Protein AF-A0A395S8V1-F1 (afdb_monomer)

pLDDT: mean 82.07, std 21.99, range [21.81, 98.88]

Mean predicted aligned error: 17.03 Å

Solvent-accessible surface area (backbone atoms only — not comparable to full-atom values): 27692 Å² total; per-residue (Å²): 132,84,74,64,81,70,72,40,35,38,36,43,31,57,28,72,26,53,48,69,77,65,42,39,67,42,48,51,51,42,40,76,73,65,35,53,71,43,69,46,75,54,53,27,36,36,56,70,89,75,8,55,75,29,29,41,66,56,25,20,52,43,44,42,62,63,45,41,68,47,38,74,72,33,37,39,28,34,41,40,13,26,27,57,11,20,48,25,48,37,43,41,40,70,80,38,30,33,68,57,21,45,77,69,76,39,57,31,19,37,55,34,42,35,33,37,50,34,47,42,48,50,52,64,66,42,17,60,34,58,74,63,74,66,53,81,58,91,28,53,44,76,58,92,49,33,35,42,77,45,84,44,36,52,53,23,45,36,67,77,51,59,71,74,57,38,56,55,53,58,72,60,42,43,34,24,17,39,34,38,33,62,48,54,36,79,49,28,40,52,74,57,81,56,52,35,34,35,37,38,22,62,59,13,59,68,58,40,41,68,56,43,50,51,31,50,62,51,35,47,86,70,56,47,76,46,79,45,85,23,23,47,51,29,44,76,38,72,72,26,25,54,50,54,48,52,51,54,52,54,53,48,52,56,64,44,62,70,67,71,80,77,92,70,83,82,63,73,58,77,80,57,77,73,82,88,81,94,71,92,75,82,88,79,83,81,88,76,82,89,82,89,87,71,74,80,56,73,92,85,87,55,66,87,86,76,94,73,68,101,77,74,51,33,76,70,51,52,79,44,47,31,29,36,30,46,38,29,37,74,62,86,92,49,58,34,32,42,39,24,30,31,11,76,80,42,88,47,76,45,58,26,32,47,50,44,37,73,45,76,47,53,99,92,49,53,65,64,60,44,45,37,53,45,35,38,52,46,27,58,42,58,47,72,56,41,71,74,53,56,40,82,71,55,70,39,18,42,70,42,64,44,28,79,75,71,46,83,26,28,33,34,38,40,33,39,33,31,36,30,75,41,60,98,86,58,73,65,39,58,66,48,75,66,38,64,44,64,42,82,35,45,62,68,57,51,52,51,36,50,75,71,59,43,35,41,71,79,34,45,55,54,53,48,53,47,32,43,77,69,66,73,48,39,76,90,80,31,95,50,39,69,57,55,54,49,55,43,56,44,83,79,86,77,88,78,62,76,83,79,79,129

Nearest PDB structures (foldseek):
  3dup-assembly1_B  TM=9.481E-01  e=1.647E-15  Rhodospirillum rubrum ATCC 11170
  5y5r-assembly6_F  TM=7.497E-01  e=1.484E-12  Sphingobium faniae
  5y5r-assembly5_E  TM=7.102E-01  e=5.452E-12  Sphingobium faniae
  5y5v-assembly5_E  TM=7.588E-01  e=5.477E-11  Sphingobium faniae
  1nfz-assembly1_B  TM=7.047E-01  e=6.695E-06  Escherichia coli

Secondary structure (DSSP, 8-state):
-----SPPEEEEEPPSS--GGGGHHHHHHHHHTT--EE----TTEE-HHHHTT--HHHHHHHHHHHHHHHHHTT-EEEEEEEGGGHHHHHHHHTTTBHHHHHTTT---EEEEEEEES-----STTB-HHHHTTSS--TTEEEETTEEEE-TTHHHHHHTTS-HHHHHHHHHT--EEEHHHHHSPBSS-GGG--S-EEEEEETT-SSS-HHHHHHHHHHT-TTEEEEEES--S-GGGSHHHHHHHHHHHHHHHHHHHHGGG-SS----GGGG-----------------SS--------SSS--------TTSSGGGT-EEEEEEEEEEEEETTEEEEEEEEEPTT-SSSTT-B--SEEEEPPTT--HHHHHHHHHHHHS---HHHHHHH-EEEEEEEEEEEE-TTSSEEEEEEEEEEEEEE--TT------STTEEEEEEEEHHHHHHHHHTT-B-HHHHHHHHHHHHHTTSS-TTT-TTHHHHHHHHB-------------

InterPro domains:
  IPR000073 Alpha/beta hydrolase fold-1 [PF12697] (15-238)
  IPR000086 NUDIX hydrolase domain [PS51462] (318-463)
  IPR015797 NUDIX hydrolase-like domain superfamily [SSF55811] (323-470)
  IPR029058 Alpha/Beta hydrolase fold [G3DSA:3.40.50.1820] (2-252)
  IPR029058 Alpha/Beta hydrolase fold [SSF53474] (7-236)
  IPR052897 Secondary metabolite biosynthesis hydrolase [PTHR37017] (5-254)

Organism: Fusarium sporotrichioides (NCBI:txid5514)

Structure (mmCIF, N/CA/C/O backbone):
data_AF-A0A395S8V1-F1
#
_entry.id   AF-A0A395S8V1-F1
#
loop_
_atom_site.group_PDB
_atom_site.id
_atom_site.type_symbol
_atom_site.label_atom_id
_atom_site.label_alt_id
_atom_site.label_comp_id
_atom_site.label_asym_id
_atom_site.label_entity_id
_atom_site.label_seq_id
_atom_site.pdbx_PDB_ins_code
_atom_site.Cartn_x
_atom_site.Cartn_y
_atom_site.Cartn_z
_atom_site.occupancy
_atom_site.B_iso_or_equiv
_atom_site.auth_seq_id
_atom_site.auth_comp_id
_atom_site.auth_asym_id
_atom_site.auth_atom_id
_atom_site.pdbx_PDB_model_num
ATOM 1 N N . MET A 1 1 ? 4.315 -17.565 27.194 1.00 34.28 1 MET A N 1
ATOM 2 C CA . MET A 1 1 ? 4.481 -17.384 25.737 1.00 34.28 1 MET A CA 1
ATOM 3 C C . MET A 1 1 ? 5.607 -16.386 25.555 1.00 34.28 1 MET A C 1
ATOM 5 O O . MET A 1 1 ? 5.571 -15.357 26.216 1.00 34.28 1 MET A O 1
ATOM 9 N N . SER A 1 2 ? 6.650 -16.759 24.813 1.00 33.31 2 SER A N 1
ATOM 10 C CA . SER A 1 2 ? 7.864 -15.951 24.640 1.00 33.31 2 SER A CA 1
ATOM 11 C C . SER A 1 2 ? 7.520 -14.652 23.909 1.00 33.31 2 SER A C 1
ATOM 13 O O . SER A 1 2 ? 6.989 -14.707 22.801 1.00 33.31 2 SER A O 1
ATOM 15 N N . THR A 1 3 ? 7.782 -13.497 24.519 1.00 43.41 3 THR A N 1
ATOM 16 C CA . THR A 1 3 ? 7.782 -12.212 23.812 1.00 43.41 3 THR A CA 1
ATOM 17 C C . THR A 1 3 ? 8.953 -12.247 22.838 1.00 43.41 3 THR A C 1
ATOM 19 O O . THR A 1 3 ? 10.102 -12.126 23.261 1.00 43.41 3 THR A O 1
ATOM 22 N N . ASN A 1 4 ? 8.686 -12.512 21.559 1.00 53.59 4 ASN A N 1
ATOM 23 C CA . ASN A 1 4 ? 9.744 -12.635 20.565 1.00 53.59 4 ASN A CA 1
ATOM 24 C C . ASN A 1 4 ? 10.345 -11.246 20.284 1.00 53.59 4 ASN A C 1
ATOM 26 O O . ASN A 1 4 ? 9.726 -10.425 19.610 1.00 53.59 4 ASN A O 1
ATOM 30 N N . THR A 1 5 ? 11.515 -10.974 20.862 1.00 64.25 5 THR A N 1
ATOM 31 C CA . THR A 1 5 ? 12.288 -9.730 20.703 1.00 64.25 5 THR A CA 1
ATOM 32 C C . THR A 1 5 ? 13.263 -9.785 19.523 1.00 64.25 5 THR A C 1
ATOM 34 O O . THR A 1 5 ? 13.997 -8.824 19.287 1.00 64.25 5 THR A O 1
ATOM 37 N N . GLU A 1 6 ? 13.300 -10.901 18.787 1.00 84.81 6 GLU A N 1
ATOM 38 C CA . GLU A 1 6 ? 14.181 -11.097 17.639 1.00 84.81 6 GLU A CA 1
ATOM 39 C C . GLU A 1 6 ? 13.719 -10.255 16.440 1.00 84.81 6 GLU A C 1
ATOM 41 O O . GLU A 1 6 ? 12.524 -10.161 16.139 1.00 84.81 6 GLU A O 1
ATOM 46 N N . LYS A 1 7 ? 14.677 -9.629 15.742 1.00 92.94 7 LYS A N 1
ATOM 47 C CA . LYS A 1 7 ? 14.388 -8.878 14.515 1.00 92.94 7 LYS A CA 1
ATOM 48 C C . LYS A 1 7 ? 13.843 -9.825 13.438 1.00 92.94 7 LYS A C 1
ATOM 50 O O . LYS A 1 7 ? 14.358 -10.935 13.303 1.00 92.94 7 LYS A O 1
ATOM 55 N N . PRO A 1 8 ? 12.844 -9.403 12.643 1.00 96.88 8 PRO A N 1
ATOM 56 C CA . PRO A 1 8 ? 12.363 -10.221 11.540 1.00 96.88 8 PRO A CA 1
ATOM 57 C C . PRO A 1 8 ? 13.467 -10.441 10.499 1.00 96.88 8 PRO A C 1
ATOM 59 O O . PRO A 1 8 ? 14.363 -9.615 10.327 1.00 96.88 8 PRO A O 1
ATOM 62 N N . VAL A 1 9 ? 13.371 -11.544 9.766 1.00 98.56 9 VAL A N 1
ATOM 63 C CA . VAL A 1 9 ? 14.160 -11.772 8.552 1.00 98.56 9 VAL A CA 1
ATOM 64 C C . VAL A 1 9 ? 13.647 -10.831 7.466 1.00 98.56 9 VAL A C 1
ATOM 66 O O . VAL A 1 9 ? 12.437 -10.699 7.283 1.00 98.56 9 VAL A O 1
ATOM 69 N N . VAL A 1 10 ? 14.545 -10.181 6.732 1.00 98.81 10 VAL A N 1
ATOM 70 C CA . VAL A 1 10 ? 14.185 -9.313 5.605 1.00 98.81 10 VAL A CA 1
ATOM 71 C C . VAL A 1 10 ? 14.507 -10.039 4.309 1.00 98.81 10 VAL A C 1
ATOM 73 O O . VAL A 1 10 ? 15.657 -10.401 4.082 1.00 98.81 10 VAL A O 1
ATOM 76 N N . ALA A 1 11 ? 13.515 -10.248 3.448 1.00 98.81 11 ALA A N 1
ATOM 77 C CA . ALA A 1 11 ? 13.731 -10.826 2.126 1.00 98.81 11 ALA A CA 1
ATOM 78 C C . ALA A 1 11 ? 13.522 -9.769 1.039 1.00 98.81 11 ALA A C 1
ATOM 80 O O . ALA A 1 11 ? 12.434 -9.209 0.912 1.00 98.81 11 ALA A O 1
ATOM 81 N N . ILE A 1 12 ? 14.567 -9.502 0.259 1.00 98.81 12 ILE A N 1
ATOM 82 C CA . ILE A 1 12 ? 14.549 -8.538 -0.843 1.00 98.81 12 ILE A CA 1
ATOM 83 C C . ILE A 1 12 ? 14.154 -9.283 -2.118 1.00 98.81 12 ILE A C 1
ATOM 85 O O . ILE A 1 12 ? 14.892 -10.146 -2.590 1.00 98.81 12 ILE A O 1
ATOM 89 N N . VAL A 1 13 ? 12.993 -8.945 -2.674 1.00 98.62 13 VAL A N 1
ATOM 90 C CA . VAL A 1 13 ? 12.478 -9.506 -3.925 1.00 98.62 13 VAL A CA 1
ATOM 91 C C . VAL A 1 13 ? 12.781 -8.530 -5.058 1.00 98.62 13 VAL A C 1
ATOM 93 O O . VAL A 1 13 ? 12.218 -7.433 -5.120 1.00 98.62 13 VAL A O 1
ATOM 96 N N . GLN A 1 14 ? 13.703 -8.929 -5.935 1.00 97.62 14 GLN A N 1
ATOM 97 C CA . GLN A 1 14 ? 14.253 -8.062 -6.974 1.00 97.62 14 GLN A CA 1
ATOM 98 C C . GLN A 1 14 ? 13.262 -7.751 -8.107 1.00 97.62 14 GLN A C 1
ATOM 100 O O . GLN A 1 14 ? 12.388 -8.550 -8.445 1.00 97.62 14 GLN A O 1
ATOM 105 N N . GLY A 1 15 ? 13.452 -6.584 -8.722 1.00 98.06 15 GLY A N 1
ATOM 106 C CA . GLY A 1 15 ? 12.816 -6.183 -9.975 1.00 98.06 15 GLY A CA 1
ATOM 107 C C . GLY A 1 15 ? 13.372 -6.916 -11.199 1.00 98.06 15 GLY A C 1
ATOM 108 O O . GLY A 1 15 ? 14.387 -7.604 -11.121 1.00 98.06 15 GLY A O 1
ATOM 109 N N . ALA A 1 16 ? 12.707 -6.734 -12.338 1.00 97.75 16 ALA A N 1
ATOM 110 C CA . ALA A 1 16 ? 13.075 -7.334 -13.617 1.00 97.75 16 ALA A CA 1
ATOM 111 C C . ALA A 1 16 ? 14.449 -6.836 -14.083 1.00 97.75 16 ALA A C 1
ATOM 113 O O . ALA A 1 16 ? 14.841 -5.727 -13.720 1.00 97.75 16 ALA A O 1
ATOM 114 N N . TRP A 1 17 ? 15.174 -7.648 -14.860 1.00 98.00 17 TRP A N 1
ATOM 115 C CA . TRP A 1 17 ? 16.561 -7.428 -15.336 1.00 98.00 17 TRP A CA 1
ATOM 116 C C . TRP A 1 17 ? 17.643 -7.342 -14.246 1.00 98.00 17 TRP A C 1
ATOM 118 O O . TRP A 1 17 ? 18.797 -7.705 -14.485 1.00 98.00 17 TRP A O 1
ATOM 128 N N . HIS A 1 18 ? 17.285 -6.908 -13.041 1.00 97.94 18 HIS A N 1
ATOM 129 C CA . HIS A 1 18 ? 18.194 -6.669 -11.935 1.00 97.94 18 HIS A CA 1
ATOM 130 C C . HIS A 1 18 ? 18.557 -7.961 -11.200 1.00 97.94 18 HIS A C 1
ATOM 132 O O . HIS A 1 18 ? 17.767 -8.889 -11.081 1.00 97.94 18 HIS A O 1
ATOM 138 N N . ARG A 1 19 ? 19.770 -7.976 -10.650 1.00 96.31 19 ARG A N 1
ATOM 139 C CA . ARG A 1 19 ? 20.337 -9.036 -9.800 1.00 96.31 19 ARG A CA 1
ATOM 140 C C . ARG A 1 19 ? 20.719 -8.527 -8.415 1.00 96.31 19 ARG A C 1
ATOM 142 O O . ARG A 1 19 ? 20.794 -7.315 -8.213 1.00 96.31 19 ARG A O 1
ATOM 149 N N . ALA A 1 20 ? 21.083 -9.442 -7.515 1.00 93.81 20 ALA A N 1
ATOM 150 C CA . ALA A 1 20 ? 21.536 -9.159 -6.148 1.00 93.81 20 ALA A CA 1
ATOM 151 C C . ALA A 1 20 ? 22.564 -8.014 -6.029 1.00 93.81 20 ALA A C 1
ATOM 153 O O . ALA A 1 20 ? 22.520 -7.250 -5.067 1.00 93.81 20 ALA A O 1
ATOM 154 N N . ILE A 1 21 ? 23.447 -7.840 -7.018 1.00 95.25 21 ILE A N 1
ATOM 155 C CA . ILE A 1 21 ? 24.437 -6.752 -7.043 1.00 95.25 21 ILE A CA 1
ATOM 156 C C . ILE A 1 21 ? 23.815 -5.348 -6.940 1.00 95.25 21 ILE A C 1
ATOM 158 O O . ILE A 1 21 ? 24.384 -4.496 -6.266 1.00 95.25 21 ILE A O 1
ATOM 162 N N . HIS A 1 22 ? 22.619 -5.125 -7.494 1.00 97.56 22 HIS A N 1
ATOM 163 C CA . HIS A 1 22 ? 21.929 -3.826 -7.449 1.00 97.56 22 HIS A CA 1
ATOM 164 C C . HIS A 1 22 ? 21.327 -3.506 -6.075 1.00 97.56 22 HIS A C 1
ATOM 166 O O . HIS A 1 22 ? 20.976 -2.365 -5.796 1.00 97.56 22 HIS A O 1
ATOM 172 N N . TYR A 1 23 ? 21.212 -4.513 -5.208 1.00 98.25 23 TYR A N 1
ATOM 173 C CA . TYR A 1 23 ? 20.676 -4.384 -3.851 1.00 98.25 23 TYR A CA 1
ATOM 174 C C . TYR A 1 23 ? 21.763 -4.592 -2.797 1.00 98.25 23 TYR A C 1
ATOM 176 O O . TYR A 1 23 ? 21.471 -4.556 -1.604 1.00 98.25 23 TYR A O 1
ATOM 184 N N . LYS A 1 24 ? 23.016 -4.825 -3.215 1.00 97.31 24 LYS A N 1
ATOM 185 C CA . LYS A 1 24 ? 24.109 -5.244 -2.334 1.00 97.31 24 LYS A CA 1
ATOM 186 C C . LYS A 1 24 ? 24.333 -4.254 -1.192 1.00 97.31 24 LYS A C 1
ATOM 188 O O . LYS A 1 24 ? 24.310 -4.666 -0.038 1.00 97.31 24 LYS A O 1
ATOM 193 N N . ALA A 1 25 ? 24.473 -2.965 -1.502 1.00 97.50 25 ALA A N 1
ATOM 194 C CA . ALA A 1 25 ? 24.690 -1.928 -0.491 1.00 97.50 25 ALA A CA 1
ATOM 195 C C . ALA A 1 25 ? 23.533 -1.858 0.525 1.00 97.50 25 ALA A C 1
ATOM 197 O O . ALA A 1 25 ? 23.752 -1.718 1.731 1.00 97.50 25 ALA A O 1
ATOM 198 N N . PHE A 1 26 ? 22.296 -2.033 0.055 1.00 98.50 26 PHE A N 1
ATOM 199 C CA . PHE A 1 26 ? 21.115 -2.066 0.911 1.00 98.50 26 PHE A CA 1
ATOM 200 C C . PHE A 1 26 ? 21.073 -3.317 1.804 1.00 98.50 26 PHE A C 1
ATOM 202 O O . PHE A 1 26 ? 20.834 -3.211 3.007 1.00 98.50 26 PHE A O 1
ATOM 209 N N . ALA A 1 27 ? 21.369 -4.495 1.247 1.00 98.56 27 ALA A N 1
ATOM 210 C CA . ALA A 1 27 ? 21.446 -5.751 1.992 1.00 98.56 27 ALA A CA 1
ATOM 211 C C . ALA A 1 27 ? 22.561 -5.727 3.054 1.00 98.56 27 ALA A C 1
ATOM 213 O O . ALA A 1 27 ? 22.351 -6.157 4.191 1.00 98.56 27 ALA A O 1
ATOM 214 N N . GLU A 1 28 ? 23.728 -5.175 2.716 1.00 98.44 28 GLU A N 1
ATOM 215 C CA . GLU A 1 28 ? 24.840 -4.969 3.650 1.00 98.44 28 GLU A CA 1
ATOM 216 C C . GLU A 1 28 ? 24.454 -3.982 4.758 1.00 98.44 28 GLU A C 1
ATOM 218 O O . GLU A 1 28 ? 24.722 -4.243 5.930 1.00 98.44 28 GLU A O 1
ATOM 223 N N . SER A 1 29 ? 23.736 -2.906 4.420 1.00 98.38 29 SER A N 1
ATOM 224 C CA . SER A 1 29 ? 23.236 -1.932 5.398 1.00 98.38 29 SER A CA 1
ATOM 225 C C . SER A 1 29 ? 22.221 -2.547 6.370 1.00 98.38 29 SER A C 1
ATOM 227 O O . SER A 1 29 ? 22.305 -2.321 7.576 1.00 98.38 29 SER A O 1
ATOM 229 N N . LEU A 1 30 ? 21.295 -3.379 5.883 1.00 98.38 30 LEU A N 1
ATOM 230 C CA . LEU A 1 30 ? 20.374 -4.149 6.730 1.00 98.38 30 LEU A CA 1
ATOM 231 C C . LEU A 1 30 ? 21.127 -5.142 7.631 1.00 98.38 30 LEU A C 1
ATOM 233 O O . LEU A 1 30 ? 20.849 -5.237 8.828 1.00 98.38 30 LEU A O 1
ATOM 237 N N . THR A 1 31 ? 22.122 -5.839 7.084 1.00 98.19 31 THR A N 1
ATOM 238 C CA . THR A 1 31 ? 22.957 -6.780 7.847 1.00 98.19 31 THR A CA 1
ATOM 239 C C . THR A 1 31 ? 23.737 -6.058 8.947 1.00 98.19 31 THR A C 1
ATOM 241 O O . THR A 1 31 ? 23.764 -6.516 10.088 1.00 98.19 31 THR A O 1
ATOM 244 N N . ALA A 1 32 ? 24.294 -4.878 8.657 1.00 97.69 32 ALA A N 1
ATOM 245 C CA . ALA A 1 32 ? 24.975 -4.031 9.637 1.00 97.69 32 ALA A CA 1
ATOM 246 C C . ALA A 1 32 ? 24.036 -3.545 10.758 1.00 97.69 32 ALA A C 1
ATOM 248 O O . ALA A 1 32 ? 24.473 -3.327 11.888 1.00 97.69 32 ALA A O 1
ATOM 249 N N . LYS A 1 33 ? 22.731 -3.431 10.480 1.00 95.62 33 LYS A N 1
ATOM 250 C CA . LYS A 1 33 ? 21.686 -3.177 11.485 1.00 95.62 33 LYS A CA 1
ATOM 251 C C . LYS A 1 33 ? 21.249 -4.438 12.241 1.00 95.62 33 LYS A C 1
ATOM 253 O O . LYS A 1 33 ? 20.380 -4.342 13.108 1.00 95.62 33 LYS A O 1
ATOM 258 N N . GLY A 1 34 ? 21.829 -5.603 11.964 1.00 96.25 34 GLY A N 1
ATOM 259 C CA . GLY A 1 34 ? 21.548 -6.862 12.656 1.00 96.25 34 GLY A CA 1
ATOM 260 C C . GLY A 1 34 ? 20.329 -7.622 12.132 1.00 96.25 34 GLY A C 1
ATOM 261 O O . GLY A 1 34 ? 19.801 -8.470 12.847 1.00 96.25 34 GLY A O 1
ATOM 262 N N . PHE A 1 35 ? 19.848 -7.318 10.923 1.00 97.69 35 PHE A N 1
ATOM 263 C CA . PHE A 1 35 ? 18.840 -8.146 10.259 1.00 97.69 35 PHE A CA 1
ATOM 264 C C . PHE A 1 35 ? 19.492 -9.372 9.614 1.00 97.69 35 PHE A C 1
ATOM 266 O O . PHE A 1 35 ? 20.581 -9.283 9.052 1.00 97.69 35 PHE A O 1
ATOM 273 N N . THR A 1 36 ? 18.794 -10.508 9.633 1.00 98.25 36 THR A N 1
ATOM 274 C CA . THR A 1 36 ? 19.086 -11.593 8.686 1.00 98.25 36 THR A CA 1
ATOM 275 C C . THR A 1 36 ? 18.465 -11.215 7.346 1.00 98.25 36 THR A C 1
ATOM 277 O O . THR A 1 36 ? 17.267 -10.931 7.300 1.00 98.25 36 THR A O 1
ATOM 280 N N . VAL A 1 37 ? 19.259 -11.197 6.275 1.00 98.56 37 VAL A N 1
ATOM 281 C CA . VAL A 1 37 ? 18.810 -10.753 4.948 1.00 98.56 37 VAL A CA 1
ATOM 282 C C . VAL A 1 37 ? 18.842 -11.911 3.956 1.00 98.56 37 VAL A C 1
ATOM 284 O O . VAL A 1 37 ? 19.839 -12.620 3.851 1.00 98.56 37 VAL A O 1
ATOM 287 N N . LEU A 1 38 ? 17.749 -12.083 3.216 1.00 98.62 38 LEU A N 1
ATOM 288 C CA . LEU A 1 38 ? 17.616 -13.039 2.122 1.00 98.62 38 LEU A CA 1
ATOM 289 C C . LEU A 1 38 ? 17.457 -12.283 0.800 1.00 98.62 38 LEU A C 1
ATOM 291 O O . LEU A 1 38 ? 16.703 -11.317 0.715 1.00 98.62 38 LEU A O 1
ATOM 295 N N . THR A 1 39 ? 18.132 -12.751 -0.244 1.00 97.81 39 THR A N 1
ATOM 296 C CA . THR A 1 39 ? 18.038 -12.196 -1.603 1.00 97.81 39 THR A CA 1
ATOM 297 C C . THR A 1 39 ? 17.748 -13.335 -2.587 1.00 97.81 39 THR A C 1
ATOM 299 O O . THR A 1 39 ? 18.676 -13.809 -3.249 1.00 97.81 39 THR A O 1
ATOM 302 N N . PRO A 1 40 ? 16.509 -13.873 -2.621 1.00 96.75 40 PRO A N 1
ATOM 303 C CA . PRO A 1 40 ? 16.129 -14.877 -3.613 1.00 96.75 40 PRO A CA 1
ATOM 304 C C . PRO A 1 40 ? 16.377 -14.347 -5.030 1.00 96.75 40 PRO A C 1
ATOM 306 O O . PRO A 1 40 ? 15.988 -13.227 -5.352 1.00 96.75 40 PRO A O 1
ATOM 309 N N . ASP A 1 41 ? 17.028 -15.155 -5.867 1.00 95.25 41 ASP A N 1
ATOM 310 C CA . ASP A 1 41 ? 17.363 -14.765 -7.235 1.00 95.25 41 ASP A CA 1
ATOM 311 C C . ASP A 1 41 ? 16.261 -15.212 -8.198 1.00 95.25 41 ASP A C 1
ATOM 313 O O . ASP A 1 41 ? 16.117 -16.403 -8.483 1.00 95.25 41 ASP A O 1
ATOM 317 N N . ASN A 1 42 ? 15.459 -14.256 -8.668 1.00 97.19 42 ASN A N 1
ATOM 318 C CA . ASN A 1 42 ? 14.346 -14.524 -9.574 1.00 97.19 42 ASN A CA 1
ATOM 319 C C . ASN A 1 42 ? 14.849 -15.225 -10.845 1.00 97.19 42 ASN A C 1
ATOM 321 O O . ASN A 1 42 ? 15.782 -14.778 -11.518 1.00 97.19 42 ASN A O 1
ATOM 325 N N . VAL A 1 43 ? 14.205 -16.339 -11.179 1.00 98.00 43 VAL A N 1
ATOM 326 C CA . VAL A 1 43 ? 14.565 -17.205 -12.304 1.00 98.00 43 VAL A CA 1
ATOM 327 C C . VAL A 1 43 ? 13.981 -16.720 -13.623 1.00 98.00 43 VAL A C 1
ATOM 329 O O . VAL A 1 43 ? 14.375 -17.235 -14.665 1.00 98.00 43 VAL A O 1
ATOM 332 N N . THR A 1 44 ? 13.070 -15.745 -13.597 1.00 98.31 44 THR A N 1
ATOM 333 C CA . THR A 1 44 ? 12.606 -15.026 -14.795 1.00 98.31 44 THR A CA 1
ATOM 334 C C . THR A 1 44 ? 13.624 -14.024 -15.333 1.00 98.31 44 THR A C 1
ATOM 336 O O . THR A 1 44 ? 13.453 -13.521 -16.443 1.00 98.31 44 THR A O 1
ATOM 339 N N . THR A 1 45 ? 14.686 -13.756 -14.575 1.00 97.00 45 THR A N 1
ATOM 340 C CA . THR A 1 45 ? 15.801 -12.890 -14.950 1.00 97.00 45 THR A CA 1
ATOM 341 C C . THR A 1 45 ? 17.027 -13.765 -15.242 1.00 97.00 45 THR A C 1
ATOM 343 O O . THR A 1 45 ? 17.262 -14.735 -14.514 1.00 97.00 45 THR A O 1
ATOM 346 N N . GLY A 1 46 ? 17.800 -13.494 -16.306 1.00 96.62 46 GLY A N 1
ATOM 347 C CA . GLY A 1 46 ? 18.983 -14.294 -16.675 1.00 96.62 46 GLY A CA 1
ATOM 348 C C . GLY A 1 46 ? 19.373 -14.340 -18.144 1.00 96.62 46 GLY A C 1
ATOM 349 O O . GLY A 1 46 ? 19.176 -13.371 -18.867 1.00 96.62 46 GLY A O 1
ATOM 350 N N . GLN A 1 47 ? 20.025 -15.435 -18.549 1.00 96.00 47 GLN A N 1
ATOM 351 C CA . GLN A 1 47 ? 20.356 -15.686 -19.954 1.00 96.00 47 GLN A CA 1
ATOM 352 C C . GLN A 1 47 ? 19.114 -16.172 -20.704 1.00 96.00 47 GLN A C 1
ATOM 354 O O . GLN A 1 47 ? 18.194 -16.729 -20.103 1.00 96.00 47 GLN A O 1
ATOM 359 N N . ALA A 1 48 ? 19.072 -15.949 -22.017 1.00 94.19 48 ALA A N 1
ATOM 360 C CA . ALA A 1 48 ? 17.875 -16.175 -22.823 1.00 94.19 48 ALA A CA 1
ATOM 361 C C . ALA A 1 48 ? 17.365 -17.625 -22.722 1.00 94.19 48 ALA A C 1
ATOM 363 O O . ALA A 1 48 ? 16.177 -17.855 -22.506 1.00 94.19 48 ALA A O 1
ATOM 364 N N . GLU A 1 49 ? 18.261 -18.602 -22.840 1.00 94.44 49 GLU A N 1
ATOM 365 C CA . GLU A 1 49 ? 17.965 -20.033 -22.757 1.00 94.44 49 GLU A CA 1
ATOM 366 C C . GLU A 1 49 ? 17.415 -20.469 -21.396 1.00 94.44 49 GLU A C 1
ATOM 368 O O . GLU A 1 49 ? 16.605 -21.394 -21.337 1.00 94.44 49 GLU A O 1
ATOM 373 N N . ASP A 1 50 ? 17.798 -19.780 -20.321 1.00 95.62 50 ASP A N 1
ATOM 374 C CA . ASP A 1 50 ? 17.400 -20.141 -18.964 1.00 95.62 50 ASP A CA 1
ATOM 375 C C . ASP A 1 50 ? 16.029 -19.584 -18.594 1.00 95.62 50 ASP A C 1
ATOM 377 O O . ASP A 1 50 ? 15.372 -20.134 -17.711 1.00 95.62 50 ASP A O 1
ATOM 381 N N . ILE A 1 51 ? 15.602 -18.477 -19.205 1.00 97.81 51 ILE A N 1
ATOM 382 C CA . ILE A 1 51 ? 14.426 -17.724 -18.744 1.00 97.81 51 ILE A CA 1
ATOM 383 C C . ILE A 1 51 ? 13.189 -17.895 -19.617 1.00 97.81 51 ILE A C 1
ATOM 385 O O . ILE A 1 51 ? 12.082 -17.642 -19.144 1.00 97.81 51 ILE A O 1
ATOM 389 N N . LYS A 1 52 ? 13.353 -18.317 -20.876 1.00 96.06 52 LYS A N 1
ATOM 390 C CA . LYS A 1 52 ? 12.244 -18.460 -21.829 1.00 96.06 52 LYS A CA 1
ATOM 391 C C . LYS A 1 52 ? 11.098 -19.290 -21.243 1.00 96.06 52 LYS A C 1
ATOM 393 O O . LYS A 1 52 ? 11.298 -20.390 -20.735 1.00 96.06 52 LYS A O 1
ATOM 398 N N . GLY A 1 53 ? 9.888 -18.737 -21.310 1.00 96.81 53 GLY A N 1
ATOM 399 C CA . GLY A 1 53 ? 8.666 -19.368 -20.807 1.00 96.81 53 GLY A CA 1
ATOM 400 C C . GLY A 1 53 ? 8.470 -19.314 -19.288 1.00 96.81 53 GLY A C 1
ATOM 401 O O . GLY A 1 53 ? 7.376 -19.629 -18.825 1.00 96.81 53 GLY A O 1
ATOM 402 N N . LYS A 1 54 ? 9.466 -18.876 -18.503 1.00 98.44 54 LYS A N 1
ATOM 403 C CA . LYS A 1 54 ? 9.303 -18.726 -17.051 1.00 98.44 54 LYS A CA 1
ATOM 404 C C . LYS A 1 54 ? 8.401 -17.548 -16.713 1.00 98.44 54 LYS A C 1
ATOM 406 O O . LYS A 1 54 ? 8.504 -16.469 -17.300 1.00 98.44 54 LYS A O 1
ATOM 411 N N . THR A 1 55 ? 7.548 -17.749 -15.728 1.00 98.62 55 THR A N 1
ATOM 412 C CA . THR A 1 55 ? 6.518 -16.814 -15.277 1.00 98.62 55 THR A CA 1
ATOM 413 C C . THR A 1 55 ? 6.821 -16.313 -13.868 1.00 98.62 55 THR A C 1
ATOM 415 O O . THR A 1 55 ? 7.693 -16.841 -13.179 1.00 98.62 55 THR A O 1
ATOM 418 N N . HIS A 1 56 ? 6.045 -15.342 -13.381 1.00 98.38 56 HIS A N 1
ATOM 419 C CA . HIS A 1 56 ? 6.136 -14.914 -11.982 1.00 98.38 56 HIS A CA 1
ATOM 420 C C . HIS A 1 56 ? 5.891 -16.062 -10.985 1.00 98.38 56 HIS A C 1
ATOM 422 O O . HIS A 1 56 ? 6.378 -16.006 -9.861 1.00 98.38 56 HIS A O 1
ATOM 428 N N . MET A 1 57 ? 5.195 -17.135 -11.380 1.00 98.56 57 MET A N 1
ATOM 429 C CA . MET A 1 57 ? 4.995 -18.299 -10.513 1.00 98.56 57 MET A CA 1
ATOM 430 C C . MET A 1 57 ? 6.270 -19.122 -10.312 1.00 98.56 57 MET A C 1
ATOM 432 O O . MET A 1 57 ? 6.416 -19.746 -9.261 1.00 98.56 57 MET A O 1
ATOM 436 N N . ASP A 1 58 ? 7.208 -19.104 -11.259 1.00 98.75 58 ASP A N 1
ATOM 437 C CA . ASP A 1 58 ? 8.523 -19.727 -11.079 1.00 98.75 58 ASP A CA 1
ATOM 438 C C . ASP A 1 58 ? 9.345 -18.957 -10.035 1.00 98.75 58 ASP A C 1
ATOM 440 O O . ASP A 1 58 ? 9.955 -19.558 -9.148 1.00 98.75 58 ASP A O 1
ATOM 444 N N . ASP A 1 59 ? 9.271 -17.623 -10.062 1.00 98.75 59 ASP A N 1
ATOM 445 C CA . ASP A 1 59 ? 9.882 -16.768 -9.039 1.00 98.75 59 ASP A CA 1
ATOM 446 C C . ASP A 1 59 ? 9.240 -16.981 -7.663 1.00 98.75 59 ASP A C 1
ATOM 448 O O . ASP A 1 59 ? 9.952 -17.082 -6.665 1.00 98.75 59 ASP A O 1
ATOM 452 N N . VAL A 1 60 ? 7.912 -17.147 -7.592 1.00 98.81 60 VAL A N 1
ATOM 453 C CA . VAL A 1 60 ? 7.202 -17.494 -6.346 1.00 98.81 60 VAL A CA 1
ATOM 454 C C . VAL A 1 60 ? 7.797 -18.744 -5.694 1.00 98.81 60 VAL A C 1
ATOM 456 O O . VAL A 1 60 ? 7.977 -18.766 -4.474 1.00 98.81 60 VAL A O 1
ATOM 459 N N . GLN A 1 61 ? 8.136 -19.776 -6.477 1.00 98.69 61 GLN A N 1
ATOM 460 C CA . GLN A 1 61 ? 8.753 -20.991 -5.932 1.00 98.69 61 GLN 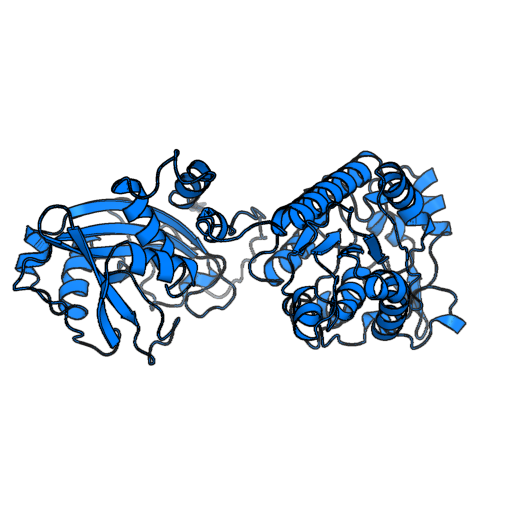A CA 1
ATOM 461 C C . GLN A 1 61 ? 10.143 -20.717 -5.360 1.00 98.69 61 GLN A C 1
ATOM 463 O O . GLN A 1 61 ? 10.480 -21.229 -4.291 1.00 98.69 61 GLN A O 1
ATOM 468 N N . VAL A 1 62 ? 10.946 -19.893 -6.037 1.00 98.44 62 VAL A N 1
ATOM 469 C CA . VAL A 1 62 ? 12.285 -19.521 -5.560 1.00 98.44 62 VAL A CA 1
ATOM 470 C C . VAL A 1 62 ? 12.203 -18.696 -4.281 1.00 98.44 62 VAL A C 1
ATOM 472 O O . VAL A 1 62 ? 12.920 -18.993 -3.323 1.00 98.44 62 VAL A O 1
ATOM 475 N N . ILE A 1 63 ? 11.296 -17.718 -4.233 1.00 98.81 63 ILE A N 1
ATOM 476 C CA . ILE A 1 63 ? 11.054 -16.894 -3.048 1.00 98.81 63 ILE A CA 1
ATOM 477 C C . ILE A 1 63 ? 10.649 -17.800 -1.886 1.00 98.81 63 ILE A C 1
ATOM 479 O O . ILE A 1 63 ? 11.349 -17.839 -0.878 1.00 98.81 63 ILE A O 1
ATOM 483 N N . ARG A 1 64 ? 9.592 -18.609 -2.033 1.00 98.69 64 ARG A N 1
ATOM 484 C CA . ARG A 1 64 ? 9.123 -19.513 -0.968 1.00 98.69 64 ARG A CA 1
ATOM 485 C C . ARG A 1 64 ? 10.210 -20.479 -0.505 1.00 98.69 64 ARG A C 1
ATOM 487 O O . ARG A 1 64 ? 10.391 -20.644 0.699 1.00 98.69 64 ARG A O 1
ATOM 494 N N . LYS A 1 65 ? 10.985 -21.054 -1.431 1.00 98.69 65 LYS A N 1
ATOM 495 C CA . LYS A 1 65 ? 12.122 -21.927 -1.103 1.00 98.69 65 LYS A CA 1
ATOM 496 C C . LYS A 1 65 ? 13.181 -21.206 -0.266 1.00 98.69 65 LYS A C 1
ATOM 498 O O . LYS A 1 65 ? 13.712 -21.806 0.663 1.00 98.69 65 LYS A O 1
ATOM 503 N N . ALA A 1 66 ? 13.478 -19.943 -0.569 1.00 98.62 66 ALA A N 1
ATOM 504 C CA . ALA A 1 66 ? 14.421 -19.143 0.208 1.00 98.62 66 ALA A CA 1
ATOM 505 C C . ALA A 1 66 ? 13.878 -18.784 1.602 1.00 98.62 66 ALA A C 1
ATOM 507 O O . ALA A 1 66 ? 14.642 -18.766 2.564 1.00 98.62 66 ALA A O 1
ATOM 508 N N . LEU A 1 67 ? 12.569 -18.534 1.730 1.00 98.56 67 LEU A N 1
ATOM 509 C CA . LEU A 1 67 ? 11.931 -18.226 3.015 1.00 98.56 67 LEU A CA 1
ATOM 510 C C . LEU A 1 67 ? 11.779 -19.459 3.920 1.00 98.56 67 LEU A C 1
ATOM 512 O O . LEU A 1 67 ? 11.757 -19.316 5.143 1.00 98.56 67 LEU A O 1
ATOM 516 N N . GLN A 1 68 ? 11.659 -20.657 3.335 1.00 98.31 68 GLN A N 1
ATOM 517 C CA . GLN A 1 68 ? 11.276 -21.887 4.035 1.00 98.31 68 GLN A CA 1
ATOM 518 C C . GLN A 1 68 ? 12.115 -22.187 5.291 1.00 98.31 68 GLN A C 1
ATOM 520 O O . GLN A 1 68 ? 11.499 -22.412 6.330 1.00 98.31 68 GLN A O 1
ATOM 525 N N . PRO A 1 69 ? 13.463 -22.101 5.287 1.00 98.50 69 PRO A N 1
ATOM 526 C CA . PRO A 1 69 ? 14.245 -22.363 6.497 1.00 98.50 69 PRO A CA 1
ATOM 527 C C . PRO A 1 69 ? 13.888 -21.425 7.659 1.00 98.50 69 PRO A C 1
ATOM 529 O O . PRO A 1 69 ? 13.739 -21.860 8.795 1.00 98.50 69 PRO A O 1
ATOM 532 N N . SER A 1 70 ? 13.671 -20.135 7.373 1.00 98.19 70 SER A N 1
ATOM 533 C CA . SER A 1 70 ? 13.263 -19.160 8.395 1.00 98.19 70 SER A CA 1
ATOM 534 C C . SER A 1 70 ? 11.837 -19.414 8.891 1.00 98.19 70 SER A C 1
ATOM 536 O O . SER A 1 70 ? 11.548 -19.254 10.074 1.00 98.19 70 SER A O 1
ATOM 538 N N . LEU A 1 71 ? 10.941 -19.837 7.998 1.00 97.56 71 LEU A N 1
ATOM 539 C CA . LEU A 1 71 ? 9.574 -20.212 8.354 1.00 97.56 71 LEU A CA 1
ATOM 540 C C . LEU A 1 71 ? 9.533 -21.475 9.226 1.00 97.56 71 LEU A C 1
ATOM 542 O O . LEU A 1 71 ? 8.739 -21.529 10.162 1.00 97.56 71 LEU A O 1
ATOM 546 N N . ASP A 1 72 ? 10.374 -22.469 8.944 1.00 97.38 72 ASP A N 1
ATOM 547 C CA . ASP A 1 72 ? 10.482 -23.708 9.728 1.00 97.38 72 ASP A CA 1
ATOM 548 C C . ASP A 1 72 ? 11.020 -23.443 11.140 1.00 97.38 72 ASP A C 1
ATOM 550 O O . ASP A 1 72 ? 10.573 -24.058 12.106 1.00 97.38 72 ASP A O 1
ATOM 554 N N . GLU A 1 73 ? 11.911 -22.459 11.278 1.00 97.00 73 GLU A N 1
ATOM 555 C CA . GLU A 1 73 ? 12.390 -21.946 12.568 1.00 97.00 73 GLU A CA 1
ATOM 556 C C . GLU A 1 73 ? 11.350 -21.080 13.306 1.00 97.00 73 GLU A C 1
ATOM 558 O O . GLU A 1 73 ? 11.583 -20.650 14.436 1.00 97.00 73 GLU A O 1
ATOM 563 N N . GLY A 1 74 ? 10.194 -20.804 12.694 1.00 96.00 74 GLY A N 1
ATOM 564 C CA . GLY A 1 74 ? 9.149 -19.974 13.288 1.00 96.00 74 GLY A CA 1
ATOM 565 C C . GLY A 1 74 ? 9.470 -18.478 13.299 1.00 96.00 74 GLY A C 1
ATOM 566 O O . GLY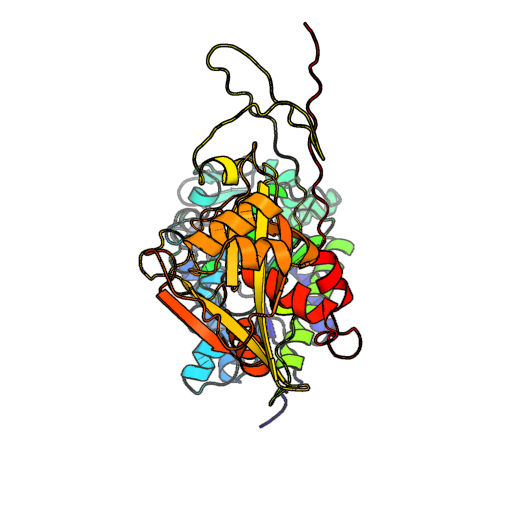 A 1 74 ? 8.907 -17.733 14.109 1.00 96.00 74 GLY A O 1
ATOM 567 N N . LYS A 1 75 ? 10.361 -18.017 12.413 1.00 96.62 75 LYS A N 1
ATOM 568 C CA . LYS A 1 75 ? 10.745 -16.605 12.315 1.00 96.62 75 LYS A CA 1
ATOM 569 C C . LYS A 1 75 ? 9.678 -15.765 11.621 1.00 96.62 75 LYS A C 1
ATOM 571 O O . LYS A 1 75 ? 8.883 -16.233 10.803 1.00 96.62 75 LYS A O 1
ATOM 576 N N . ARG A 1 76 ? 9.679 -14.479 11.964 1.00 97.44 76 ARG A N 1
ATOM 577 C CA . ARG A 1 76 ? 8.880 -13.445 11.298 1.00 97.44 76 ARG A CA 1
ATOM 578 C C . ARG A 1 76 ? 9.643 -12.909 10.097 1.00 97.44 76 ARG A C 1
ATOM 580 O O . ARG A 1 76 ? 10.860 -12.763 10.175 1.00 97.44 76 ARG A O 1
ATOM 587 N N . ILE A 1 77 ? 8.937 -12.615 9.012 1.00 98.56 77 ILE A N 1
ATOM 588 C CA . ILE A 1 77 ? 9.543 -12.212 7.740 1.00 98.56 77 ILE A CA 1
ATOM 589 C C . ILE A 1 77 ? 8.907 -10.916 7.231 1.00 98.56 77 ILE A C 1
ATOM 591 O O . ILE A 1 77 ? 7.684 -10.803 7.172 1.00 98.56 77 ILE A O 1
ATOM 595 N N . VAL A 1 78 ? 9.739 -9.957 6.832 1.00 98.75 78 VAL A N 1
ATOM 596 C CA . VAL A 1 78 ? 9.343 -8.758 6.084 1.00 98.75 78 VAL A CA 1
ATOM 597 C C . VAL A 1 78 ? 9.808 -8.924 4.641 1.00 98.75 78 VAL A C 1
ATOM 599 O O . VAL A 1 78 ? 10.995 -9.144 4.395 1.00 98.75 78 VAL A O 1
ATOM 602 N N . LEU A 1 79 ? 8.886 -8.813 3.685 1.00 98.81 79 LEU A N 1
ATOM 603 C CA . LEU A 1 79 ? 9.241 -8.771 2.265 1.00 98.81 79 LEU A CA 1
ATOM 604 C C . LEU A 1 79 ? 9.496 -7.326 1.836 1.00 98.81 79 LEU A C 1
ATOM 606 O O . LEU A 1 79 ? 8.695 -6.449 2.146 1.00 98.81 79 LEU A O 1
ATOM 610 N N . VAL A 1 80 ? 10.575 -7.089 1.095 1.00 98.88 80 VAL A N 1
ATOM 611 C CA . VAL A 1 80 ? 10.867 -5.817 0.420 1.00 98.88 80 VAL A CA 1
ATOM 612 C C . VAL A 1 80 ? 10.851 -6.082 -1.078 1.00 98.88 80 VAL A C 1
ATOM 614 O O . VAL A 1 80 ? 11.799 -6.634 -1.628 1.00 98.88 80 VAL A O 1
ATOM 617 N N . CYS A 1 81 ? 9.748 -5.737 -1.726 1.00 98.81 81 CYS A N 1
ATOM 618 C CA . CYS A 1 81 ? 9.488 -6.010 -3.128 1.00 98.81 81 CYS A CA 1
ATOM 619 C C . CYS A 1 81 ? 9.741 -4.755 -3.961 1.00 98.81 81 CYS A C 1
ATOM 621 O O . CYS A 1 81 ? 9.117 -3.722 -3.722 1.00 98.81 81 CYS A O 1
ATOM 623 N N . HIS A 1 82 ? 10.645 -4.843 -4.935 1.00 98.81 82 HIS A N 1
ATOM 624 C CA . HIS A 1 82 ? 10.994 -3.726 -5.810 1.00 98.81 82 HIS A CA 1
ATOM 625 C C . HIS A 1 82 ? 10.506 -3.957 -7.242 1.00 98.81 82 HIS A C 1
ATOM 627 O O . HIS A 1 82 ? 10.730 -5.033 -7.799 1.00 98.81 82 HIS A O 1
ATOM 633 N N . SER A 1 83 ? 9.914 -2.935 -7.869 1.00 98.31 83 SER A N 1
ATOM 634 C CA . SER A 1 83 ? 9.518 -2.967 -9.285 1.00 98.31 83 SER A CA 1
ATOM 635 C C . SER A 1 83 ? 8.660 -4.199 -9.628 1.00 98.31 83 SER A C 1
ATOM 637 O O . SER A 1 83 ? 7.654 -4.466 -8.969 1.00 98.31 83 SER A O 1
ATOM 639 N N . TYR A 1 84 ? 9.038 -4.982 -10.639 1.00 98.50 84 TYR A N 1
ATOM 640 C CA . TYR A 1 84 ? 8.421 -6.276 -10.967 1.00 98.50 84 TYR A CA 1
ATOM 641 C C . TYR A 1 84 ? 8.285 -7.213 -9.755 1.00 98.50 84 TYR A C 1
ATOM 643 O O . TYR A 1 84 ? 7.295 -7.934 -9.666 1.00 98.50 84 TYR A O 1
ATOM 651 N N . GLY A 1 85 ? 9.225 -7.172 -8.804 1.00 98.69 85 GLY A N 1
ATOM 652 C CA . GLY A 1 85 ? 9.281 -8.048 -7.635 1.00 98.69 85 GLY A CA 1
ATOM 653 C C . GLY A 1 85 ? 8.034 -8.006 -6.752 1.00 98.69 85 GLY A C 1
ATOM 654 O O . GLY A 1 85 ? 7.768 -8.975 -6.045 1.00 98.69 85 GLY A O 1
ATOM 655 N N . GLY A 1 86 ? 7.216 -6.950 -6.829 1.00 98.62 86 GLY A N 1
ATOM 656 C CA . GLY A 1 86 ? 5.917 -6.906 -6.153 1.00 98.62 86 GLY A CA 1
ATOM 657 C C . GLY A 1 86 ? 4.918 -7.949 -6.642 1.00 98.62 86 GLY A C 1
ATOM 658 O O . GLY A 1 86 ? 4.100 -8.400 -5.847 1.00 98.62 86 GLY A O 1
ATOM 659 N N . ILE A 1 87 ? 5.006 -8.411 -7.892 1.00 98.69 87 ILE A N 1
ATOM 660 C CA . ILE A 1 87 ? 4.100 -9.434 -8.438 1.00 98.69 87 ILE A CA 1
ATOM 661 C C . ILE A 1 87 ? 4.391 -10.818 -7.834 1.00 98.69 87 ILE A C 1
ATOM 663 O O . ILE A 1 87 ? 3.520 -11.347 -7.135 1.00 98.69 87 ILE A O 1
ATOM 667 N N . PRO A 1 88 ? 5.589 -11.414 -8.018 1.00 98.75 88 PRO A N 1
ATOM 668 C CA . PRO A 1 88 ? 5.898 -12.693 -7.392 1.00 98.75 88 PRO A CA 1
ATOM 669 C C . PRO A 1 88 ? 6.018 -12.568 -5.867 1.00 98.75 88 PRO A C 1
ATOM 671 O O . PRO A 1 88 ? 5.675 -13.508 -5.156 1.00 98.75 88 PRO A O 1
ATOM 674 N N . GLY A 1 89 ? 6.430 -11.408 -5.344 1.00 98.69 89 GLY A N 1
ATOM 675 C CA . GLY A 1 89 ? 6.442 -11.122 -3.912 1.00 98.69 89 GLY A CA 1
ATOM 676 C C . GLY A 1 89 ? 5.047 -11.195 -3.294 1.00 98.69 89 GLY A C 1
ATOM 677 O O . GLY A 1 89 ? 4.882 -11.869 -2.282 1.00 98.69 89 GLY A O 1
ATOM 678 N N . SER A 1 90 ? 4.033 -10.599 -3.936 1.00 98.31 90 SER A N 1
ATOM 679 C CA . SER A 1 90 ? 2.634 -10.717 -3.498 1.00 98.31 90 SER A CA 1
ATOM 680 C C . SER A 1 90 ? 2.175 -12.168 -3.500 1.00 98.31 90 SER A C 1
ATOM 682 O O . SER A 1 90 ? 1.712 -12.673 -2.485 1.00 98.31 90 SER A O 1
ATOM 684 N N . ALA A 1 91 ? 2.339 -12.866 -4.624 1.00 98.44 91 ALA A N 1
ATOM 685 C CA . ALA A 1 91 ? 1.877 -14.243 -4.762 1.00 98.44 91 ALA A CA 1
ATOM 686 C C . ALA A 1 91 ? 2.603 -15.219 -3.816 1.00 98.44 91 ALA A C 1
ATOM 688 O O . ALA A 1 91 ? 2.010 -16.191 -3.351 1.00 98.44 91 ALA A O 1
ATOM 689 N N . ALA A 1 92 ? 3.863 -14.952 -3.459 1.00 98.56 92 ALA A N 1
ATOM 690 C CA . ALA A 1 92 ? 4.608 -15.773 -2.507 1.00 98.56 92 ALA A CA 1
ATOM 691 C C . ALA A 1 92 ? 4.010 -15.757 -1.092 1.00 98.56 92 ALA A C 1
ATOM 693 O O . ALA A 1 92 ? 4.205 -16.724 -0.351 1.00 98.56 92 ALA A O 1
ATOM 694 N N . VAL A 1 93 ? 3.259 -14.706 -0.747 1.00 98.12 93 VAL A N 1
ATOM 695 C CA . VAL A 1 93 ? 2.649 -14.503 0.572 1.00 98.12 93 VAL A CA 1
ATOM 696 C C . VAL A 1 93 ? 1.495 -15.471 0.842 1.00 98.12 93 VAL A C 1
ATOM 698 O O . VAL A 1 93 ? 1.296 -15.855 1.993 1.00 98.12 93 VAL A O 1
ATOM 701 N N . GLU A 1 94 ? 0.775 -15.910 -0.195 1.00 97.62 94 GLU A N 1
ATOM 702 C CA . GLU A 1 94 ? -0.397 -16.787 -0.076 1.00 97.62 94 GLU A CA 1
ATOM 703 C C . GLU A 1 94 ? -0.090 -18.058 0.731 1.00 97.62 94 GLU A C 1
ATOM 705 O O . GLU A 1 94 ? 0.770 -18.858 0.350 1.00 97.62 94 GLU A O 1
ATOM 710 N N . GLY A 1 95 ? -0.798 -18.257 1.846 1.00 96.31 95 GLY A N 1
ATOM 711 C CA . GLY A 1 95 ? -0.635 -19.402 2.741 1.00 96.31 95 GLY A CA 1
ATOM 712 C C . GLY A 1 95 ? 0.549 -19.315 3.714 1.00 96.31 95 GLY A C 1
ATOM 713 O O . GLY A 1 95 ? 0.726 -20.252 4.507 1.00 96.31 95 GLY A O 1
ATOM 714 N N . TYR A 1 96 ? 1.330 -18.230 3.663 1.00 97.94 96 TYR A N 1
ATOM 715 C CA . TYR A 1 96 ? 2.532 -17.972 4.465 1.00 97.94 96 TYR A CA 1
ATOM 716 C C . TYR A 1 96 ? 2.433 -16.711 5.336 1.00 97.94 96 TYR A C 1
ATOM 718 O O . TYR A 1 96 ? 3.382 -16.407 6.071 1.00 97.94 96 TYR A O 1
ATOM 726 N N . GLN A 1 97 ? 1.307 -15.995 5.305 1.00 97.19 97 GLN A N 1
ATOM 727 C CA . GLN A 1 97 ? 1.049 -14.887 6.225 1.00 97.19 97 GLN A CA 1
ATOM 728 C C . GLN A 1 97 ? 1.028 -15.388 7.668 1.00 97.19 97 GLN A C 1
ATOM 730 O O . GLN A 1 97 ? 0.664 -16.536 7.928 1.00 97.19 97 GLN A O 1
ATOM 735 N N . LEU A 1 98 ? 1.395 -14.519 8.614 1.00 95.00 98 LEU A N 1
ATOM 736 C CA . LEU A 1 98 ? 1.453 -14.874 10.034 1.00 95.00 98 LEU A CA 1
ATOM 737 C C . LEU A 1 98 ? 0.153 -15.542 10.513 1.00 95.00 98 LEU A C 1
ATOM 739 O O . LEU A 1 98 ? 0.191 -16.676 10.977 1.00 95.00 98 LEU A O 1
ATOM 743 N N . HIS A 1 99 ? -0.994 -14.894 10.308 1.00 92.56 99 HIS A N 1
ATOM 744 C CA . HIS A 1 99 ? -2.292 -15.424 10.738 1.00 92.56 99 HIS A CA 1
ATOM 745 C C . HIS A 1 99 ? -2.686 -16.732 10.016 1.00 92.56 99 HIS A C 1
ATOM 747 O O . HIS A 1 99 ? -3.276 -17.619 10.629 1.00 92.56 99 HIS A O 1
ATOM 753 N N . GLU A 1 100 ? -2.334 -16.906 8.733 1.00 95.12 100 GLU A N 1
ATOM 754 C CA . GLU A 1 100 ? -2.600 -18.147 7.980 1.00 95.12 100 GLU A CA 1
ATOM 755 C C . GLU A 1 100 ? -1.783 -19.328 8.514 1.00 95.12 100 GLU A C 1
ATOM 757 O O . GLU A 1 100 ? -2.240 -20.475 8.495 1.00 95.12 100 GLU A O 1
ATOM 762 N N . ARG A 1 101 ? -0.558 -19.060 8.975 1.00 96.56 101 ARG A N 1
ATOM 763 C CA . ARG A 1 101 ? 0.315 -20.057 9.601 1.00 96.56 101 ARG A CA 1
ATOM 764 C C . ARG A 1 101 ? -0.112 -20.359 11.031 1.00 96.56 101 ARG A C 1
ATOM 766 O O . ARG A 1 101 ? -0.192 -21.534 11.389 1.00 96.56 101 ARG A O 1
ATOM 773 N N . GLU A 1 102 ? -0.479 -19.341 11.803 1.00 93.44 102 GLU A N 1
ATOM 774 C CA . GLU A 1 102 ? -1.026 -19.498 13.156 1.00 93.44 102 GLU A CA 1
ATOM 775 C C . GLU A 1 102 ? -2.313 -20.333 13.147 1.00 93.44 102 GLU A C 1
ATOM 777 O O . GLU A 1 102 ? -2.466 -21.234 13.971 1.00 93.44 102 GLU A O 1
ATOM 782 N N . ALA A 1 103 ? -3.188 -20.137 12.153 1.00 93.69 103 ALA A N 1
ATOM 783 C CA . ALA A 1 103 ? -4.382 -20.961 11.953 1.00 93.69 103 ALA A CA 1
ATOM 784 C C . ALA A 1 103 ? -4.066 -22.452 11.701 1.00 93.69 103 ALA A C 1
ATOM 786 O O . ALA A 1 103 ? -4.907 -23.314 11.952 1.00 93.69 103 ALA A O 1
ATOM 787 N N . LYS A 1 104 ? -2.849 -22.770 11.238 1.00 95.25 104 LYS A N 1
ATOM 788 C CA . LYS A 1 104 ? -2.333 -24.139 11.051 1.00 95.25 104 LYS A CA 1
ATOM 789 C C . LYS A 1 104 ? -1.510 -24.637 12.250 1.00 95.25 104 LYS A C 1
ATOM 791 O O . LYS A 1 104 ? -0.912 -25.707 12.168 1.00 95.25 104 LYS A O 1
ATOM 796 N N . GLY A 1 105 ? -1.447 -23.877 13.345 1.00 95.06 105 GLY A N 1
ATOM 797 C CA . GLY A 1 105 ? -0.631 -24.198 14.519 1.00 95.06 105 GLY A CA 1
ATOM 798 C C . GLY A 1 105 ? 0.877 -24.029 14.303 1.00 95.06 105 GLY A C 1
ATOM 799 O O . GLY A 1 105 ? 1.664 -24.556 15.088 1.00 95.06 105 GLY A O 1
ATOM 800 N N . LEU A 1 106 ? 1.290 -23.320 13.249 1.00 95.69 106 LEU A N 1
ATOM 801 C CA . LEU A 1 106 ? 2.691 -23.030 12.951 1.00 95.69 106 LEU A CA 1
ATOM 802 C C . LEU A 1 106 ? 3.081 -21.666 13.528 1.00 95.69 106 LEU A C 1
ATOM 804 O O . LEU A 1 106 ? 2.295 -20.721 13.495 1.00 95.69 106 LEU A O 1
ATOM 808 N N . SER A 1 107 ? 4.311 -21.550 14.025 1.00 93.75 107 SER A N 1
ATOM 809 C CA . SER A 1 107 ? 4.888 -20.270 14.436 1.00 93.75 107 SER A CA 1
ATOM 810 C C . SER A 1 107 ? 5.490 -19.516 13.246 1.00 93.75 107 SER A C 1
ATOM 812 O O . SER A 1 107 ? 5.811 -20.094 12.197 1.00 93.75 107 SER A O 1
ATOM 814 N N . GLY A 1 108 ? 5.657 -18.205 13.428 1.00 94.44 108 GLY A N 1
ATOM 815 C CA . GLY A 1 108 ? 6.260 -17.327 12.431 1.00 94.44 108 GLY A CA 1
ATOM 816 C C . GLY A 1 108 ? 5.425 -17.172 11.165 1.00 94.44 108 GLY A C 1
ATOM 817 O O . GLY A 1 108 ? 4.326 -17.706 11.031 1.00 94.44 108 GLY A O 1
ATOM 818 N N . GLY A 1 109 ? 5.967 -16.430 10.211 1.00 97.31 109 GLY A N 1
ATOM 819 C CA . GLY A 1 109 ? 5.277 -16.104 8.971 1.00 97.31 109 GLY A CA 1
ATOM 820 C C . GLY A 1 109 ? 5.650 -14.737 8.441 1.00 97.31 109 GLY A C 1
ATOM 821 O O . GLY A 1 109 ? 6.403 -13.983 9.063 1.00 97.31 109 GLY A O 1
ATOM 822 N N . ILE A 1 110 ? 5.108 -14.418 7.274 1.00 98.38 110 ILE A N 1
ATOM 823 C CA . ILE A 1 110 ? 5.243 -13.088 6.697 1.00 98.38 110 ILE A CA 1
ATOM 824 C C . ILE A 1 110 ? 4.372 -12.141 7.517 1.00 98.38 110 ILE A C 1
ATOM 826 O O . ILE A 1 110 ? 3.185 -12.398 7.710 1.00 98.38 110 ILE A O 1
ATOM 830 N N . VAL A 1 111 ? 4.986 -11.083 8.041 1.00 97.25 111 VAL A N 1
ATOM 831 C CA . VAL A 1 111 ? 4.351 -10.113 8.946 1.00 97.25 111 VAL A CA 1
ATOM 832 C C . VAL A 1 111 ? 4.150 -8.748 8.308 1.00 97.25 111 VAL A C 1
ATOM 834 O O . VAL A 1 111 ? 3.360 -7.967 8.823 1.00 97.25 111 VAL A O 1
ATOM 837 N N . HIS A 1 112 ? 4.858 -8.450 7.216 1.00 98.25 112 HIS A N 1
ATOM 838 C CA . HIS A 1 112 ? 4.724 -7.186 6.496 1.00 98.25 112 HIS A CA 1
ATOM 839 C C . HIS A 1 112 ? 5.224 -7.316 5.057 1.00 98.25 112 HIS A C 1
ATOM 841 O O . HIS A 1 112 ? 6.182 -8.052 4.796 1.00 98.25 112 HIS A O 1
ATOM 847 N N . VAL A 1 113 ? 4.625 -6.558 4.139 1.00 98.69 113 VAL A N 1
ATOM 848 C CA . VAL A 1 113 ? 5.098 -6.433 2.750 1.00 98.69 113 VAL A CA 1
ATOM 849 C C . VAL A 1 113 ? 5.355 -4.964 2.419 1.00 98.69 113 VAL A C 1
ATOM 851 O O . VAL A 1 113 ? 4.452 -4.132 2.483 1.00 98.69 113 VAL A O 1
ATOM 854 N N . VAL A 1 114 ? 6.602 -4.639 2.091 1.00 98.81 114 VAL A N 1
ATOM 855 C CA . VAL A 1 114 ? 7.048 -3.311 1.667 1.00 98.81 114 VAL A CA 1
ATOM 856 C C . VAL A 1 114 ? 7.221 -3.321 0.152 1.00 98.81 114 VAL A C 1
ATOM 858 O O . VAL A 1 114 ? 8.039 -4.068 -0.369 1.00 98.81 114 VAL A O 1
ATOM 861 N N . TYR A 1 115 ? 6.469 -2.488 -0.549 1.00 98.88 115 TYR A N 1
ATOM 862 C CA . TYR A 1 115 ? 6.574 -2.234 -1.981 1.00 98.88 115 TYR A CA 1
ATOM 863 C C . TYR A 1 115 ? 7.448 -1.001 -2.184 1.00 98.88 115 TYR A C 1
ATOM 865 O O . TYR A 1 115 ? 7.184 0.023 -1.569 1.00 98.88 115 TYR A O 1
ATOM 873 N N . VAL A 1 116 ? 8.477 -1.069 -3.021 1.00 98.88 116 VAL A N 1
ATOM 874 C CA . VAL A 1 116 ? 9.371 0.062 -3.318 1.00 98.88 116 VAL A CA 1
ATOM 875 C C . VAL A 1 116 ? 9.365 0.287 -4.817 1.00 98.88 116 VAL A C 1
ATOM 877 O O . VAL A 1 116 ? 9.807 -0.603 -5.541 1.00 98.88 116 VAL A O 1
ATOM 880 N N . ALA A 1 117 ? 8.824 1.421 -5.280 1.00 98.31 117 ALA A N 1
ATOM 881 C CA . ALA A 1 117 ? 8.666 1.699 -6.713 1.00 98.31 117 ALA A CA 1
ATOM 882 C C . ALA A 1 117 ? 8.144 0.469 -7.486 1.00 98.31 117 ALA A C 1
ATOM 884 O O . ALA A 1 117 ? 8.725 0.034 -8.475 1.00 98.31 117 ALA A O 1
ATOM 885 N N . SER A 1 118 ? 7.114 -0.193 -6.943 1.00 98.31 118 SER A N 1
ATOM 886 C CA . SER A 1 118 ? 6.801 -1.588 -7.264 1.00 98.31 118 SER A CA 1
ATOM 887 C C . SER A 1 118 ? 5.436 -1.758 -7.902 1.00 98.31 118 SER A C 1
ATOM 889 O O . SER A 1 118 ? 4.472 -1.103 -7.527 1.00 98.31 118 SER A O 1
ATOM 891 N N . PHE A 1 119 ? 5.311 -2.744 -8.786 1.00 97.56 119 PHE A N 1
ATOM 892 C CA . PHE A 1 119 ? 3.996 -3.197 -9.216 1.00 97.56 119 PHE A CA 1
ATOM 893 C C . PHE A 1 119 ? 3.258 -3.846 -8.043 1.00 97.56 119 PHE A C 1
ATOM 895 O O . PHE A 1 119 ? 3.740 -4.819 -7.465 1.00 97.56 119 PHE A O 1
ATOM 902 N N . ALA A 1 120 ? 2.084 -3.315 -7.714 1.00 94.31 120 ALA A N 1
ATOM 903 C CA . ALA A 1 120 ? 1.151 -3.883 -6.748 1.00 94.31 120 ALA A CA 1
ATOM 904 C C . ALA A 1 120 ? -0.193 -4.074 -7.456 1.00 94.31 120 ALA A C 1
ATOM 906 O O . ALA A 1 120 ? -1.016 -3.163 -7.518 1.00 94.31 120 ALA A O 1
ATOM 907 N N . LEU A 1 121 ? -0.380 -5.241 -8.081 1.00 90.81 121 LEU A N 1
ATOM 908 C CA . LEU A 1 121 ? -1.585 -5.507 -8.868 1.00 90.81 121 LEU A CA 1
ATOM 909 C C . LEU A 1 121 ? -2.816 -5.456 -7.946 1.00 90.81 121 LEU A C 1
ATOM 911 O O . LEU A 1 121 ? -2.804 -6.126 -6.914 1.00 90.81 121 LEU A O 1
ATOM 915 N N . PRO A 1 122 ? -3.869 -4.688 -8.276 1.00 82.12 122 PRO A N 1
ATOM 916 C CA . PRO A 1 122 ? -5.037 -4.565 -7.400 1.00 82.12 122 PRO A CA 1
ATOM 917 C C . PRO A 1 122 ? -6.144 -5.581 -7.708 1.00 82.12 122 PRO A C 1
ATOM 919 O O . PRO A 1 122 ? -7.011 -5.833 -6.872 1.00 82.12 122 PRO A O 1
ATOM 922 N N . VAL A 1 123 ? -6.130 -6.166 -8.910 1.00 83.94 123 VAL A N 1
ATOM 923 C CA . VAL A 1 123 ? -7.203 -7.022 -9.432 1.00 83.94 123 VAL A CA 1
ATOM 924 C C . VAL A 1 123 ? -6.625 -8.327 -9.972 1.00 83.94 123 VAL A C 1
ATOM 926 O O . VAL A 1 123 ? -5.642 -8.327 -10.714 1.00 83.94 123 VAL A O 1
ATOM 929 N N . LYS A 1 124 ? -7.265 -9.443 -9.606 1.00 91.69 124 LYS A N 1
ATOM 930 C CA . LYS A 1 124 ? -6.937 -10.792 -10.090 1.00 91.69 124 LYS A CA 1
ATOM 931 C C . LYS A 1 124 ? -7.090 -10.892 -11.601 1.00 91.69 124 LYS A C 1
ATOM 933 O O . LYS A 1 124 ? -7.994 -10.300 -12.184 1.00 91.69 124 LYS A O 1
ATOM 938 N N . GLY A 1 125 ? -6.234 -11.689 -12.227 1.00 89.94 125 GLY A N 1
ATOM 939 C CA . GLY A 1 125 ? -6.233 -11.871 -13.675 1.00 89.94 125 GLY A CA 1
ATOM 940 C C . GLY A 1 125 ? -5.527 -10.749 -14.441 1.00 89.94 125 GLY A C 1
ATOM 941 O O . GLY A 1 125 ? -5.454 -10.824 -15.665 1.00 89.94 125 GLY A O 1
ATOM 942 N N . LEU A 1 126 ? -4.968 -9.743 -13.757 1.00 88.00 126 LEU A N 1
ATOM 943 C CA . LEU A 1 126 ? -4.037 -8.805 -14.378 1.00 88.00 126 LEU A CA 1
ATOM 944 C C . LEU A 1 126 ? -2.631 -9.409 -14.448 1.00 88.00 126 LEU A C 1
ATOM 946 O O . LEU A 1 126 ? -2.167 -10.076 -13.523 1.00 88.00 126 LEU A O 1
ATOM 950 N N . SER A 1 127 ? -1.945 -9.138 -15.551 1.00 92.25 127 SER A N 1
ATOM 951 C CA . SER A 1 127 ? -0.496 -9.274 -15.702 1.00 92.25 127 SER A CA 1
ATOM 952 C C . SER A 1 127 ? 0.175 -7.899 -15.671 1.00 92.25 127 SER A C 1
ATOM 954 O O . SER A 1 127 ? -0.505 -6.875 -15.814 1.00 92.25 127 SER A O 1
ATOM 956 N N . LEU A 1 128 ? 1.506 -7.856 -15.530 1.00 93.56 128 LEU A N 1
ATOM 957 C CA . LEU A 1 128 ? 2.260 -6.597 -15.592 1.00 93.56 128 LEU A CA 1
ATOM 958 C C . LEU A 1 128 ? 1.956 -5.852 -16.895 1.00 93.56 128 LEU A C 1
ATOM 960 O O . LEU A 1 128 ? 1.605 -4.676 -16.858 1.00 93.56 128 LEU A O 1
ATOM 964 N N . LEU A 1 129 ? 1.999 -6.555 -18.033 1.00 89.38 129 LEU A N 1
ATOM 965 C CA . LEU A 1 129 ? 1.743 -5.969 -19.345 1.00 89.38 129 LEU A CA 1
ATOM 966 C C . LEU A 1 129 ? 0.348 -5.337 -19.418 1.00 89.38 129 LEU A C 1
ATOM 968 O O . LEU A 1 129 ? 0.205 -4.213 -19.889 1.00 89.38 129 LEU A O 1
ATOM 972 N N . THR A 1 130 ? -0.687 -6.016 -18.914 1.00 85.62 130 THR A N 1
ATOM 973 C CA . THR A 1 130 ? -2.042 -5.437 -18.892 1.00 85.62 130 THR A CA 1
ATOM 974 C C . THR A 1 130 ? -2.168 -4.262 -17.922 1.00 85.62 130 THR A C 1
ATOM 976 O O . THR A 1 130 ? -2.902 -3.321 -18.213 1.00 85.62 130 THR A O 1
ATOM 979 N N . ALA A 1 131 ? -1.423 -4.270 -16.810 1.00 79.31 131 ALA A N 1
ATOM 980 C CA . ALA A 1 131 ? -1.431 -3.188 -15.827 1.00 79.31 131 ALA A CA 1
ATOM 981 C C . ALA A 1 131 ? -0.819 -1.887 -16.376 1.00 79.31 131 ALA A C 1
ATOM 983 O O . ALA A 1 131 ? -1.238 -0.804 -15.978 1.00 79.31 131 ALA A O 1
ATOM 984 N N . ILE A 1 132 ? 0.114 -1.987 -17.329 1.00 80.44 132 ILE A N 1
ATOM 985 C CA . ILE A 1 132 ? 0.699 -0.837 -18.042 1.00 80.44 132 ILE A CA 1
ATOM 986 C C . ILE A 1 132 ? -0.030 -0.497 -19.355 1.00 80.44 132 ILE A C 1
ATOM 988 O O . ILE A 1 132 ? 0.489 0.250 -20.179 1.00 80.44 132 ILE A O 1
ATOM 992 N N . GLY A 1 133 ? -1.234 -1.037 -19.577 1.00 76.94 133 GLY A N 1
ATOM 993 C CA . GLY A 1 133 ? -2.053 -0.715 -20.753 1.00 76.94 133 GLY A CA 1
ATOM 994 C C . GLY A 1 133 ? -1.746 -1.542 -22.005 1.00 76.94 133 GLY A C 1
ATOM 995 O O . GLY A 1 133 ? -2.138 -1.161 -23.105 1.00 76.94 133 GLY A O 1
ATOM 996 N N . GLY A 1 134 ? -1.058 -2.677 -21.866 1.00 79.25 134 GLY A N 1
ATOM 997 C CA . GLY A 1 134 ? -0.849 -3.646 -22.945 1.00 79.25 134 GLY A CA 1
ATOM 998 C C . GLY A 1 134 ? 0.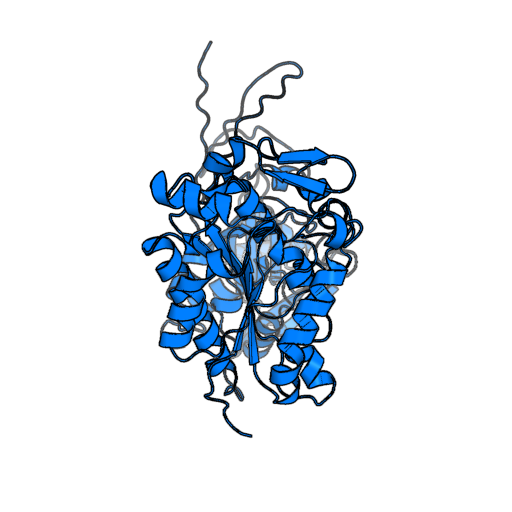330 -3.345 -23.872 1.00 79.25 134 GLY A C 1
ATOM 999 O O . GLY A 1 134 ? 0.583 -4.120 -24.789 1.00 79.25 134 GLY A O 1
ATOM 1000 N N . THR A 1 135 ? 1.056 -2.250 -23.640 1.00 81.62 135 THR A N 1
ATOM 1001 C CA . THR A 1 135 ? 2.218 -1.846 -24.446 1.00 81.62 135 THR A CA 1
ATOM 1002 C C . THR A 1 135 ? 3.468 -1.839 -23.576 1.00 81.62 135 THR A C 1
ATOM 1004 O O . THR A 1 135 ? 3.428 -1.358 -22.447 1.00 81.62 135 THR A O 1
ATOM 1007 N N . LEU A 1 136 ? 4.575 -2.385 -24.085 1.00 83.06 136 LEU A N 1
ATOM 1008 C CA . LEU A 1 136 ? 5.866 -2.340 -23.394 1.00 83.06 136 LEU A CA 1
ATOM 1009 C C . LEU A 1 136 ? 6.360 -0.891 -23.262 1.00 83.06 136 LEU A C 1
ATOM 1011 O O . LEU A 1 136 ? 6.078 -0.048 -24.113 1.00 83.06 136 LEU A O 1
ATOM 1015 N N . GLY A 1 137 ? 7.105 -0.608 -22.191 1.00 81.69 137 GLY A N 1
ATOM 1016 C CA . GLY A 1 137 ? 7.714 0.705 -21.981 1.00 81.69 137 GLY A CA 1
ATOM 1017 C C . GLY A 1 137 ? 8.707 1.072 -23.096 1.00 81.69 137 GLY A C 1
ATOM 1018 O O . GLY A 1 137 ? 9.300 0.179 -23.700 1.00 81.69 137 GLY A O 1
ATOM 1019 N N . PRO A 1 138 ? 8.945 2.372 -23.352 1.00 87.44 138 PRO A N 1
ATOM 1020 C CA . PRO A 1 138 ? 9.815 2.835 -24.442 1.00 87.44 138 PRO A CA 1
ATOM 1021 C C . PRO A 1 138 ? 11.291 2.435 -24.270 1.00 87.44 138 PRO A C 1
ATOM 1023 O O . PRO A 1 138 ? 12.071 2.522 -25.214 1.00 87.44 138 PRO A O 1
ATOM 1026 N N . PHE A 1 139 ? 11.666 1.988 -23.072 1.00 90.69 139 PHE A N 1
ATOM 1027 C CA . PHE A 1 139 ? 12.995 1.505 -22.708 1.00 90.69 139 PHE A CA 1
ATOM 1028 C C . PHE A 1 139 ? 13.201 -0.003 -22.960 1.00 90.69 139 PHE A C 1
ATOM 1030 O O . PHE A 1 139 ? 14.230 -0.557 -22.565 1.00 90.69 139 PHE A O 1
ATOM 1037 N N . LEU A 1 140 ? 12.214 -0.677 -23.566 1.00 92.25 140 LEU A N 1
ATOM 1038 C CA . LEU A 1 140 ? 12.183 -2.127 -23.742 1.00 92.25 140 LEU A CA 1
ATOM 1039 C C . LEU A 1 140 ? 12.095 -2.528 -25.209 1.00 92.25 140 LEU A C 1
ATOM 1041 O O . LEU A 1 140 ? 11.198 -2.090 -25.926 1.00 92.25 140 LEU A O 1
ATOM 1045 N N . ASP A 1 141 ? 12.935 -3.487 -25.586 1.00 92.56 141 ASP A N 1
ATOM 1046 C CA . ASP A 1 141 ? 12.795 -4.235 -26.829 1.00 92.56 141 ASP A CA 1
ATOM 1047 C C . ASP A 1 141 ? 12.385 -5.682 -26.528 1.00 92.56 141 ASP A C 1
ATOM 1049 O O . ASP A 1 141 ? 12.694 -6.242 -25.471 1.00 92.56 141 ASP A O 1
ATOM 1053 N N . ARG A 1 142 ? 11.700 -6.320 -27.477 1.00 93.25 142 ARG A N 1
ATOM 1054 C CA . ARG A 1 142 ? 11.333 -7.739 -27.407 1.00 93.25 142 ARG A CA 1
ATOM 1055 C C . ARG A 1 142 ? 11.900 -8.473 -28.610 1.00 93.25 142 ARG A C 1
ATOM 1057 O O . ARG A 1 142 ? 11.628 -8.094 -29.746 1.00 93.25 142 ARG A O 1
ATOM 1064 N N . THR A 1 143 ? 12.598 -9.575 -28.349 1.00 92.19 143 THR A N 1
ATOM 1065 C CA . THR A 1 143 ? 12.944 -10.566 -29.375 1.00 92.19 143 THR A CA 1
ATOM 1066 C C . THR A 1 143 ? 12.469 -11.930 -28.898 1.00 92.19 143 THR A C 1
ATOM 1068 O O . THR A 1 143 ? 12.898 -12.401 -27.848 1.00 92.19 143 THR A O 1
ATOM 1071 N N . GLU A 1 144 ? 11.570 -12.557 -29.660 1.00 89.06 144 GLU A N 1
ATOM 1072 C CA . GLU A 1 144 ? 10.910 -13.811 -29.267 1.00 89.06 144 GLU A CA 1
ATOM 1073 C C . GLU A 1 144 ? 10.255 -13.690 -27.871 1.00 89.06 144 GLU A C 1
ATOM 1075 O O . GLU A 1 144 ? 9.438 -12.792 -27.652 1.00 89.06 144 GLU A O 1
ATOM 1080 N N . ASP A 1 145 ? 10.625 -14.565 -26.931 1.00 91.75 145 ASP A N 1
ATOM 1081 C CA . ASP A 1 145 ? 10.109 -14.617 -25.555 1.00 91.75 145 ASP A CA 1
ATOM 1082 C C . ASP A 1 145 ? 11.074 -13.998 -24.530 1.00 91.75 145 ASP A C 1
ATOM 1084 O O . ASP A 1 145 ? 11.102 -14.383 -23.355 1.00 91.75 145 ASP A O 1
ATOM 1088 N N . VAL A 1 146 ? 11.893 -13.047 -24.983 1.00 96.56 146 VAL A N 1
ATOM 1089 C CA . VAL A 1 146 ? 12.909 -12.369 -24.177 1.00 96.56 146 VAL A CA 1
ATOM 1090 C C . VAL A 1 146 ? 12.774 -10.851 -24.323 1.00 96.56 146 VAL A C 1
ATOM 1092 O O . VAL A 1 146 ? 12.631 -10.321 -25.429 1.00 96.56 146 VAL A O 1
ATOM 1095 N N . LEU A 1 147 ? 12.831 -10.149 -23.190 1.00 96.88 147 LEU A N 1
ATOM 1096 C CA . LEU A 1 147 ? 12.814 -8.692 -23.089 1.00 96.88 147 LEU A CA 1
ATOM 1097 C C . LEU A 1 147 ? 14.221 -8.151 -22.811 1.00 96.88 147 LEU A C 1
ATOM 1099 O O . LEU A 1 147 ? 14.919 -8.626 -21.908 1.00 96.88 147 LEU A O 1
ATOM 1103 N N . TYR A 1 148 ? 14.586 -7.107 -23.549 1.00 95.81 148 TYR A N 1
ATOM 1104 C CA . TYR A 1 148 ? 15.885 -6.443 -23.536 1.00 95.81 148 TYR A CA 1
ATOM 1105 C C . TYR A 1 148 ? 15.720 -4.985 -23.113 1.00 95.81 148 TYR A C 1
ATOM 1107 O O . TYR A 1 148 ? 14.709 -4.356 -23.423 1.00 95.81 148 TYR A O 1
ATOM 1115 N N . LEU A 1 149 ? 16.733 -4.450 -22.437 1.00 96.38 149 LEU A N 1
ATOM 1116 C CA . LEU A 1 149 ? 16.838 -3.019 -22.173 1.00 96.38 149 LEU A CA 1
ATOM 1117 C C . LEU A 1 149 ? 17.517 -2.336 -23.362 1.00 96.38 149 LEU A C 1
ATOM 1119 O O . LEU A 1 149 ? 18.589 -2.773 -23.779 1.00 96.38 149 LEU A O 1
ATOM 1123 N N . ASN A 1 150 ? 16.902 -1.277 -23.884 1.00 94.94 150 ASN A N 1
ATOM 1124 C CA . ASN A 1 150 ? 17.507 -0.408 -24.894 1.00 94.94 150 ASN A CA 1
ATOM 1125 C C . ASN A 1 150 ? 18.061 0.877 -24.244 1.00 94.94 150 ASN A C 1
ATOM 1127 O O . ASN A 1 150 ? 18.064 1.016 -23.017 1.00 94.94 150 ASN A O 1
ATOM 1131 N N . ASP A 1 151 ? 18.529 1.834 -25.048 1.00 93.06 151 ASP A N 1
ATOM 1132 C CA . ASP A 1 151 ? 19.148 3.072 -24.549 1.00 93.06 151 ASP A CA 1
ATOM 1133 C C . ASP A 1 151 ? 18.233 3.901 -23.626 1.00 93.06 151 ASP A C 1
ATOM 1135 O O . ASP A 1 151 ? 18.725 4.631 -22.761 1.00 93.06 151 ASP A O 1
ATOM 1139 N N . GLY A 1 152 ? 16.908 3.753 -23.746 1.00 95.19 152 GLY A N 1
ATOM 1140 C CA . GLY A 1 152 ? 15.933 4.405 -22.871 1.00 95.19 152 GLY A CA 1
ATOM 1141 C C . GLY A 1 152 ? 16.004 3.945 -21.411 1.00 95.19 152 GLY A C 1
ATOM 1142 O O . GLY A 1 152 ? 15.538 4.658 -20.525 1.00 95.19 152 GLY A O 1
ATOM 1143 N N . ALA A 1 153 ? 16.619 2.792 -21.127 1.00 95.38 153 ALA A N 1
ATOM 1144 C CA . ALA A 1 153 ? 16.730 2.260 -19.769 1.00 95.38 153 ALA A CA 1
ATOM 1145 C C . ALA A 1 153 ? 17.605 3.126 -18.848 1.00 95.38 153 ALA A C 1
ATOM 1147 O O . ALA A 1 153 ? 17.396 3.119 -17.635 1.00 95.38 153 ALA A O 1
ATOM 1148 N N . LYS A 1 154 ? 18.546 3.903 -19.413 1.00 95.19 154 LYS A N 1
ATOM 1149 C CA . LYS A 1 154 ? 19.358 4.873 -18.655 1.00 95.19 154 LYS A CA 1
ATOM 1150 C C . LYS A 1 154 ? 18.472 5.888 -17.940 1.00 95.19 154 LYS A C 1
ATOM 1152 O O . LYS A 1 154 ? 18.605 6.068 -16.735 1.00 95.19 154 LYS A O 1
ATOM 1157 N N . ASP A 1 155 ? 17.560 6.505 -18.687 1.00 95.25 155 ASP A N 1
ATOM 1158 C CA . ASP A 1 155 ? 16.618 7.485 -18.148 1.00 95.25 155 ASP A CA 1
ATOM 1159 C C . ASP A 1 155 ? 15.542 6.813 -17.290 1.00 95.25 155 ASP A C 1
ATOM 1161 O O . ASP A 1 155 ? 15.246 7.283 -16.202 1.00 95.25 155 ASP A O 1
ATOM 1165 N N . ALA A 1 156 ? 15.003 5.669 -17.719 1.00 94.44 156 ALA A N 1
ATOM 1166 C CA . ALA A 1 156 ? 13.924 5.017 -16.980 1.00 94.44 156 ALA A CA 1
ATOM 1167 C C . ALA A 1 156 ? 14.336 4.587 -15.558 1.00 94.44 156 ALA A C 1
ATOM 1169 O O . ALA A 1 156 ? 13.564 4.760 -14.615 1.00 94.44 156 ALA A O 1
ATOM 1170 N N . PHE A 1 157 ? 15.533 4.012 -15.395 1.00 96.25 157 PHE A N 1
ATOM 1171 C CA . PHE A 1 157 ? 15.935 3.369 -14.139 1.00 96.25 157 PHE A CA 1
ATOM 1172 C C . PHE A 1 157 ? 16.969 4.129 -13.314 1.00 96.25 157 PHE A C 1
ATOM 1174 O O . PHE A 1 157 ? 17.029 3.928 -12.100 1.00 96.25 157 PHE A O 1
ATOM 1181 N N . TYR A 1 158 ? 17.788 4.965 -13.954 1.00 96.62 158 TYR A N 1
ATOM 1182 C CA . TYR A 1 158 ? 18.987 5.537 -13.340 1.00 96.62 158 TYR A CA 1
ATOM 1183 C C . TYR A 1 158 ? 19.125 7.044 -13.601 1.00 96.62 158 TYR A C 1
ATOM 1185 O O . TYR A 1 158 ? 20.238 7.573 -13.607 1.00 96.62 158 TYR A O 1
ATOM 1193 N N . ASN A 1 159 ? 18.006 7.747 -13.811 1.00 94.00 159 ASN A N 1
ATOM 1194 C CA . ASN A 1 159 ? 17.965 9.195 -14.050 1.00 94.00 159 ASN A CA 1
ATOM 1195 C C . ASN A 1 159 ? 18.559 10.038 -12.911 1.00 94.00 159 ASN A C 1
ATOM 1197 O O . ASN A 1 159 ? 18.896 11.202 -13.125 1.00 94.00 159 ASN A O 1
ATOM 1201 N N . ASP A 1 160 ? 18.690 9.471 -11.712 1.00 93.38 160 ASP A N 1
ATOM 1202 C CA . ASP A 1 160 ? 19.219 10.134 -10.524 1.00 93.38 160 ASP A CA 1
ATOM 1203 C C . ASP A 1 160 ? 20.635 9.670 -10.127 1.00 93.38 160 ASP A C 1
ATOM 1205 O O . ASP A 1 160 ? 21.114 10.030 -9.046 1.00 93.38 160 ASP A O 1
ATOM 1209 N N . LEU A 1 161 ? 21.328 8.915 -10.995 1.00 92.75 161 LEU A N 1
ATOM 1210 C CA . LEU A 1 161 ? 22.706 8.458 -10.782 1.00 92.75 161 LEU A CA 1
ATOM 1211 C C . LEU A 1 161 ? 23.735 9.193 -11.668 1.00 92.75 161 LEU A C 1
ATOM 1213 O O . LEU A 1 161 ? 23.441 9.572 -12.804 1.00 92.75 161 LEU A O 1
ATOM 1217 N N . PRO A 1 162 ? 24.992 9.351 -11.202 1.00 89.56 162 PRO A N 1
ATOM 1218 C CA . PRO A 1 162 ? 26.100 9.791 -12.050 1.00 89.56 162 PRO A CA 1
ATOM 1219 C C . PRO A 1 162 ? 26.371 8.804 -13.195 1.00 89.56 162 PRO A C 1
ATOM 1221 O O . PRO A 1 162 ? 26.314 7.593 -12.993 1.00 89.56 162 PRO A O 1
ATOM 1224 N N . SER A 1 163 ? 26.761 9.301 -14.375 1.00 87.31 163 SER A N 1
ATOM 1225 C CA . SER A 1 163 ? 26.895 8.482 -15.595 1.00 87.31 163 SER A CA 1
ATOM 1226 C C . SER A 1 163 ? 27.799 7.248 -15.455 1.00 87.31 163 SER A C 1
ATOM 1228 O O . SER A 1 163 ? 27.486 6.207 -16.023 1.00 87.31 163 SER A O 1
ATOM 1230 N N . GLU A 1 164 ? 28.889 7.326 -14.683 1.00 88.25 164 GLU A N 1
ATOM 1231 C CA . GLU A 1 164 ? 29.779 6.173 -14.456 1.00 88.25 164 GLU A CA 1
ATOM 1232 C C . GLU A 1 164 ? 29.079 5.037 -13.685 1.00 88.25 164 GLU A C 1
ATOM 1234 O O . GLU A 1 164 ? 29.293 3.860 -13.970 1.00 88.25 164 GLU A O 1
ATOM 1239 N N . GLU A 1 165 ? 28.212 5.380 -12.730 1.00 91.69 165 GLU A N 1
ATOM 1240 C CA . GLU A 1 165 ? 27.441 4.406 -11.952 1.00 91.69 165 GLU A CA 1
ATOM 1241 C C . GLU A 1 165 ? 26.264 3.842 -12.760 1.00 91.69 165 GLU A C 1
ATOM 1243 O O . GLU A 1 165 ? 25.949 2.659 -12.632 1.00 91.69 165 GLU A O 1
ATOM 1248 N N . VAL A 1 166 ? 25.679 4.642 -13.662 1.00 93.44 166 VAL A N 1
ATOM 1249 C CA . VAL A 1 166 ? 24.654 4.184 -14.618 1.00 93.44 166 VAL A CA 1
ATOM 1250 C C . VAL A 1 166 ? 25.195 3.055 -15.496 1.00 93.44 166 VAL A C 1
ATOM 1252 O O . VAL A 1 166 ? 24.562 2.007 -15.615 1.00 93.44 166 VAL A O 1
ATOM 1255 N N . ASP A 1 167 ? 26.375 3.241 -16.096 1.00 92.19 167 ASP A N 1
ATOM 1256 C CA . ASP A 1 167 ? 26.953 2.240 -16.999 1.00 92.19 167 ASP A CA 1
ATOM 1257 C C . ASP A 1 167 ? 27.321 0.946 -16.248 1.00 92.19 167 ASP A C 1
ATOM 1259 O O . ASP A 1 167 ? 27.097 -0.151 -16.765 1.00 92.19 167 ASP A O 1
ATOM 1263 N N . LYS A 1 168 ? 27.810 1.050 -15.000 1.00 93.94 168 LYS A N 1
ATOM 1264 C CA . LYS A 1 168 ? 28.056 -0.116 -14.130 1.00 93.94 168 LYS A CA 1
ATOM 1265 C C . LYS A 1 168 ? 26.763 -0.864 -13.794 1.00 93.94 168 LYS A C 1
ATOM 1267 O O . LYS A 1 168 ? 26.748 -2.092 -13.864 1.00 93.94 168 LYS A O 1
ATOM 1272 N N . ALA A 1 169 ? 25.695 -0.147 -13.439 1.00 95.31 169 ALA A N 1
ATOM 1273 C CA . ALA A 1 169 ? 24.404 -0.745 -13.103 1.00 95.31 169 ALA A CA 1
ATOM 1274 C C . ALA A 1 169 ? 23.765 -1.437 -14.320 1.00 95.31 169 ALA A C 1
ATOM 1276 O O . ALA A 1 169 ? 23.350 -2.590 -14.231 1.00 95.31 169 ALA A O 1
ATOM 1277 N N . LEU A 1 170 ? 23.781 -0.796 -15.491 1.00 95.69 170 LEU A N 1
ATOM 1278 C CA . LEU A 1 170 ? 23.271 -1.400 -16.724 1.00 95.69 170 LEU A CA 1
ATOM 1279 C C . LEU A 1 170 ? 24.072 -2.625 -17.163 1.00 95.69 170 LEU A C 1
ATOM 1281 O O . LEU A 1 170 ? 23.480 -3.624 -17.560 1.00 95.69 170 LEU A O 1
ATOM 1285 N N . ALA A 1 171 ? 25.403 -2.588 -17.057 1.00 94.94 171 ALA A N 1
ATOM 1286 C CA . ALA A 1 171 ? 26.246 -3.736 -17.394 1.00 94.94 171 ALA A CA 1
ATOM 1287 C C . ALA A 1 171 ? 25.995 -4.954 -16.485 1.00 94.94 171 ALA A C 1
ATOM 1289 O O . ALA A 1 171 ? 26.303 -6.083 -16.865 1.00 94.94 171 ALA A O 1
ATOM 1290 N N . ALA A 1 172 ? 25.447 -4.730 -15.288 1.00 95.94 172 ALA A N 1
ATOM 1291 C CA . ALA A 1 172 ? 25.076 -5.777 -14.347 1.00 95.94 172 ALA A CA 1
ATOM 1292 C C . ALA A 1 172 ? 23.644 -6.311 -14.546 1.00 95.94 172 ALA A C 1
ATOM 1294 O O . ALA A 1 172 ? 23.280 -7.322 -13.931 1.00 95.94 172 ALA A O 1
ATOM 1295 N N . CYS A 1 173 ? 22.832 -5.665 -15.388 1.00 97.19 173 CYS A N 1
ATOM 1296 C CA . CYS A 1 173 ? 21.520 -6.171 -15.772 1.00 97.19 173 CYS A CA 1
ATOM 1297 C C . CYS A 1 173 ? 21.641 -7.420 -16.657 1.00 97.19 173 CYS A C 1
ATOM 1299 O O . CYS A 1 173 ? 22.609 -7.630 -17.384 1.00 97.19 173 CYS A O 1
ATOM 1301 N N . THR A 1 174 ? 20.616 -8.264 -16.602 1.00 97.12 174 THR A N 1
ATOM 1302 C CA . THR A 1 174 ? 20.469 -9.455 -17.453 1.00 97.12 174 THR A CA 1
ATOM 1303 C C . THR A 1 174 ? 19.122 -9.412 -18.170 1.00 97.12 174 THR A C 1
ATOM 1305 O O . THR A 1 174 ? 18.396 -8.434 -18.033 1.00 97.12 174 THR A O 1
ATOM 1308 N N . LEU A 1 175 ? 18.776 -10.432 -18.955 1.00 97.81 175 LEU A N 1
ATOM 1309 C CA . LEU A 1 175 ? 17.538 -10.449 -19.739 1.00 97.81 175 LEU A CA 1
ATOM 1310 C C . LEU A 1 175 ? 16.332 -10.808 -18.860 1.00 97.81 175 LEU A C 1
ATOM 1312 O O . LEU A 1 175 ? 16.497 -11.390 -17.787 1.00 97.81 175 LEU A O 1
ATOM 1316 N N . GLN A 1 176 ? 15.121 -10.491 -19.326 1.00 98.25 176 GLN A N 1
ATOM 1317 C CA . GLN A 1 176 ? 13.871 -10.810 -18.628 1.00 98.25 176 GLN A CA 1
ATOM 1318 C C . GLN A 1 176 ? 12.952 -11.672 -19.504 1.00 98.25 176 GLN A C 1
ATOM 1320 O O . GLN A 1 176 ? 12.790 -11.407 -20.693 1.00 98.25 176 GLN A O 1
ATOM 1325 N N . SER A 1 177 ? 12.314 -12.688 -18.921 1.00 98.38 177 SER A N 1
ATOM 1326 C CA . SER A 1 177 ? 11.328 -13.523 -19.617 1.00 98.38 177 SER A CA 1
ATOM 1327 C C . SER A 1 177 ? 10.091 -12.716 -19.995 1.00 98.38 177 SER A C 1
ATOM 1329 O O . SER A 1 177 ? 9.471 -12.092 -19.128 1.00 98.38 177 SER A O 1
ATOM 1331 N N . THR A 1 178 ? 9.645 -12.788 -21.250 1.00 97.56 178 THR A N 1
ATOM 1332 C CA . THR A 1 178 ? 8.386 -12.142 -21.650 1.00 97.56 178 THR A CA 1
ATOM 1333 C C . THR A 1 178 ? 7.173 -12.732 -20.924 1.00 97.56 178 THR A C 1
ATOM 1335 O O . THR A 1 178 ? 6.281 -11.992 -20.506 1.00 97.56 178 THR A O 1
ATOM 1338 N N . ALA A 1 179 ? 7.172 -14.043 -20.661 1.00 97.88 179 ALA A N 1
ATOM 1339 C CA . ALA A 1 179 ? 6.069 -14.714 -19.973 1.00 97.88 179 ALA A CA 1
ATOM 1340 C C . ALA A 1 179 ? 5.858 -14.189 -18.539 1.00 97.88 179 ALA A C 1
ATOM 1342 O O . ALA A 1 179 ? 4.732 -14.191 -18.039 1.00 97.88 179 ALA A O 1
ATOM 1343 N N . SER A 1 180 ? 6.903 -13.665 -17.890 1.00 97.94 180 SER A N 1
ATOM 1344 C CA . SER A 1 180 ? 6.788 -13.019 -16.576 1.00 97.94 180 SER A CA 1
ATOM 1345 C C . SER A 1 180 ? 5.960 -11.726 -16.595 1.00 97.94 180 SER A C 1
ATOM 1347 O O . SER A 1 180 ? 5.327 -11.393 -15.595 1.00 97.94 180 SER A O 1
ATOM 1349 N N . PHE A 1 181 ? 5.906 -11.034 -17.739 1.00 96.69 181 PHE A N 1
ATOM 1350 C CA . PHE A 1 181 ? 5.130 -9.804 -17.927 1.00 96.69 181 PHE A CA 1
ATOM 1351 C C . PHE A 1 181 ? 3.711 -10.091 -18.418 1.00 96.69 181 PHE A C 1
ATOM 1353 O O . PHE A 1 181 ? 2.793 -9.335 -18.108 1.00 96.69 181 PHE A O 1
ATOM 1360 N N . GLU A 1 182 ? 3.530 -11.168 -19.182 1.00 95.75 182 GLU A N 1
ATOM 1361 C CA . GLU A 1 182 ? 2.264 -11.495 -19.846 1.00 95.75 182 GLU A CA 1
ATOM 1362 C C . GLU A 1 182 ? 1.353 -12.396 -19.007 1.00 95.75 182 GLU A C 1
ATOM 1364 O O . GLU A 1 182 ? 0.133 -12.300 -19.132 1.00 95.75 182 GLU A O 1
ATOM 1369 N N . THR A 1 183 ? 1.916 -13.233 -18.129 1.00 97.81 183 THR A N 1
ATOM 1370 C CA . THR A 1 183 ? 1.136 -14.204 -17.346 1.00 97.81 183 THR A CA 1
ATOM 1371 C C . THR A 1 183 ? 0.311 -13.506 -16.258 1.00 97.81 183 THR A C 1
ATOM 1373 O O . THR A 1 183 ? 0.895 -12.842 -15.396 1.00 97.81 183 THR A O 1
ATOM 1376 N N . PRO A 1 184 ? -1.025 -13.674 -16.243 1.00 96.25 184 PRO A N 1
ATOM 1377 C CA . PRO A 1 184 ? -1.894 -13.130 -15.201 1.00 96.25 184 PRO A CA 1
ATOM 1378 C C . PRO A 1 184 ? -1.610 -13.690 -13.806 1.00 96.25 184 PRO A C 1
ATOM 1380 O O . PRO A 1 184 ? -1.430 -14.899 -13.661 1.00 96.25 184 PRO A O 1
ATOM 1383 N N . SER A 1 185 ? -1.646 -12.839 -12.776 1.00 94.50 185 SER A N 1
ATOM 1384 C CA . SER A 1 185 ? -1.593 -13.281 -11.376 1.00 94.50 185 SER A CA 1
ATOM 1385 C C . SER A 1 185 ? -2.993 -13.417 -10.775 1.00 94.50 185 SER A C 1
ATOM 1387 O O . SER A 1 185 ? -3.851 -12.550 -10.952 1.00 94.50 185 SER A O 1
ATOM 1389 N N . ASN A 1 186 ? -3.218 -14.496 -10.021 1.00 93.88 186 ASN A N 1
ATOM 1390 C CA . ASN A 1 186 ? -4.475 -14.754 -9.306 1.00 93.88 186 ASN A CA 1
ATOM 1391 C C . ASN A 1 186 ? -4.407 -14.454 -7.803 1.00 93.88 186 ASN A C 1
ATOM 1393 O O . ASN A 1 186 ? -5.454 -14.426 -7.158 1.00 93.88 186 ASN A O 1
ATOM 1397 N N . PHE A 1 187 ? -3.208 -14.214 -7.270 1.00 95.50 187 PHE A N 1
ATOM 1398 C CA . PHE A 1 187 ? -3.007 -13.701 -5.920 1.00 95.50 187 PHE A CA 1
ATOM 1399 C C . PHE A 1 187 ? -2.332 -12.338 -6.024 1.00 95.50 187 PHE A C 1
ATOM 1401 O O . PHE A 1 187 ? -1.246 -12.202 -6.598 1.00 95.50 187 PHE A O 1
ATOM 1408 N N . VAL A 1 188 ? -3.015 -11.312 -5.535 1.00 94.56 188 VAL A N 1
ATOM 1409 C CA . VAL A 1 188 ? -2.683 -9.918 -5.825 1.00 94.56 188 VAL A CA 1
ATOM 1410 C C . VAL A 1 188 ? -2.568 -9.100 -4.541 1.00 94.56 188 VAL A C 1
ATOM 1412 O O . VAL A 1 188 ? -2.799 -9.599 -3.441 1.00 94.56 188 VAL A O 1
ATOM 1415 N N . ALA A 1 189 ? -2.181 -7.830 -4.654 1.00 92.19 189 ALA A N 1
ATOM 1416 C CA . ALA A 1 189 ? -1.856 -7.013 -3.489 1.00 92.19 189 ALA A CA 1
ATOM 1417 C C . ALA A 1 189 ? -3.051 -6.812 -2.534 1.00 92.19 189 ALA A C 1
ATOM 1419 O O . ALA A 1 189 ? -2.841 -6.613 -1.337 1.00 92.19 189 ALA A O 1
ATOM 1420 N N . THR A 1 190 ? -4.287 -6.901 -3.044 1.00 91.44 190 THR A N 1
ATOM 1421 C CA . THR A 1 190 ? -5.541 -6.831 -2.271 1.00 91.44 190 THR A CA 1
ATOM 1422 C C . THR A 1 190 ? -5.892 -8.126 -1.526 1.00 91.44 190 THR A C 1
ATOM 1424 O O . THR A 1 190 ? -6.718 -8.079 -0.620 1.00 91.44 190 THR A O 1
ATOM 1427 N N . ASP A 1 191 ? -5.255 -9.262 -1.841 1.00 93.75 191 ASP A N 1
ATOM 1428 C CA . ASP A 1 191 ? -5.417 -10.524 -1.095 1.00 93.75 191 ASP A CA 1
ATOM 1429 C C . ASP A 1 191 ? -4.506 -10.605 0.146 1.00 93.75 191 ASP A C 1
ATOM 1431 O O . ASP A 1 191 ? -4.681 -11.467 1.010 1.00 93.75 191 ASP A O 1
ATOM 1435 N N . ILE A 1 192 ? -3.513 -9.718 0.243 1.00 94.38 192 ILE A N 1
ATOM 1436 C CA . ILE A 1 192 ? -2.592 -9.650 1.379 1.00 94.38 192 ILE A CA 1
ATOM 1437 C C . ILE A 1 192 ? -3.275 -8.902 2.524 1.00 94.38 192 ILE A C 1
ATOM 1439 O O . ILE A 1 192 ? -3.643 -7.736 2.382 1.00 94.38 192 ILE A O 1
ATOM 1443 N N . THR A 1 193 ? -3.388 -9.555 3.675 1.00 91.25 193 THR A N 1
ATOM 1444 C CA . THR A 1 193 ? -4.076 -9.028 4.862 1.00 91.25 193 THR A CA 1
ATOM 1445 C C . THR A 1 193 ? -3.120 -8.635 5.984 1.00 91.25 193 THR A C 1
ATOM 1447 O O . THR A 1 193 ? -3.510 -7.904 6.892 1.00 91.25 193 THR A O 1
ATOM 1450 N N . VAL A 1 194 ? -1.857 -9.073 5.934 1.00 93.12 194 VAL A N 1
ATOM 1451 C CA . VAL A 1 194 ? -0.815 -8.507 6.803 1.00 93.12 194 VAL A CA 1
ATOM 1452 C C . VAL A 1 194 ? -0.543 -7.043 6.436 1.00 93.12 194 VAL A C 1
ATOM 1454 O O . VAL A 1 194 ? -0.803 -6.645 5.298 1.00 93.12 194 VAL A O 1
ATOM 1457 N N . PRO A 1 195 ? -0.010 -6.228 7.364 1.00 95.06 195 PRO A N 1
ATOM 1458 C CA . PRO A 1 195 ? 0.304 -4.835 7.083 1.00 95.06 195 PRO A CA 1
ATOM 1459 C C . PRO A 1 195 ? 1.193 -4.645 5.845 1.00 95.06 195 PRO A C 1
ATOM 1461 O O . PRO A 1 195 ? 2.083 -5.447 5.537 1.00 95.06 195 PRO A O 1
ATOM 1464 N N . ARG A 1 196 ? 0.924 -3.565 5.109 1.00 95.94 196 ARG A N 1
ATOM 1465 C CA . ARG A 1 196 ? 1.572 -3.249 3.832 1.00 95.94 196 ARG A CA 1
ATOM 1466 C C . ARG A 1 196 ? 2.071 -1.816 3.847 1.00 95.94 196 ARG A C 1
ATOM 1468 O O . ARG A 1 196 ? 1.396 -0.922 4.353 1.00 95.94 196 ARG A O 1
ATOM 1475 N N . THR A 1 197 ? 3.238 -1.595 3.259 1.00 98.06 197 THR A N 1
ATOM 1476 C CA . THR A 1 197 ? 3.778 -0.253 3.032 1.00 98.06 197 THR A CA 1
ATOM 1477 C C . THR A 1 197 ? 4.122 -0.089 1.567 1.00 98.06 197 THR A C 1
ATOM 1479 O O . THR A 1 197 ? 4.748 -0.973 0.996 1.00 98.06 197 THR A O 1
ATOM 1482 N N . TYR A 1 198 ? 3.750 1.035 0.970 1.00 98.44 198 TYR A N 1
ATOM 1483 C CA . TYR A 1 198 ? 4.166 1.420 -0.368 1.00 98.44 198 TYR A CA 1
ATOM 1484 C C . TYR A 1 198 ? 5.113 2.622 -0.281 1.00 98.44 198 TYR A C 1
ATOM 1486 O O . TYR A 1 198 ? 4.763 3.660 0.271 1.00 98.44 198 TYR A O 1
ATOM 1494 N N . VAL A 1 199 ? 6.315 2.481 -0.829 1.00 98.69 199 VAL A N 1
ATOM 1495 C CA . VAL A 1 199 ? 7.354 3.509 -0.895 1.00 98.69 199 VAL A CA 1
ATOM 1496 C C . VAL A 1 199 ? 7.393 4.069 -2.310 1.00 98.69 199 VAL A C 1
ATOM 1498 O O . VAL A 1 199 ? 7.824 3.403 -3.254 1.00 98.69 199 VAL A O 1
ATOM 1501 N N . VAL A 1 200 ? 6.909 5.299 -2.438 1.00 97.81 200 VAL A N 1
ATOM 1502 C CA . VAL A 1 200 ? 6.797 6.051 -3.684 1.00 97.81 200 VAL A CA 1
ATOM 1503 C C . VAL A 1 200 ? 8.115 6.760 -3.952 1.00 97.81 200 VAL A C 1
ATOM 1505 O O . VAL A 1 200 ? 8.540 7.590 -3.148 1.00 97.81 200 VAL A O 1
ATOM 1508 N N . CYS A 1 201 ? 8.744 6.469 -5.084 1.00 97.81 201 CYS A N 1
ATOM 1509 C CA . CYS A 1 201 ? 9.940 7.179 -5.539 1.00 97.81 201 CYS A CA 1
ATOM 1510 C C . CYS A 1 201 ? 9.507 8.318 -6.467 1.00 97.81 201 CYS A C 1
ATOM 1512 O O . CYS A 1 201 ? 8.971 8.071 -7.546 1.00 97.81 201 CYS A O 1
ATOM 1514 N N . GLU A 1 202 ? 9.625 9.569 -6.018 1.00 95.56 202 GLU A N 1
ATOM 1515 C CA . GLU A 1 202 ? 8.968 10.694 -6.697 1.00 95.56 202 GLU A CA 1
ATOM 1516 C C . GLU A 1 202 ? 9.625 11.136 -8.010 1.00 95.56 202 GLU A C 1
ATOM 1518 O O . GLU A 1 202 ? 8.964 11.802 -8.805 1.00 95.56 202 GLU A O 1
ATOM 1523 N N . GLU A 1 203 ? 10.887 10.761 -8.230 1.00 96.31 203 GLU A N 1
ATOM 1524 C CA . GLU A 1 203 ? 11.672 11.067 -9.432 1.00 96.31 203 GLU A CA 1
ATOM 1525 C C . GLU A 1 203 ? 11.747 9.842 -10.369 1.00 96.31 203 GLU A C 1
ATOM 1527 O O . GLU A 1 203 ? 12.568 9.804 -11.273 1.00 96.31 203 GLU A O 1
ATOM 1532 N N . ASP A 1 204 ? 10.917 8.815 -10.160 1.00 97.38 204 ASP A N 1
ATOM 1533 C CA . ASP A 1 204 ? 10.901 7.583 -10.960 1.00 97.38 204 ASP A CA 1
ATOM 1534 C C . ASP A 1 204 ? 10.341 7.812 -12.377 1.00 97.38 204 ASP A C 1
ATOM 1536 O O . ASP A 1 204 ? 9.209 8.277 -12.550 1.00 97.38 204 ASP A O 1
ATOM 1540 N N . HIS A 1 205 ? 11.136 7.460 -13.392 1.00 94.88 205 HIS A N 1
ATOM 1541 C CA . HIS A 1 205 ? 10.776 7.556 -14.809 1.00 94.88 205 HIS A CA 1
ATOM 1542 C C . HIS A 1 205 ? 10.295 6.220 -15.413 1.00 94.88 205 HIS A C 1
ATOM 1544 O O . HIS A 1 205 ? 9.682 6.221 -16.482 1.00 94.88 205 HIS A O 1
ATOM 1550 N N . ALA A 1 206 ? 10.524 5.081 -14.750 1.00 93.19 206 ALA A N 1
ATOM 1551 C CA . ALA A 1 206 ? 10.042 3.771 -15.188 1.00 93.19 206 ALA A CA 1
ATOM 1552 C C . ALA A 1 206 ? 8.594 3.526 -14.751 1.00 93.19 206 ALA A C 1
ATOM 1554 O O . ALA A 1 206 ? 7.770 3.065 -15.544 1.00 93.19 206 ALA A O 1
ATOM 1555 N N . ILE A 1 207 ? 8.272 3.857 -13.499 1.00 93.50 207 ILE A N 1
ATOM 1556 C CA . ILE A 1 207 ? 6.908 3.869 -12.971 1.00 93.50 207 ILE A CA 1
ATOM 1557 C C . ILE A 1 207 ? 6.640 5.279 -12.440 1.00 93.50 207 ILE A C 1
ATOM 1559 O O . ILE A 1 207 ? 6.979 5.574 -11.294 1.00 93.50 207 ILE A O 1
ATOM 1563 N N . PRO A 1 208 ? 6.004 6.162 -13.230 1.00 90.81 208 PRO A N 1
ATOM 1564 C CA . PRO A 1 208 ? 5.768 7.539 -12.815 1.00 90.81 208 PRO A CA 1
ATOM 1565 C C . PRO A 1 208 ? 5.079 7.621 -11.453 1.00 90.81 208 PRO A C 1
ATOM 1567 O O . PRO A 1 208 ? 4.195 6.808 -11.154 1.00 90.81 208 PRO A O 1
ATOM 1570 N N . LYS A 1 209 ? 5.427 8.637 -10.652 1.00 91.06 209 LYS A N 1
ATOM 1571 C CA . LYS A 1 209 ? 4.862 8.885 -9.312 1.00 91.06 209 LYS A CA 1
ATOM 1572 C C . LYS A 1 209 ? 3.351 8.656 -9.266 1.00 91.06 209 LYS A C 1
ATOM 1574 O O . LYS A 1 209 ? 2.863 7.927 -8.413 1.00 91.06 209 LYS A O 1
ATOM 1579 N N . GLN A 1 210 ? 2.596 9.221 -10.205 1.00 79.50 210 GLN A N 1
ATOM 1580 C CA . GLN A 1 210 ? 1.137 9.089 -10.258 1.00 79.50 210 GLN A CA 1
ATOM 1581 C C . GLN A 1 210 ? 0.676 7.635 -10.454 1.00 79.50 210 GLN A C 1
ATOM 1583 O O . GLN A 1 210 ? -0.320 7.234 -9.859 1.00 79.50 210 GLN A O 1
ATOM 1588 N N . GLY A 1 211 ? 1.403 6.836 -11.239 1.00 79.50 211 GLY A N 1
ATOM 1589 C CA . GLY A 1 211 ? 1.136 5.406 -11.404 1.00 79.50 211 GLY A CA 1
ATOM 1590 C C . GLY A 1 211 ? 1.412 4.617 -10.124 1.00 79.50 211 GLY A C 1
ATOM 1591 O O . GLY A 1 211 ? 0.588 3.802 -9.717 1.00 79.50 211 GLY A O 1
ATOM 1592 N N . GLN A 1 212 ? 2.517 4.916 -9.436 1.00 94.31 212 GLN A N 1
ATOM 1593 C CA . GLN A 1 212 ? 2.824 4.329 -8.127 1.00 94.31 212 GLN A CA 1
ATOM 1594 C C . GLN A 1 212 ? 1.743 4.652 -7.088 1.00 94.31 212 GLN A C 1
ATOM 1596 O O . GLN A 1 212 ? 1.276 3.775 -6.369 1.00 94.31 212 GLN A O 1
ATOM 1601 N N . LEU A 1 213 ? 1.308 5.910 -7.052 1.00 85.25 213 LEU A N 1
ATOM 1602 C CA . LEU A 1 213 ? 0.243 6.392 -6.182 1.00 85.25 213 LEU A CA 1
ATOM 1603 C C . LEU A 1 213 ? -1.106 5.725 -6.462 1.00 85.25 213 LEU A C 1
ATOM 1605 O O . LEU A 1 213 ? -1.809 5.342 -5.529 1.00 85.25 213 LEU A O 1
ATOM 1609 N N . ALA A 1 214 ? -1.449 5.550 -7.738 1.00 77.81 214 ALA A N 1
ATOM 1610 C CA . ALA A 1 214 ? -2.648 4.827 -8.137 1.00 77.81 214 ALA A CA 1
ATOM 1611 C C . ALA A 1 214 ? -2.588 3.354 -7.703 1.00 77.81 214 ALA A C 1
ATOM 1613 O O . ALA A 1 214 ? -3.577 2.836 -7.187 1.00 77.81 214 ALA A O 1
ATOM 1614 N N . MET A 1 215 ? -1.432 2.696 -7.852 1.00 86.12 215 MET A N 1
ATOM 1615 C CA . MET A 1 215 ? -1.242 1.325 -7.369 1.00 86.12 215 MET A CA 1
ATOM 1616 C C . MET A 1 215 ? -1.372 1.244 -5.848 1.00 86.12 215 MET A C 1
ATOM 1618 O O . MET A 1 215 ? -2.141 0.419 -5.366 1.00 86.12 215 MET A O 1
ATOM 1622 N N . ALA A 1 216 ? -0.709 2.132 -5.102 1.00 85.38 216 ALA A N 1
ATOM 1623 C CA . ALA A 1 216 ? -0.803 2.190 -3.645 1.00 85.38 216 ALA A CA 1
ATOM 1624 C C . ALA A 1 216 ? -2.253 2.371 -3.162 1.00 85.38 216 ALA A C 1
ATOM 1626 O O . ALA A 1 216 ? -2.705 1.632 -2.291 1.00 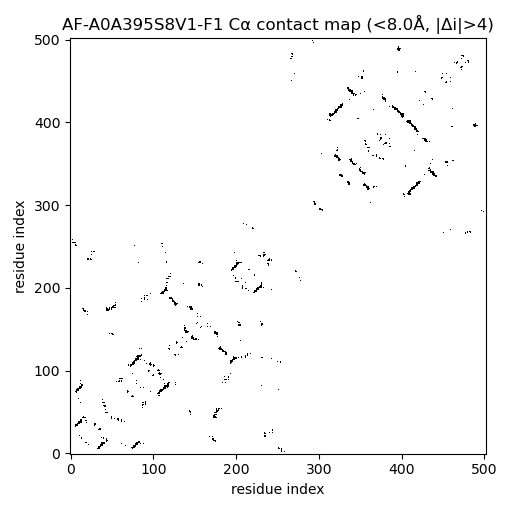85.38 216 ALA A O 1
ATOM 1627 N N . GLY A 1 217 ? -3.007 3.297 -3.766 1.00 78.56 217 GLY A N 1
ATOM 1628 C CA . GLY A 1 217 ? -4.419 3.514 -3.429 1.00 78.56 217 GLY A CA 1
ATOM 1629 C C . GLY A 1 217 ? -5.317 2.325 -3.786 1.00 78.56 217 GLY A C 1
ATOM 1630 O O . GLY A 1 217 ? -6.244 1.995 -3.050 1.00 78.56 217 GLY A O 1
ATOM 1631 N N . ALA A 1 218 ? -5.021 1.621 -4.879 1.00 77.75 218 ALA A N 1
ATOM 1632 C CA . ALA A 1 218 ? -5.805 0.468 -5.316 1.00 77.75 218 ALA A CA 1
ATOM 1633 C C . ALA A 1 218 ? -5.559 -0.809 -4.483 1.00 77.75 218 ALA A C 1
ATOM 1635 O O . ALA A 1 218 ? -6.304 -1.779 -4.623 1.00 77.75 218 ALA A O 1
ATOM 1636 N N . MET A 1 219 ? -4.554 -0.825 -3.600 1.00 81.25 219 MET A N 1
ATOM 1637 C CA . MET A 1 219 ? -4.290 -1.939 -2.676 1.00 81.25 219 MET A CA 1
ATOM 1638 C C . MET A 1 219 ? -5.321 -2.045 -1.532 1.00 81.25 219 MET A C 1
ATOM 1640 O O . MET A 1 219 ? -5.338 -3.054 -0.818 1.00 81.25 219 MET A O 1
ATOM 1644 N N . GLY A 1 220 ? -6.193 -1.045 -1.370 1.00 68.25 220 GLY A N 1
ATOM 1645 C CA . GLY A 1 220 ? -7.246 -1.015 -0.355 1.00 68.25 220 GLY A CA 1
ATOM 1646 C C . GLY A 1 220 ? -6.791 -0.463 0.998 1.00 68.25 220 GLY A C 1
ATOM 1647 O O . GLY A 1 220 ? -5.684 0.053 1.147 1.00 68.25 220 GLY A O 1
ATOM 1648 N N . GLU A 1 221 ? -7.670 -0.568 1.995 1.00 72.69 221 GLU A N 1
ATOM 1649 C CA . GLU A 1 221 ? -7.469 0.023 3.324 1.00 72.69 221 GLU A CA 1
ATOM 1650 C C . GLU A 1 221 ? -6.231 -0.546 4.053 1.00 72.69 221 GLU A C 1
ATOM 1652 O O . GLU A 1 221 ? -5.830 -1.700 3.866 1.00 72.69 221 GLU A O 1
ATOM 1657 N N . GLY A 1 222 ? -5.610 0.279 4.904 1.00 69.81 222 GLY A N 1
ATOM 1658 C CA . GLY A 1 222 ? -4.500 -0.131 5.776 1.00 69.81 222 GLY A CA 1
ATOM 1659 C C . GLY A 1 222 ? -3.108 -0.150 5.130 1.00 69.81 222 GLY A C 1
ATOM 1660 O O . GLY A 1 222 ? -2.160 -0.641 5.744 1.00 69.81 222 GLY A O 1
ATOM 1661 N N . VAL A 1 223 ? -2.953 0.367 3.907 1.00 83.31 223 VAL A N 1
ATOM 1662 C CA . VAL A 1 223 ? -1.640 0.515 3.254 1.00 83.31 223 VAL A CA 1
ATOM 1663 C C . VAL A 1 223 ? -1.002 1.832 3.684 1.00 83.31 223 VAL A C 1
ATOM 1665 O O . VAL A 1 223 ? -1.527 2.913 3.421 1.00 83.31 223 VAL A O 1
ATOM 1668 N N . VAL A 1 224 ? 0.167 1.753 4.316 1.00 90.19 224 VAL A N 1
ATOM 1669 C CA . VAL A 1 224 ? 0.960 2.942 4.653 1.00 90.19 224 VAL A CA 1
ATOM 1670 C C . VAL A 1 224 ? 1.698 3.407 3.402 1.00 90.19 224 VAL A C 1
ATOM 1672 O O . VAL A 1 224 ? 2.481 2.645 2.846 1.00 90.19 224 VAL A O 1
ATOM 1675 N N . THR A 1 225 ? 1.493 4.649 2.969 1.00 90.50 225 THR A N 1
ATOM 1676 C CA . THR A 1 225 ? 2.225 5.216 1.825 1.00 90.50 225 THR A CA 1
ATOM 1677 C C . THR A 1 225 ? 3.292 6.192 2.316 1.00 90.50 225 THR A C 1
ATOM 1679 O O . THR A 1 225 ? 2.982 7.156 3.008 1.00 90.50 225 THR A O 1
ATOM 1682 N N . GLU A 1 226 ? 4.548 5.953 1.951 1.00 92.44 226 GLU A N 1
ATOM 1683 C CA . GLU A 1 226 ? 5.702 6.815 2.237 1.00 92.44 226 GLU A CA 1
ATOM 1684 C C . GLU A 1 226 ? 6.243 7.339 0.899 1.00 92.44 226 GLU A C 1
ATOM 1686 O O . GLU A 1 226 ? 6.304 6.591 -0.071 1.00 92.44 226 GLU A O 1
ATOM 1691 N N . THR A 1 227 ? 6.635 8.611 0.807 1.00 94.38 227 THR A N 1
ATOM 1692 C CA . THR A 1 227 ? 7.234 9.179 -0.419 1.00 94.38 227 THR A CA 1
ATOM 1693 C C . THR A 1 227 ? 8.684 9.566 -0.162 1.00 94.38 227 THR A C 1
ATOM 1695 O O . THR A 1 227 ? 8.981 10.197 0.852 1.00 94.38 227 THR A O 1
ATOM 1698 N N . ILE A 1 228 ? 9.582 9.200 -1.077 1.00 95.81 228 ILE A N 1
ATOM 1699 C CA . ILE A 1 228 ? 11.013 9.503 -1.010 1.00 95.81 228 ILE A CA 1
ATOM 1700 C C . ILE A 1 228 ? 11.485 10.209 -2.284 1.00 95.81 228 ILE A C 1
ATOM 1702 O O . ILE A 1 228 ? 10.983 9.953 -3.382 1.00 95.81 228 ILE A O 1
ATOM 1706 N N . LYS A 1 229 ? 12.490 11.073 -2.123 1.00 96.00 229 LYS A N 1
ATOM 1707 C CA . LYS A 1 229 ? 13.165 11.754 -3.227 1.00 96.00 229 LYS A CA 1
ATOM 1708 C C . LYS A 1 229 ? 14.217 10.846 -3.861 1.00 96.00 229 LYS A C 1
ATOM 1710 O O . LYS A 1 229 ? 15.360 10.823 -3.410 1.00 96.00 229 LYS A O 1
ATOM 1715 N N . SER A 1 230 ? 13.797 10.046 -4.836 1.00 97.25 230 SER A N 1
ATOM 1716 C CA . SER A 1 230 ? 14.659 9.126 -5.582 1.00 97.25 230 SER A CA 1
ATOM 1717 C C . SER A 1 230 ? 14.031 8.753 -6.925 1.00 97.25 230 SER A C 1
ATOM 1719 O O . SER A 1 230 ? 12.804 8.821 -7.063 1.00 97.25 230 SER A O 1
ATOM 1721 N N . GLY A 1 231 ? 14.870 8.318 -7.867 1.00 97.31 231 GLY A N 1
ATOM 1722 C CA . GLY A 1 231 ? 14.487 7.597 -9.080 1.00 97.31 231 GLY A CA 1
ATOM 1723 C C . GLY A 1 231 ? 14.057 6.152 -8.801 1.00 97.31 231 GLY A C 1
ATOM 1724 O O . GLY A 1 231 ? 13.771 5.783 -7.660 1.00 97.31 231 GLY A O 1
ATOM 1725 N N . HIS A 1 232 ? 14.005 5.317 -9.842 1.00 98.06 232 HIS A N 1
ATOM 1726 C CA . HIS A 1 232 ? 13.429 3.967 -9.747 1.00 98.06 232 HIS A CA 1
ATOM 1727 C C . HIS A 1 232 ? 14.190 3.034 -8.790 1.00 98.06 232 HIS A C 1
ATOM 1729 O O . HIS A 1 232 ? 13.573 2.220 -8.109 1.00 98.06 232 HIS A O 1
ATOM 1735 N N . LEU A 1 233 ? 15.524 3.160 -8.708 1.00 97.19 233 LEU A N 1
ATOM 1736 C CA . LEU A 1 233 ? 16.386 2.322 -7.866 1.00 97.19 233 LEU A CA 1
ATOM 1737 C C . LEU A 1 233 ? 16.965 3.085 -6.666 1.00 97.19 233 LEU A C 1
ATOM 1739 O O . LEU A 1 233 ? 18.168 3.366 -6.630 1.00 97.19 233 LEU A O 1
ATOM 1743 N N . PRO A 1 234 ? 16.171 3.325 -5.606 1.00 97.75 234 PRO A N 1
ATOM 1744 C CA . PRO A 1 234 ? 16.651 4.060 -4.439 1.00 97.75 234 PRO A CA 1
ATOM 1745 C C . PRO A 1 234 ? 17.835 3.385 -3.740 1.00 97.75 234 PRO A C 1
ATOM 1747 O O . PRO A 1 234 ? 18.577 4.041 -3.023 1.00 97.75 234 PRO A O 1
ATOM 1750 N N . PHE A 1 235 ? 18.060 2.088 -3.953 1.00 97.62 235 PHE A N 1
ATOM 1751 C CA . PHE A 1 235 ? 19.144 1.319 -3.334 1.00 97.62 235 PHE A CA 1
ATOM 1752 C C . PHE A 1 235 ? 20.551 1.704 -3.810 1.00 97.62 235 PHE A C 1
ATOM 1754 O O . PHE A 1 235 ? 21.519 1.396 -3.116 1.00 97.62 235 PHE A O 1
ATOM 1761 N N . LEU A 1 236 ? 20.670 2.343 -4.979 1.00 95.81 236 LEU A N 1
ATOM 1762 C CA . LEU A 1 236 ? 21.955 2.715 -5.582 1.00 95.81 236 LEU A CA 1
ATOM 1763 C C . LEU A 1 236 ? 22.409 4.131 -5.207 1.00 95.81 236 LEU A C 1
ATOM 1765 O O . LEU A 1 236 ? 23.559 4.492 -5.447 1.00 95.81 236 LEU A O 1
ATOM 1769 N N . ARG A 1 237 ? 21.533 4.921 -4.578 1.00 92.94 237 ARG A N 1
ATOM 1770 C CA . ARG A 1 237 ? 21.830 6.269 -4.091 1.00 92.94 237 ARG A CA 1
ATOM 1771 C C . ARG A 1 237 ? 21.722 6.301 -2.574 1.00 92.94 237 ARG A C 1
ATOM 1773 O O . ARG A 1 237 ? 20.733 5.848 -2.009 1.00 92.94 237 ARG A O 1
ATOM 1780 N N . GLU A 1 238 ? 22.716 6.878 -1.903 1.00 92.19 238 GLU A N 1
ATOM 1781 C CA . GLU A 1 238 ? 22.804 6.856 -0.436 1.00 92.19 238 GLU A CA 1
ATOM 1782 C C . GLU A 1 238 ? 21.532 7.387 0.252 1.00 92.19 238 GLU A C 1
ATOM 1784 O O . GLU A 1 238 ? 20.973 6.727 1.126 1.00 92.19 238 GLU A O 1
ATOM 1789 N N . GLU A 1 239 ? 21.020 8.542 -0.181 1.00 94.38 239 GLU A N 1
ATOM 1790 C CA . GLU A 1 239 ? 19.821 9.166 0.398 1.00 94.38 239 GLU A CA 1
ATOM 1791 C C . GLU A 1 239 ? 18.558 8.302 0.229 1.00 94.38 239 GLU A C 1
ATOM 1793 O O . GLU A 1 239 ? 17.779 8.138 1.180 1.00 94.38 239 GLU A O 1
ATOM 1798 N N . GLY A 1 240 ? 18.371 7.721 -0.962 1.00 95.88 240 GLY A N 1
ATOM 1799 C CA . GLY A 1 240 ? 17.272 6.804 -1.263 1.00 95.88 240 GLY A CA 1
ATOM 1800 C C . GLY A 1 240 ? 17.369 5.536 -0.417 1.00 95.88 240 GLY A C 1
ATOM 1801 O O . GLY A 1 240 ? 16.421 5.175 0.285 1.00 95.88 240 GLY A O 1
ATOM 1802 N N . MET A 1 241 ? 18.553 4.925 -0.382 1.00 97.75 241 MET A N 1
ATOM 1803 C CA . MET A 1 241 ? 18.834 3.688 0.340 1.00 97.75 241 MET A CA 1
ATOM 1804 C C . MET A 1 241 ? 18.590 3.858 1.839 1.00 97.75 241 MET A C 1
ATOM 1806 O O . MET A 1 241 ? 17.918 3.030 2.455 1.00 97.75 241 MET A O 1
ATOM 1810 N N . LEU A 1 242 ? 19.088 4.948 2.431 1.00 97.06 242 LEU A N 1
ATOM 1811 C CA . LEU A 1 242 ? 18.873 5.254 3.844 1.00 97.06 242 LEU A CA 1
ATOM 1812 C C . LEU A 1 242 ? 17.394 5.498 4.156 1.00 97.06 242 LEU A C 1
ATOM 1814 O O . LEU A 1 242 ? 16.939 5.164 5.249 1.00 97.06 242 LEU A O 1
ATOM 1818 N N . SER A 1 243 ? 16.632 6.065 3.221 1.00 97.88 243 SER A N 1
ATOM 1819 C CA . SER A 1 243 ? 15.194 6.278 3.401 1.00 97.88 243 SER A CA 1
ATOM 1820 C C . SER A 1 243 ? 14.425 4.960 3.411 1.00 97.88 243 SER A C 1
ATOM 1822 O O . SER A 1 243 ? 13.650 4.723 4.339 1.00 97.88 243 SER A O 1
ATOM 1824 N N . VAL A 1 244 ? 14.713 4.053 2.472 1.00 98.19 244 VAL A N 1
ATOM 1825 C CA . VAL A 1 244 ? 14.121 2.705 2.476 1.00 98.19 244 VAL A CA 1
ATOM 1826 C C . VAL A 1 244 ? 14.557 1.913 3.714 1.00 98.19 244 VAL A C 1
ATOM 1828 O O . VAL A 1 244 ? 13.731 1.251 4.341 1.00 98.19 244 VAL A O 1
ATOM 1831 N N . LEU A 1 245 ? 15.821 2.033 4.138 1.00 98.19 245 LEU A N 1
ATOM 1832 C CA . LEU A 1 245 ? 16.334 1.385 5.350 1.00 98.19 245 LEU A CA 1
ATOM 1833 C C . LEU A 1 245 ? 15.559 1.819 6.600 1.00 98.19 245 LEU A C 1
ATOM 1835 O O . LEU A 1 245 ? 15.123 0.964 7.370 1.00 98.19 245 LEU A O 1
ATOM 1839 N N . ARG A 1 246 ? 15.324 3.128 6.773 1.00 97.69 246 ARG A N 1
ATOM 1840 C CA . ARG A 1 246 ? 14.527 3.656 7.895 1.00 97.69 246 ARG A CA 1
ATOM 1841 C C . ARG A 1 246 ? 13.095 3.123 7.887 1.00 97.69 246 ARG A C 1
ATOM 1843 O O . ARG A 1 246 ? 12.559 2.820 8.951 1.00 97.69 246 ARG A O 1
ATOM 1850 N N . ILE A 1 247 ? 12.485 2.988 6.709 1.00 96.75 247 ILE A N 1
ATOM 1851 C CA . ILE A 1 247 ? 11.129 2.437 6.566 1.00 96.75 247 ILE A CA 1
ATOM 1852 C C . ILE A 1 247 ? 11.103 0.962 6.982 1.00 96.75 247 ILE A C 1
ATOM 1854 O O . ILE A 1 247 ? 10.230 0.565 7.754 1.00 96.75 247 ILE A O 1
ATOM 1858 N N . VAL A 1 248 ? 12.082 0.160 6.552 1.00 97.38 248 VAL A N 1
ATOM 1859 C CA . VAL A 1 248 ? 12.188 -1.251 6.963 1.00 97.38 248 VAL A CA 1
ATOM 1860 C C . VAL A 1 248 ? 12.435 -1.379 8.469 1.00 97.38 248 VAL A C 1
ATOM 1862 O O . VAL A 1 248 ? 11.813 -2.223 9.110 1.00 97.38 248 VAL A O 1
ATOM 1865 N N . GLU A 1 249 ? 13.269 -0.521 9.065 1.00 95.50 249 GLU A N 1
ATOM 1866 C CA . GLU A 1 249 ? 13.465 -0.479 10.522 1.00 95.50 249 GLU A CA 1
ATOM 1867 C C . GLU A 1 249 ? 12.159 -0.145 11.261 1.00 95.50 249 GLU A C 1
ATOM 1869 O O . GLU A 1 249 ? 11.786 -0.862 12.190 1.00 95.50 249 GLU A O 1
ATOM 1874 N N . LYS A 1 250 ? 11.425 0.886 10.819 1.00 92.50 250 LYS A N 1
ATOM 1875 C CA . LYS A 1 250 ? 10.118 1.281 11.380 1.00 92.50 250 LYS A CA 1
ATOM 1876 C C . LYS A 1 250 ? 9.115 0.125 11.331 1.00 92.50 250 LYS A C 1
ATOM 1878 O O . LYS A 1 250 ? 8.508 -0.211 12.346 1.00 92.50 250 LYS A O 1
ATOM 1883 N N . VAL A 1 251 ? 8.988 -0.520 10.173 1.00 92.81 251 VAL A N 1
ATOM 1884 C CA . VAL A 1 251 ? 8.124 -1.690 9.981 1.00 92.81 251 VAL A CA 1
ATOM 1885 C C . VAL A 1 251 ? 8.534 -2.834 10.910 1.00 92.81 251 VAL A C 1
ATOM 1887 O O . VAL A 1 251 ? 7.697 -3.380 11.628 1.00 92.81 251 VAL A O 1
ATOM 1890 N N . ALA A 1 252 ? 9.826 -3.163 10.969 1.00 89.81 252 ALA A N 1
ATOM 1891 C CA . ALA A 1 252 ? 10.329 -4.224 11.833 1.00 89.81 252 ALA A CA 1
ATOM 1892 C C . ALA A 1 252 ? 10.034 -3.954 13.318 1.00 89.81 252 ALA A C 1
ATOM 1894 O O . ALA A 1 252 ? 9.595 -4.862 14.025 1.00 89.81 252 ALA A O 1
ATOM 1895 N N . HIS A 1 253 ? 10.198 -2.716 13.788 1.00 83.81 253 HIS A N 1
ATOM 1896 C CA . HIS A 1 253 ? 9.865 -2.339 15.164 1.00 83.81 253 HIS A CA 1
ATOM 1897 C C . HIS A 1 253 ? 8.375 -2.527 15.483 1.00 83.81 253 HIS A C 1
ATOM 1899 O O . HIS A 1 253 ? 8.044 -3.126 16.511 1.00 83.81 253 HIS A O 1
ATOM 1905 N N . ASN A 1 254 ? 7.483 -2.112 14.582 1.00 77.75 254 ASN A N 1
ATOM 1906 C CA . ASN A 1 254 ? 6.036 -2.268 14.764 1.00 77.75 254 ASN A CA 1
ATOM 1907 C C . ASN A 1 254 ? 5.614 -3.746 14.825 1.00 77.75 254 ASN A C 1
ATOM 1909 O O . ASN A 1 254 ? 4.720 -4.119 15.588 1.00 77.75 254 ASN A O 1
ATOM 1913 N N . THR A 1 255 ? 6.303 -4.623 14.085 1.00 68.31 255 THR A N 1
ATOM 1914 C CA . THR A 1 255 ? 6.032 -6.069 14.142 1.00 68.31 255 THR A CA 1
ATOM 1915 C C . THR A 1 255 ? 6.443 -6.703 15.474 1.00 68.31 255 THR A C 1
ATOM 1917 O O . THR A 1 255 ? 5.845 -7.695 15.877 1.00 68.31 255 THR A O 1
ATOM 1920 N N . ILE A 1 256 ? 7.422 -6.147 16.197 1.00 59.94 256 ILE A N 1
ATOM 1921 C CA . ILE A 1 256 ? 7.856 -6.655 17.512 1.00 59.94 256 ILE A CA 1
ATOM 1922 C C . ILE A 1 256 ? 6.871 -6.216 18.609 1.00 59.94 256 ILE A C 1
ATOM 1924 O O . ILE A 1 256 ? 6.497 -7.026 19.459 1.00 59.94 256 ILE A O 1
ATOM 1928 N N . ALA A 1 257 ? 6.393 -4.968 18.557 1.00 48.44 257 ALA A N 1
ATOM 1929 C CA . ALA A 1 257 ? 5.497 -4.387 19.563 1.00 48.44 257 ALA A CA 1
ATOM 1930 C C . ALA A 1 257 ? 4.096 -5.034 19.610 1.00 48.44 257 ALA A C 1
ATOM 1932 O O . ALA A 1 257 ? 3.490 -5.126 20.675 1.00 48.44 257 ALA A O 1
ATOM 1933 N N . SER A 1 258 ? 3.595 -5.557 18.488 1.00 46.00 258 SER A N 1
ATOM 1934 C CA . SER A 1 258 ? 2.278 -6.217 18.414 1.00 46.00 258 SER A CA 1
ATOM 1935 C C . SER A 1 258 ? 2.199 -7.575 19.137 1.00 46.00 258 SER A C 1
ATOM 1937 O O . SER A 1 258 ? 1.116 -8.133 19.288 1.00 46.00 258 SER A O 1
ATOM 1939 N N . GLY A 1 259 ? 3.318 -8.112 19.644 1.00 38.09 259 GLY A N 1
ATOM 1940 C CA . GLY A 1 259 ? 3.363 -9.387 20.372 1.00 38.09 259 GLY A CA 1
ATOM 1941 C C . GLY A 1 259 ? 2.919 -9.349 21.843 1.00 38.09 259 GLY A C 1
ATOM 1942 O O . GLY A 1 259 ? 2.967 -10.393 22.495 1.00 38.09 259 GLY A O 1
ATOM 1943 N N . SER A 1 260 ? 2.527 -8.191 22.396 1.00 30.75 260 SER A N 1
ATOM 1944 C CA . SER A 1 260 ? 2.307 -8.021 23.846 1.00 30.75 260 SER A CA 1
ATOM 1945 C C . SER A 1 260 ? 0.948 -7.456 24.286 1.00 30.75 260 SER A C 1
ATOM 1947 O O . SER A 1 260 ? 0.822 -7.073 25.447 1.00 30.75 260 SER A O 1
ATOM 1949 N N . ALA A 1 261 ? -0.085 -7.412 23.443 1.00 28.75 261 ALA A N 1
ATOM 1950 C CA . ALA A 1 261 ? -1.366 -6.816 23.840 1.00 28.75 261 ALA A CA 1
ATOM 1951 C C . ALA A 1 261 ? -2.419 -7.867 24.248 1.00 28.75 261 ALA A C 1
ATOM 1953 O O . ALA A 1 261 ? -3.128 -8.432 23.419 1.00 28.75 261 ALA A O 1
ATOM 1954 N N . LYS A 1 262 ? -2.547 -8.099 25.563 1.00 27.64 262 LYS A N 1
ATOM 1955 C CA . LYS A 1 262 ? -3.813 -8.509 26.191 1.00 27.64 262 LYS A CA 1
ATOM 1956 C C . LYS A 1 262 ? -4.559 -7.244 26.622 1.00 27.64 262 LYS A C 1
ATOM 1958 O O . LYS A 1 262 ? -4.000 -6.454 27.372 1.00 27.64 262 LYS A O 1
ATOM 1963 N N . THR A 1 263 ? -5.816 -7.126 26.187 1.00 31.72 263 THR A N 1
ATOM 1964 C CA . THR A 1 263 ? -6.876 -6.260 26.746 1.00 31.72 263 THR A CA 1
ATOM 1965 C C . THR A 1 263 ? -6.462 -4.823 27.083 1.00 31.72 263 THR A C 1
ATOM 1967 O O . THR A 1 263 ? -6.306 -4.464 28.247 1.00 31.72 263 THR A O 1
ATOM 1970 N N . SER A 1 264 ? -6.370 -3.994 26.049 1.00 29.42 264 SER A N 1
ATOM 1971 C CA . SER A 1 264 ? -6.492 -2.537 26.118 1.00 29.42 264 SER A CA 1
ATOM 1972 C C . SER A 1 264 ? -7.176 -2.058 24.835 1.00 29.42 264 SER A C 1
ATOM 1974 O O . SER A 1 264 ? -7.042 -2.708 23.801 1.00 29.42 264 SER A O 1
ATOM 1976 N N . TRP A 1 265 ? -7.943 -0.975 24.950 1.00 32.06 265 TRP A N 1
ATOM 1977 C CA . TRP A 1 265 ? -8.591 -0.192 23.890 1.00 32.06 265 TRP A CA 1
ATOM 1978 C C . TRP A 1 265 ? -8.016 -0.363 22.466 1.00 32.06 265 TRP A C 1
ATOM 1980 O O . TRP A 1 265 ? -6.808 -0.189 22.295 1.00 32.06 265 TRP A O 1
ATOM 1990 N N . PRO A 1 266 ? -8.835 -0.639 21.434 1.00 36.09 266 PRO A N 1
ATOM 1991 C CA . PRO A 1 266 ? -8.420 -0.472 20.043 1.00 36.09 266 PRO A CA 1
ATOM 1992 C C . PRO A 1 266 ? -8.239 1.023 19.756 1.00 36.09 266 PRO A C 1
ATOM 1994 O O . PRO A 1 266 ? -9.137 1.822 20.015 1.00 36.09 266 PRO A O 1
ATOM 1997 N N . HIS A 1 267 ? -7.063 1.395 19.265 1.00 40.78 267 HIS A N 1
ATOM 1998 C CA . HIS A 1 267 ? -6.641 2.766 18.980 1.00 40.78 267 HIS A CA 1
ATOM 1999 C C . HIS A 1 267 ? -7.652 3.482 18.063 1.00 40.78 267 HIS A C 1
ATOM 2001 O O . HIS A 1 267 ? -7.979 2.959 16.998 1.00 40.78 267 HIS A O 1
ATOM 2007 N N . CYS A 1 268 ? -8.147 4.687 18.401 1.00 38.25 268 CYS A N 1
ATOM 2008 C CA . CYS A 1 268 ? -9.029 5.409 17.464 1.00 38.25 268 CYS A CA 1
ATOM 2009 C C . CYS A 1 268 ? -8.291 5.898 16.204 1.00 38.25 268 CYS A C 1
ATOM 2011 O O . CYS A 1 268 ? -8.955 6.226 15.220 1.00 38.25 268 CYS A O 1
ATOM 2013 N N . GLY A 1 269 ? -6.952 5.903 16.190 1.00 33.66 269 GLY A N 1
ATOM 2014 C CA . GLY A 1 269 ? -6.139 6.138 14.991 1.00 33.66 269 GLY A CA 1
ATOM 2015 C C . GLY A 1 269 ? -6.430 5.146 13.853 1.00 33.66 269 GLY A C 1
ATOM 2016 O O . GLY A 1 269 ? -6.428 5.537 12.683 1.00 33.66 269 GLY A O 1
ATOM 2017 N N . ASP A 1 270 ? -6.828 3.910 14.184 1.00 36.53 270 ASP A N 1
ATOM 2018 C CA . ASP A 1 270 ? -7.163 2.862 13.207 1.00 36.53 270 ASP A CA 1
ATOM 2019 C C . ASP A 1 270 ? -8.445 3.179 12.404 1.00 36.53 270 ASP A C 1
ATOM 2021 O O . ASP A 1 270 ? -8.627 2.682 11.293 1.00 36.53 270 ASP A O 1
ATOM 2025 N N . LEU A 1 271 ? -9.314 4.068 12.909 1.00 34.41 271 LEU A N 1
ATOM 2026 C CA . LEU A 1 271 ? -10.487 4.584 12.182 1.00 34.41 271 LEU A CA 1
ATOM 2027 C C . LEU A 1 271 ? -10.136 5.709 11.183 1.00 34.41 271 LEU A C 1
ATOM 2029 O O . LEU A 1 271 ? -10.992 6.093 10.383 1.00 34.41 271 LEU A O 1
ATOM 2033 N N . PHE A 1 272 ? -8.910 6.254 11.216 1.00 37.66 272 PHE A N 1
ATOM 2034 C CA . PHE A 1 272 ? -8.522 7.477 10.494 1.00 37.66 272 PHE A CA 1
ATOM 2035 C C . PHE A 1 272 ? -7.395 7.352 9.479 1.00 37.66 272 PHE A C 1
ATOM 2037 O O . PHE A 1 272 ? -7.020 8.370 8.889 1.00 37.66 272 PHE A O 1
ATOM 2044 N N . HIS A 1 273 ? -6.891 6.154 9.195 1.00 32.09 273 HIS A N 1
ATOM 2045 C CA . HIS A 1 273 ? -5.912 5.954 8.123 1.00 32.09 273 HIS A CA 1
ATOM 2046 C C . HIS A 1 273 ? -6.542 6.077 6.716 1.00 32.09 273 HIS A C 1
ATOM 2048 O O . HIS A 1 273 ? -6.587 5.143 5.926 1.00 32.09 273 HIS A O 1
ATOM 2054 N N . MET A 1 274 ? -7.005 7.291 6.400 1.00 30.16 274 MET A N 1
ATOM 2055 C CA . MET A 1 274 ? -7.282 7.827 5.070 1.00 30.16 274 MET A CA 1
ATOM 2056 C C . MET A 1 274 ? -6.701 9.249 4.992 1.00 30.16 274 MET A C 1
ATOM 2058 O O . MET A 1 274 ? -7.399 10.255 5.199 1.00 30.16 274 MET A O 1
ATOM 2062 N N . LYS A 1 275 ? -5.402 9.374 4.687 1.00 26.17 275 LYS A N 1
ATOM 2063 C CA . LYS A 1 275 ? -4.781 10.674 4.392 1.00 26.17 275 LYS A CA 1
ATOM 2064 C C . LYS A 1 275 ? -3.808 10.655 3.204 1.00 26.17 275 LYS A C 1
ATOM 2066 O O . LYS A 1 275 ? -2.776 10.005 3.227 1.00 26.17 275 LYS A O 1
ATOM 2071 N N . HIS A 1 276 ? -4.181 11.529 2.264 1.00 25.39 276 HIS A N 1
ATOM 2072 C CA . HIS A 1 276 ? -3.406 12.376 1.352 1.00 25.39 276 HIS A CA 1
ATOM 2073 C C . HIS A 1 276 ? -2.646 11.761 0.175 1.00 25.39 276 HIS A C 1
ATOM 2075 O O . HIS A 1 276 ? -1.520 11.302 0.306 1.00 25.39 276 HIS A O 1
ATOM 2081 N N . LEU A 1 277 ? -3.203 12.016 -1.016 1.00 24.52 277 LEU A N 1
ATOM 2082 C CA . LEU A 1 277 ? -2.455 12.275 -2.242 1.00 24.52 277 LEU A CA 1
ATOM 2083 C C . LEU A 1 277 ? -2.990 13.554 -2.893 1.00 24.52 277 LEU A C 1
ATOM 2085 O O . LEU A 1 277 ? -4.041 13.554 -3.526 1.00 24.52 277 LEU A O 1
ATOM 2089 N N . GLN A 1 278 ? -2.276 14.665 -2.707 1.00 26.34 278 GLN A N 1
ATOM 2090 C CA . GLN A 1 278 ? -2.395 15.823 -3.591 1.00 26.34 278 GLN A CA 1
ATOM 2091 C C . GLN A 1 278 ? -1.601 15.503 -4.862 1.00 26.34 278 GLN A C 1
ATOM 2093 O O . GLN A 1 278 ? -0.372 15.482 -4.853 1.00 26.34 278 GLN A O 1
ATOM 2098 N N . GLY A 1 279 ? -2.310 15.220 -5.950 1.00 23.92 279 GLY A N 1
ATOM 2099 C CA . GLY A 1 279 ? -1.734 15.028 -7.276 1.00 23.92 279 GLY A CA 1
ATOM 2100 C C . GLY A 1 279 ? -2.647 15.665 -8.311 1.00 23.92 279 GLY A C 1
ATOM 2101 O O . GLY A 1 279 ? -3.787 15.242 -8.477 1.00 23.92 279 GLY A O 1
ATOM 2102 N N . ALA A 1 280 ? -2.158 16.712 -8.970 1.00 22.89 280 ALA A N 1
ATOM 2103 C CA . ALA A 1 280 ? -2.841 17.366 -10.075 1.00 22.89 280 ALA A CA 1
ATOM 2104 C C . ALA A 1 280 ? -3.113 16.362 -11.211 1.00 22.89 280 ALA A C 1
ATOM 2106 O O . ALA A 1 280 ? -2.198 15.657 -11.638 1.00 22.89 280 ALA A O 1
ATOM 2107 N N . PHE A 1 281 ? -4.349 16.326 -11.715 1.00 24.03 281 PHE A N 1
ATOM 2108 C CA . PHE A 1 281 ? -4.691 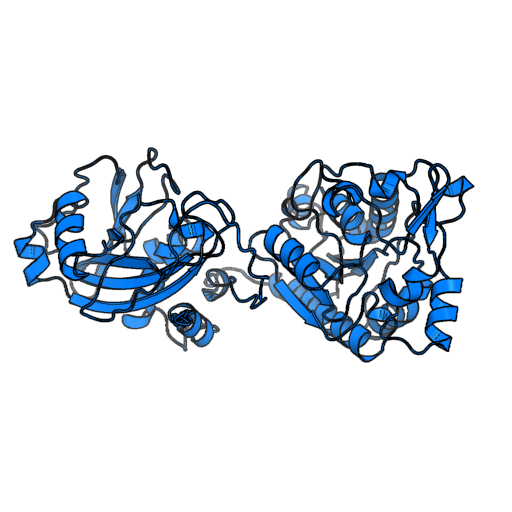15.651 -12.969 1.00 24.03 281 PHE A CA 1
ATOM 2109 C C . PHE A 1 281 ? -4.914 16.682 -14.086 1.00 24.03 281 PHE A C 1
ATOM 2111 O O . PHE A 1 281 ? -5.403 17.784 -13.819 1.00 24.03 281 PHE A O 1
ATOM 2118 N N . PRO A 1 282 ? -4.551 16.344 -15.337 1.00 22.69 282 PRO A N 1
ATOM 2119 C CA . PRO A 1 282 ? -4.676 17.231 -16.477 1.00 22.69 282 PRO A CA 1
ATOM 2120 C C . PRO A 1 282 ? -6.146 17.405 -16.866 1.00 22.69 282 PRO A C 1
ATOM 2122 O O . PRO A 1 282 ? -6.933 16.459 -16.905 1.00 22.69 282 PRO A O 1
ATOM 2125 N N . LEU A 1 283 ? -6.494 18.649 -17.176 1.00 21.81 283 LEU A N 1
ATOM 2126 C CA . LEU A 1 283 ? -7.784 19.074 -17.694 1.00 21.81 283 LEU A CA 1
ATOM 2127 C C . LEU A 1 283 ? -8.038 18.405 -19.061 1.00 21.81 283 LEU A C 1
ATOM 2129 O O . LEU A 1 283 ? -7.540 18.870 -20.085 1.00 21.81 283 LEU A O 1
ATOM 2133 N N . VAL A 1 284 ? -8.804 17.313 -19.103 1.00 22.25 284 VAL A N 1
ATOM 2134 C CA . VAL A 1 284 ? -9.316 16.762 -20.368 1.00 22.25 284 VAL A CA 1
ATOM 2135 C C . VAL A 1 284 ? -10.619 17.482 -20.699 1.00 22.25 284 VAL A C 1
ATOM 2137 O O . VAL A 1 284 ? -11.685 17.168 -20.173 1.00 22.25 284 VAL A O 1
ATOM 2140 N N . VAL A 1 285 ? -10.521 18.485 -21.570 1.00 22.14 285 VAL A N 1
ATOM 2141 C CA . VAL A 1 285 ? -11.673 19.169 -22.166 1.00 22.14 285 VAL A CA 1
ATOM 2142 C C . VAL A 1 285 ? -12.297 18.236 -23.205 1.00 22.14 285 VAL A C 1
ATOM 2144 O O . VAL A 1 285 ? -11.808 18.124 -24.326 1.00 22.14 285 VAL A O 1
ATOM 2147 N N . LEU A 1 286 ? -13.388 17.561 -22.843 1.00 22.20 286 LEU A N 1
ATOM 2148 C CA . LEU A 1 286 ? -14.260 16.891 -23.808 1.00 22.20 286 LEU A CA 1
ATOM 2149 C C . LEU A 1 286 ? -15.298 17.894 -24.316 1.00 22.20 286 LEU A C 1
ATOM 2151 O O . LEU A 1 286 ? -16.289 18.193 -23.654 1.00 22.20 286 LEU A O 1
ATOM 2155 N N . SER A 1 287 ? -15.060 18.423 -25.516 1.00 23.38 287 SER A N 1
ATOM 2156 C CA . SER A 1 287 ? -16.043 19.211 -26.249 1.00 23.38 287 SER A CA 1
ATOM 2157 C C . SER A 1 287 ? -17.147 18.300 -26.786 1.00 23.38 287 SER A C 1
ATOM 2159 O O . SER A 1 287 ? -16.920 17.550 -27.732 1.00 23.38 287 SER A O 1
ATOM 2161 N N . THR A 1 288 ? -18.364 18.417 -26.265 1.00 23.12 288 THR A N 1
ATOM 2162 C CA . THR A 1 288 ? -19.565 18.187 -27.079 1.00 23.12 288 THR A CA 1
ATOM 2163 C C . THR A 1 288 ? -20.626 19.223 -26.716 1.00 23.12 288 THR A C 1
ATOM 2165 O O . THR A 1 288 ? -21.141 19.248 -25.611 1.00 23.12 288 THR A O 1
ATOM 2168 N N . MET A 1 289 ? -20.882 20.103 -27.688 1.00 25.53 289 MET A N 1
ATOM 2169 C CA . MET A 1 289 ? -22.024 21.013 -27.834 1.00 25.53 289 MET A CA 1
ATOM 2170 C C . MET A 1 289 ? -22.420 21.895 -26.634 1.00 25.53 289 MET A C 1
ATOM 2172 O O . MET A 1 289 ? -23.263 21.533 -25.829 1.00 25.53 289 MET A O 1
ATOM 2176 N N . GLY A 1 290 ? -21.933 23.141 -26.673 1.00 26.00 290 GLY A N 1
ATOM 2177 C CA . GLY A 1 290 ? -22.718 24.329 -26.320 1.00 26.00 290 GLY A CA 1
ATOM 2178 C C . GLY A 1 290 ? -22.893 24.648 -24.832 1.00 26.00 290 GLY A C 1
ATOM 2179 O O . GLY A 1 290 ? -23.795 24.130 -24.192 1.00 26.00 290 GLY A O 1
ATOM 2180 N N . GLN A 1 291 ? -22.137 25.661 -24.390 1.00 23.27 291 GLN A N 1
ATOM 2181 C CA . GLN A 1 291 ? -22.221 26.418 -23.128 1.00 23.27 291 GLN A CA 1
ATOM 2182 C C . GLN A 1 291 ? -21.402 25.881 -21.938 1.00 23.27 291 GLN A C 1
ATOM 2184 O O . GLN A 1 291 ? -21.790 24.978 -21.205 1.00 23.27 291 GLN A O 1
ATOM 2189 N N . THR A 1 292 ? -20.250 26.531 -21.745 1.00 24.16 292 THR A N 1
ATOM 2190 C CA . THR A 1 292 ? -19.501 26.693 -20.489 1.00 24.16 292 THR A CA 1
ATOM 2191 C C . THR A 1 292 ? -20.412 27.259 -19.400 1.00 24.16 292 THR A C 1
ATOM 2193 O O . THR A 1 292 ? -21.225 28.086 -19.765 1.00 24.16 292 THR A O 1
ATOM 2196 N N . TYR A 1 293 ? -20.275 26.843 -18.128 1.00 26.05 293 TYR A N 1
ATOM 2197 C CA . TYR A 1 293 ? -20.270 27.650 -16.877 1.00 26.05 293 TYR A CA 1
ATOM 2198 C C . TYR A 1 293 ? -20.301 26.693 -15.662 1.00 26.05 293 TYR A C 1
ATOM 2200 O O . TYR A 1 293 ? -21.209 25.874 -15.545 1.00 26.05 293 TYR A O 1
ATOM 2208 N N . MET A 1 294 ? -19.373 26.820 -1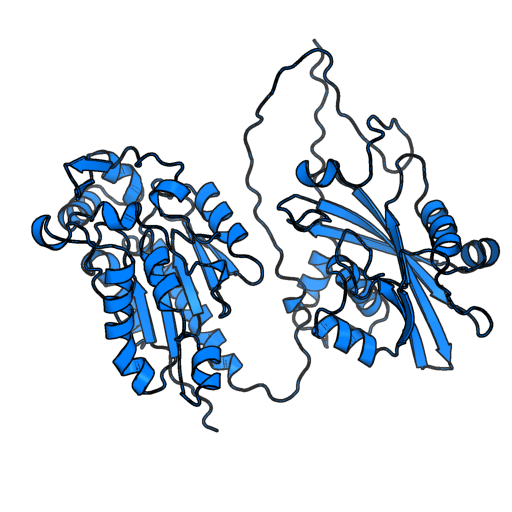4.702 1.00 24.44 294 MET A N 1
ATOM 2209 C CA . MET A 1 294 ? -19.566 26.260 -13.354 1.00 24.44 294 MET A CA 1
ATOM 2210 C C . MET A 1 294 ? -19.026 27.214 -12.286 1.00 24.44 294 MET A C 1
ATOM 2212 O O . MET A 1 294 ? -17.829 27.289 -12.029 1.00 24.44 294 MET A O 1
ATOM 2216 N N . LYS A 1 295 ? -19.948 27.933 -11.641 1.00 24.78 295 LYS A N 1
ATOM 2217 C CA . LYS A 1 295 ? -19.706 28.701 -10.419 1.00 24.78 295 LYS A CA 1
ATOM 2218 C C . LYS A 1 295 ? -20.784 28.306 -9.416 1.00 24.78 295 LYS A C 1
ATOM 2220 O O . LYS A 1 295 ? -21.956 28.588 -9.641 1.00 24.78 295 LYS A O 1
ATOM 2225 N N . MET A 1 296 ? -20.401 27.654 -8.321 1.00 27.86 296 MET A N 1
ATOM 2226 C CA . MET A 1 296 ? -21.243 27.568 -7.127 1.00 27.86 296 MET A CA 1
ATOM 2227 C C . MET A 1 296 ? -20.487 28.178 -5.956 1.00 27.86 296 MET A C 1
ATOM 2229 O O . MET A 1 296 ? -19.498 27.640 -5.470 1.00 27.86 296 MET A O 1
ATOM 2233 N N . ILE A 1 297 ? -20.986 29.327 -5.515 1.00 32.47 297 ILE A N 1
ATOM 2234 C CA . ILE A 1 297 ? -20.664 29.945 -4.236 1.00 32.47 297 ILE A CA 1
ATOM 2235 C C . ILE A 1 297 ? -21.973 29.901 -3.457 1.00 32.47 297 ILE A C 1
ATOM 2237 O O . ILE A 1 297 ? -22.933 30.493 -3.929 1.00 32.47 297 ILE A O 1
ATOM 2241 N N . HIS A 1 298 ? -22.019 29.279 -2.273 1.00 32.25 298 HIS A N 1
ATOM 2242 C CA . HIS A 1 298 ? -22.371 30.080 -1.096 1.00 32.25 298 HIS A CA 1
ATOM 2243 C C . HIS A 1 298 ? -22.231 29.404 0.272 1.00 32.25 298 HIS A C 1
ATOM 2245 O O . HIS A 1 298 ? -22.765 28.321 0.497 1.00 32.25 298 HIS A O 1
ATOM 2251 N N . PRO A 1 299 ? -21.718 30.163 1.255 1.00 38.03 299 PRO A N 1
ATOM 2252 C CA . PRO A 1 299 ? -22.276 30.247 2.597 1.00 38.03 299 PRO A CA 1
ATOM 2253 C C . PRO A 1 299 ? -23.396 31.317 2.609 1.00 38.03 299 PRO A C 1
ATOM 2255 O O . PRO A 1 299 ? -23.104 32.498 2.724 1.00 38.03 299 PRO A O 1
ATOM 2258 N N . PHE A 1 300 ? -24.672 30.954 2.397 1.00 32.84 300 PHE A N 1
ATOM 2259 C CA . PHE A 1 300 ? -25.880 31.833 2.405 1.00 32.84 300 PHE A CA 1
ATOM 2260 C C . PHE A 1 300 ? -26.092 32.865 1.255 1.00 32.84 300 PHE A C 1
ATOM 2262 O O . PHE A 1 300 ? -25.779 34.038 1.430 1.00 32.84 300 PHE A O 1
ATOM 2269 N N . ARG A 1 301 ? -26.730 32.440 0.138 1.00 31.92 301 ARG A N 1
ATOM 2270 C CA . ARG A 1 301 ? -27.254 33.208 -1.042 1.00 31.92 301 ARG A CA 1
ATOM 2271 C C . ARG A 1 301 ? -26.405 33.335 -2.332 1.00 31.92 301 ARG A C 1
ATOM 2273 O O . ARG A 1 301 ? -25.957 34.431 -2.634 1.00 31.92 301 ARG A O 1
ATOM 2280 N N . SER A 1 302 ? -26.358 32.326 -3.215 1.00 24.28 302 SER A N 1
ATOM 2281 C CA . SER A 1 302 ? -26.597 32.509 -4.678 1.00 24.28 302 SER A CA 1
ATOM 2282 C C . SER A 1 302 ? -26.475 31.222 -5.525 1.00 24.28 302 SER A C 1
ATOM 2284 O O . SER A 1 302 ? -25.729 30.312 -5.200 1.00 24.28 302 SER A O 1
ATOM 2286 N N . LEU A 1 303 ? -27.307 31.198 -6.582 1.00 26.50 303 LEU A N 1
ATOM 2287 C CA . LEU A 1 303 ? -27.477 30.302 -7.746 1.00 26.50 303 LEU A CA 1
ATOM 2288 C C . LEU A 1 303 ? -26.963 28.842 -7.704 1.00 26.50 303 LEU A C 1
ATOM 2290 O O . LEU A 1 303 ? -25.784 28.558 -7.892 1.00 26.50 303 LEU A O 1
ATOM 2294 N N . ALA A 1 304 ? -27.920 27.910 -7.628 1.00 32.91 304 ALA A N 1
ATOM 2295 C CA . ALA A 1 304 ? -27.749 26.489 -7.925 1.00 32.91 304 ALA A CA 1
ATOM 2296 C C . ALA A 1 304 ? -27.751 26.241 -9.447 1.00 32.91 304 ALA A C 1
ATOM 2298 O O . ALA A 1 304 ? -28.715 26.600 -10.124 1.00 32.91 304 ALA A O 1
ATOM 2299 N N . LEU A 1 305 ? -26.697 25.607 -9.974 1.00 34.00 305 LEU A N 1
ATOM 2300 C CA . LEU A 1 305 ? -26.525 25.324 -11.412 1.00 34.00 305 LEU A CA 1
ATOM 2301 C C . LEU A 1 305 ? -26.596 23.830 -11.786 1.00 34.00 305 LEU A C 1
ATOM 2303 O O . LEU A 1 305 ? -26.507 23.503 -12.962 1.00 34.00 305 LEU A O 1
ATOM 2307 N N . LEU A 1 306 ? -26.852 22.922 -10.834 1.00 33.94 306 LEU A N 1
ATOM 2308 C CA . LEU A 1 306 ? -27.261 21.542 -11.130 1.00 33.94 306 LEU A CA 1
ATOM 2309 C C . LEU A 1 306 ? -28.319 21.042 -10.143 1.00 33.94 306 LEU A C 1
ATOM 2311 O O . LEU A 1 306 ? -28.081 20.971 -8.941 1.00 33.94 306 LEU A O 1
ATOM 2315 N N . LYS A 1 307 ? -29.474 20.622 -10.670 1.00 32.06 307 LYS A N 1
ATOM 2316 C CA . LYS A 1 307 ? -30.371 19.669 -10.003 1.00 32.06 307 LYS A CA 1
ATOM 2317 C C . LYS A 1 307 ? -30.060 18.289 -10.574 1.00 32.06 307 LYS A C 1
ATOM 2319 O O . LYS A 1 307 ? -30.530 17.966 -11.660 1.00 32.06 307 LYS A O 1
ATOM 2324 N N . SER A 1 308 ? -29.265 17.486 -9.874 1.00 33.75 308 SER A N 1
ATOM 2325 C CA . SER A 1 308 ? -28.976 16.105 -10.277 1.00 33.75 308 SER A CA 1
ATOM 2326 C C . SER A 1 308 ? -29.253 15.116 -9.150 1.00 33.75 308 SER A C 1
ATOM 2328 O O . SER A 1 308 ? -29.176 15.448 -7.971 1.00 33.75 308 SER A O 1
ATOM 2330 N N . VAL A 1 309 ? -29.603 13.897 -9.553 1.00 34.34 309 VAL A N 1
ATOM 2331 C CA . VAL A 1 309 ? -30.004 12.761 -8.714 1.00 34.34 309 VAL A CA 1
ATOM 2332 C C . VAL A 1 309 ? -28.852 12.330 -7.789 1.00 34.34 309 VAL A C 1
ATOM 2334 O O . VAL A 1 309 ? -27.704 12.319 -8.229 1.00 34.34 309 VAL A O 1
ATOM 2337 N N . ASP A 1 310 ? -29.189 11.952 -6.546 1.00 43.53 310 ASP A N 1
ATOM 2338 C CA . ASP A 1 310 ? -28.382 11.606 -5.344 1.00 43.53 310 ASP A CA 1
ATOM 2339 C C . ASP A 1 310 ? -27.078 10.765 -5.499 1.00 43.53 310 ASP A C 1
ATOM 2341 O O . ASP A 1 310 ? -26.463 10.428 -4.493 1.00 43.53 310 ASP A O 1
ATOM 2345 N N . SER A 1 311 ? -26.630 10.386 -6.701 1.00 44.25 311 SER A N 1
ATOM 2346 C CA . SER A 1 311 ? -25.507 9.448 -6.921 1.00 44.25 311 SER A CA 1
ATOM 2347 C C . SER A 1 311 ? -24.512 9.833 -8.028 1.00 44.25 311 SER A C 1
ATOM 2349 O O . SER A 1 311 ? -23.535 9.121 -8.236 1.00 44.25 311 SER A O 1
ATOM 2351 N N . GLY A 1 312 ? -24.726 10.940 -8.748 1.00 47.66 312 GLY A N 1
ATOM 2352 C CA . GLY A 1 312 ? -23.921 11.272 -9.935 1.00 47.66 312 GLY A CA 1
ATOM 2353 C C . GLY A 1 312 ? -22.690 12.156 -9.704 1.00 47.66 312 GLY A C 1
ATOM 2354 O O . GLY A 1 312 ? -21.923 12.350 -10.639 1.00 47.66 312 GLY A O 1
ATOM 2355 N N . LEU A 1 313 ? -22.513 12.730 -8.507 1.00 53.41 313 LEU A N 1
ATOM 2356 C CA . LEU A 1 313 ? -21.503 13.775 -8.254 1.00 53.41 313 LEU A CA 1
ATOM 2357 C C . LEU A 1 313 ? -20.224 13.265 -7.578 1.00 53.41 313 LEU A C 1
ATOM 2359 O O . LEU A 1 313 ? -19.184 13.911 -7.693 1.00 53.41 313 LEU A O 1
ATOM 2363 N N . ASP A 1 314 ? -20.288 12.101 -6.927 1.00 54.34 314 ASP A N 1
ATOM 2364 C CA . ASP A 1 314 ? -19.161 11.473 -6.227 1.00 54.34 314 ASP A CA 1
ATOM 2365 C C . ASP A 1 314 ? -17.897 11.285 -7.101 1.00 54.34 314 ASP A C 1
ATOM 2367 O O . ASP A 1 314 ? -16.796 11.406 -6.567 1.00 54.34 314 ASP A O 1
ATOM 2371 N N . PRO A 1 315 ? -17.983 11.034 -8.427 1.00 52.78 315 PRO A N 1
ATOM 2372 C CA . PRO A 1 315 ? -16.791 10.940 -9.277 1.00 52.78 315 PRO A CA 1
ATOM 2373 C C . PRO A 1 315 ? -16.092 12.282 -9.549 1.00 52.78 315 PRO A C 1
ATOM 2375 O O . PRO A 1 315 ? -14.956 12.288 -10.010 1.00 52.78 315 PRO A O 1
ATOM 2378 N N . PHE A 1 316 ? -16.759 13.416 -9.305 1.00 57.53 316 PHE A N 1
ATOM 2379 C CA . PHE A 1 316 ? -16.309 14.742 -9.751 1.00 57.53 316 PHE A CA 1
ATOM 2380 C C . PHE A 1 316 ? -15.679 15.597 -8.642 1.00 57.53 316 PHE A C 1
ATOM 2382 O O . PHE A 1 316 ? -15.381 16.767 -8.873 1.00 57.53 316 PHE A O 1
ATOM 2389 N N . GLY A 1 317 ? -15.500 15.064 -7.429 1.00 62.56 317 GLY A N 1
ATOM 2390 C CA . GLY A 1 317 ? -14.849 15.804 -6.341 1.00 62.56 317 GLY A CA 1
ATOM 2391 C C . GLY A 1 317 ? -15.657 16.985 -5.796 1.00 62.56 317 GLY A C 1
ATOM 2392 O O . GLY A 1 317 ? -15.123 17.813 -5.055 1.00 62.56 317 GLY A O 1
ATOM 2393 N N . VAL A 1 318 ? -16.940 17.093 -6.155 1.00 68.88 318 VAL A N 1
ATOM 2394 C CA . VAL A 1 318 ? -17.790 18.218 -5.753 1.00 68.88 318 VAL A CA 1
ATOM 2395 C C . VAL A 1 318 ? -18.031 18.171 -4.247 1.00 68.88 318 VAL A C 1
ATOM 2397 O O . VAL A 1 318 ? -18.353 17.127 -3.677 1.00 68.88 318 VAL A O 1
ATOM 2400 N N . LYS A 1 319 ? -17.906 19.330 -3.595 1.00 74.75 319 LYS A N 1
ATOM 2401 C CA . LYS A 1 319 ? -18.240 19.461 -2.179 1.00 74.75 319 LYS A CA 1
ATOM 2402 C C . LYS A 1 319 ? -19.739 19.253 -1.971 1.00 74.75 319 LYS A C 1
ATOM 2404 O O . LYS A 1 319 ? -20.556 19.984 -2.526 1.00 74.75 319 LYS A O 1
ATOM 2409 N N . SER A 1 320 ? -20.086 18.284 -1.136 1.00 75.75 320 SER A N 1
ATOM 2410 C CA . SER A 1 320 ? -21.457 17.975 -0.749 1.00 75.75 320 SER A CA 1
ATOM 2411 C C . SER A 1 320 ? -21.686 18.251 0.734 1.00 75.75 320 SER A C 1
ATOM 2413 O O . SER A 1 320 ? -20.760 18.293 1.551 1.00 75.75 320 SER A O 1
ATOM 2415 N N . PHE A 1 321 ? -22.950 18.479 1.075 1.00 83.19 321 PHE A N 1
ATOM 2416 C CA . PHE A 1 321 ? -23.365 18.820 2.424 1.00 83.19 321 PHE A CA 1
ATOM 2417 C C . PHE A 1 321 ? -24.356 17.788 2.941 1.00 83.19 321 PHE A C 1
ATOM 2419 O O . PHE A 1 321 ? -25.262 17.348 2.232 1.00 83.19 321 PHE A O 1
ATOM 2426 N N . SER A 1 322 ? -24.193 17.410 4.200 1.00 88.88 322 SER A N 1
ATOM 2427 C CA . SER A 1 322 ? -25.121 16.520 4.888 1.00 88.88 322 SER A CA 1
ATOM 2428 C C . SER A 1 322 ? -25.404 17.024 6.297 1.00 88.88 322 SER A C 1
ATOM 2430 O O . SER A 1 322 ? -24.723 17.916 6.798 1.00 88.88 322 SER A O 1
ATOM 2432 N N . ALA A 1 323 ? -26.426 16.478 6.936 1.00 92.06 323 ALA A N 1
ATOM 2433 C CA . ALA A 1 323 ? -26.721 16.718 8.332 1.00 92.06 323 ALA A CA 1
ATOM 2434 C C . ALA A 1 323 ? -27.004 15.400 9.049 1.00 92.06 323 ALA A C 1
ATOM 2436 O O . ALA A 1 323 ? -27.532 14.447 8.465 1.00 92.06 323 ALA A O 1
ATOM 2437 N N . HIS A 1 324 ? -26.610 15.358 10.315 1.00 96.44 324 HIS A N 1
ATOM 2438 C CA . HIS A 1 324 ? -26.697 14.183 11.162 1.00 96.44 324 HIS A CA 1
ATOM 2439 C C . HIS A 1 324 ? -27.187 14.556 12.544 1.00 96.44 324 HIS A C 1
ATOM 2441 O O . HIS A 1 324 ? -26.812 15.600 13.073 1.00 96.44 324 HIS A O 1
ATOM 2447 N N . MET A 1 325 ? -27.954 13.659 13.148 1.00 96.75 325 MET A N 1
ATOM 2448 C CA . MET A 1 325 ? -28.434 13.790 14.512 1.00 96.75 325 MET A CA 1
ATOM 2449 C C . MET A 1 325 ? -28.034 12.568 15.343 1.00 96.75 325 MET A C 1
ATOM 2451 O O . MET A 1 325 ? -28.242 11.435 14.901 1.00 96.75 325 MET A O 1
ATOM 2455 N N . ILE A 1 326 ? -27.534 12.802 16.559 1.00 97.69 326 ILE A N 1
ATOM 2456 C CA . ILE A 1 326 ? -27.466 11.796 17.630 1.00 97.69 326 ILE A CA 1
ATOM 2457 C C . ILE A 1 326 ? -28.601 12.062 18.624 1.00 97.69 326 ILE A C 1
ATOM 2459 O O . ILE A 1 326 ? -28.670 13.118 19.252 1.00 97.69 326 ILE A O 1
ATOM 2463 N N . GLY A 1 327 ? -29.514 11.099 18.730 1.00 96.56 327 GLY A N 1
ATOM 2464 C CA . GLY A 1 327 ? -30.600 11.090 19.702 1.00 96.56 327 GLY A CA 1
ATOM 2465 C C . GLY A 1 327 ? -30.210 10.256 20.915 1.00 96.56 327 GLY A C 1
ATOM 2466 O O . GLY A 1 327 ? -29.800 9.104 20.763 1.00 96.56 327 GLY A O 1
ATOM 2467 N N . PHE A 1 328 ? -30.350 10.815 22.109 1.00 96.25 328 PHE A N 1
ATOM 2468 C CA . PHE A 1 328 ? -29.981 10.144 23.355 1.00 96.25 328 PHE A CA 1
ATOM 2469 C C . PHE A 1 328 ? -31.063 10.306 24.421 1.00 96.25 328 PHE A C 1
ATOM 2471 O O . PHE A 1 328 ? -31.925 11.172 24.316 1.00 96.25 328 PHE A O 1
ATOM 2478 N N . VAL A 1 329 ? -31.012 9.479 25.456 1.00 95.06 329 VAL A N 1
ATOM 2479 C CA . VAL A 1 329 ? -31.828 9.599 26.669 1.00 95.06 329 VAL A CA 1
ATOM 2480 C C . VAL A 1 329 ? -30.888 9.692 27.866 1.00 95.06 329 VAL A C 1
ATOM 2482 O O . VAL A 1 329 ? -29.814 9.083 27.851 1.00 95.06 329 VAL A O 1
ATOM 2485 N N . LYS A 1 330 ? -31.274 10.461 28.885 1.00 91.81 330 LYS A N 1
ATOM 2486 C CA . LYS A 1 330 ? -30.496 10.630 30.116 1.00 91.81 330 LYS A CA 1
ATOM 2487 C C . LYS A 1 330 ? -31.274 10.100 31.309 1.00 91.81 330 LYS A C 1
ATOM 2489 O O . LYS A 1 330 ? -32.451 10.410 31.465 1.00 91.81 330 LYS A O 1
ATOM 2494 N N . SER A 1 331 ? -30.601 9.342 32.166 1.00 87.50 331 SER A N 1
ATOM 2495 C CA . SER A 1 331 ? -31.128 8.877 33.448 1.00 87.50 331 SER A CA 1
ATOM 2496 C C . SER A 1 331 ? -30.082 9.131 34.531 1.00 87.50 331 SER A C 1
ATOM 2498 O O . SER A 1 331 ? -29.242 8.280 34.806 1.00 87.50 331 SER A O 1
ATOM 2500 N N . GLY A 1 332 ? -30.118 10.320 35.139 1.00 85.81 332 GLY A N 1
ATOM 2501 C CA . GLY A 1 332 ? -29.030 10.778 36.006 1.00 85.81 332 GLY A CA 1
ATOM 2502 C C . GLY A 1 332 ? -27.767 11.043 35.186 1.00 85.81 332 GLY A C 1
ATOM 2503 O O . GLY A 1 332 ? -27.835 11.769 34.192 1.00 85.81 332 GLY A O 1
ATOM 2504 N N . ASP A 1 333 ? -26.652 10.431 35.585 1.00 82.69 333 ASP A N 1
ATOM 2505 C CA . ASP A 1 333 ? -25.372 10.519 34.866 1.00 82.69 333 ASP A CA 1
ATOM 2506 C C . ASP A 1 333 ? -25.269 9.511 33.703 1.00 82.69 333 ASP A C 1
ATOM 2508 O O . ASP A 1 333 ? -24.393 9.638 32.848 1.00 82.69 333 ASP A O 1
ATOM 2512 N N . ASP A 1 334 ? -26.190 8.544 33.620 1.00 88.44 334 ASP A N 1
ATOM 2513 C CA . ASP A 1 334 ? -26.187 7.532 32.565 1.00 88.44 334 ASP A CA 1
ATOM 2514 C C . ASP A 1 334 ? -26.815 8.069 31.274 1.00 88.44 334 ASP A C 1
ATOM 2516 O O . ASP A 1 334 ? -27.975 8.501 31.244 1.00 88.44 334 ASP A O 1
ATOM 2520 N N . ILE A 1 335 ? -26.064 7.971 30.174 1.00 94.50 335 ILE A N 1
ATOM 2521 C CA . ILE A 1 335 ? -26.522 8.318 28.826 1.00 94.50 335 ILE A CA 1
ATOM 2522 C C . ILE A 1 335 ? -26.653 7.044 27.994 1.00 94.50 335 ILE A C 1
ATOM 2524 O O . ILE A 1 335 ? -25.742 6.215 27.938 1.00 94.50 335 ILE A O 1
ATOM 2528 N N . LYS A 1 336 ? -27.786 6.902 27.301 1.00 95.81 336 LYS A N 1
ATOM 2529 C CA . LYS A 1 336 ? -27.960 5.885 26.259 1.00 95.81 336 LYS A CA 1
ATOM 2530 C C . LYS A 1 336 ? -28.377 6.516 24.943 1.00 95.81 336 LYS A C 1
ATOM 2532 O O . LYS A 1 336 ? -29.051 7.541 24.910 1.00 95.81 336 LYS A O 1
ATOM 2537 N N . TYR A 1 337 ? -28.006 5.867 23.855 1.00 97.44 337 TYR A N 1
ATOM 2538 C CA . TYR A 1 337 ? -28.094 6.382 22.504 1.00 97.44 337 TYR A CA 1
ATOM 2539 C C . TYR A 1 337 ? -29.045 5.562 21.649 1.00 97.44 337 TYR A C 1
ATOM 2541 O O . TYR A 1 337 ? -28.999 4.335 21.662 1.00 97.44 337 TYR A O 1
ATOM 2549 N N . TRP A 1 338 ? -29.864 6.230 20.844 1.00 97.06 338 TRP A N 1
ATOM 2550 C CA . TRP A 1 338 ? -30.679 5.562 19.838 1.00 97.06 338 TRP A CA 1
ATOM 2551 C C . TRP A 1 338 ? -29.863 5.316 18.572 1.00 97.06 338 TRP A C 1
ATOM 2553 O O . TRP A 1 338 ? -29.685 6.213 17.744 1.00 97.06 338 TRP A O 1
ATOM 2563 N N . VAL A 1 339 ? -29.389 4.084 18.407 1.00 96.75 339 VAL A N 1
ATOM 2564 C CA . VAL A 1 339 ? -28.558 3.659 17.279 1.00 96.75 339 VAL A CA 1
ATOM 2565 C C . VAL A 1 339 ? -29.396 2.863 16.274 1.00 96.75 339 VAL A C 1
ATOM 2567 O O . VAL A 1 339 ? -29.920 1.795 16.605 1.00 96.75 339 VAL A O 1
ATOM 2570 N N . PRO A 1 340 ? -29.564 3.359 15.041 1.00 95.25 340 PRO A N 1
ATOM 2571 C CA . PRO A 1 340 ? -30.307 2.662 14.011 1.00 95.25 340 PRO A CA 1
ATOM 2572 C C . PRO A 1 340 ? -29.439 1.624 13.308 1.00 95.25 340 PRO A C 1
ATOM 2574 O O . PRO A 1 340 ? -28.262 1.849 13.020 1.00 95.25 340 PRO A O 1
ATOM 2577 N N . LYS A 1 341 ? -30.070 0.516 12.925 1.00 93.00 341 LYS A N 1
ATOM 2578 C CA . LYS A 1 341 ? -29.522 -0.434 11.958 1.00 93.00 341 LYS A CA 1
ATOM 2579 C C . LYS A 1 341 ? -30.132 -0.163 10.592 1.00 93.00 341 LYS A C 1
ATOM 2581 O O . LYS A 1 341 ? -31.357 -0.127 10.448 1.00 93.00 341 LYS A O 1
ATOM 2586 N N . ARG A 1 342 ? -29.295 0.010 9.570 1.00 88.75 342 ARG A N 1
ATOM 2587 C CA . ARG A 1 342 ? -29.750 0.223 8.191 1.00 88.75 342 ARG A CA 1
ATOM 2588 C C . ARG A 1 342 ? -30.513 -0.995 7.685 1.00 88.75 342 ARG A C 1
ATOM 2590 O O . ARG A 1 342 ? -30.192 -2.137 8.013 1.00 88.75 342 ARG A O 1
ATOM 2597 N N . SER A 1 343 ? -31.518 -0.749 6.855 1.00 87.06 343 SER A N 1
ATOM 2598 C CA . SER A 1 343 ? -32.240 -1.815 6.162 1.00 87.06 343 SER A CA 1
ATOM 2599 C C . SER A 1 343 ? -31.301 -2.666 5.306 1.00 87.06 343 SER A C 1
ATOM 2601 O O . SER A 1 343 ? -30.368 -2.150 4.690 1.00 87.06 343 SER A O 1
ATOM 2603 N N . SER A 1 344 ? -31.568 -3.969 5.230 1.00 83.06 344 SER A N 1
ATOM 2604 C CA . SER A 1 344 ? -30.854 -4.881 4.326 1.00 83.06 344 SER A CA 1
ATOM 2605 C C . SER A 1 344 ? -31.122 -4.584 2.847 1.00 83.06 344 SER A C 1
ATOM 2607 O O . SER A 1 344 ? -30.364 -5.019 1.991 1.00 83.06 344 SER A O 1
ATOM 2609 N N . LYS A 1 345 ? -32.179 -3.818 2.541 1.00 79.06 345 LYS A N 1
ATOM 2610 C CA . LYS A 1 345 ? -32.579 -3.442 1.175 1.00 79.06 345 LYS A CA 1
ATOM 2611 C C . LYS A 1 345 ? -31.910 -2.160 0.666 1.00 79.06 345 LYS A C 1
ATOM 2613 O O . LYS A 1 345 ? -32.184 -1.730 -0.450 1.00 79.06 345 LYS A O 1
ATOM 2618 N N . LYS A 1 346 ? -31.071 -1.510 1.479 1.00 73.44 346 LYS A N 1
ATOM 2619 C CA . LYS A 1 346 ? -30.321 -0.316 1.065 1.00 73.44 346 LYS A CA 1
ATOM 2620 C C . LYS A 1 346 ? -29.341 -0.671 -0.055 1.00 73.44 346 LYS A C 1
ATOM 2622 O O . LYS A 1 346 ? -28.560 -1.602 0.085 1.00 73.44 346 LYS A O 1
ATOM 2627 N N . SER A 1 347 ? -29.330 0.138 -1.114 1.00 62.56 347 SER A N 1
ATOM 2628 C CA . SER A 1 347 ? -28.368 0.024 -2.219 1.00 62.56 347 SER A CA 1
ATOM 2629 C C . SER A 1 347 ? -26.928 0.328 -1.803 1.00 62.56 347 SER A C 1
ATOM 2631 O O . SER A 1 347 ? -25.993 -0.145 -2.435 1.00 62.56 347 SER A O 1
ATOM 2633 N N . THR A 1 348 ? -26.749 1.112 -0.738 1.00 62.72 348 THR A N 1
ATOM 2634 C CA . THR A 1 348 ? -25.442 1.518 -0.220 1.00 62.72 348 THR A CA 1
ATOM 2635 C C . THR A 1 348 ? -25.269 1.017 1.207 1.00 62.72 348 THR A C 1
ATOM 2637 O O . THR A 1 348 ? -26.051 1.368 2.094 1.00 62.72 348 THR A O 1
ATOM 2640 N N . VAL A 1 349 ? -24.246 0.190 1.429 1.00 70.12 349 VAL A N 1
ATOM 2641 C CA . VAL A 1 349 ? -23.818 -0.311 2.747 1.00 70.12 349 VAL A CA 1
ATOM 2642 C C . VAL A 1 349 ? -24.992 -0.847 3.607 1.00 70.12 349 VAL A C 1
ATOM 2644 O O . VAL A 1 349 ? -25.401 -0.206 4.586 1.00 70.12 349 VAL A O 1
ATOM 2647 N N . PRO A 1 350 ? -25.614 -1.978 3.217 1.00 82.25 350 PRO A N 1
ATOM 2648 C CA . PRO A 1 350 ? -26.759 -2.546 3.929 1.00 82.25 350 PRO A CA 1
ATOM 2649 C C . PRO A 1 350 ? -26.371 -3.066 5.321 1.00 82.25 350 PRO A C 1
ATOM 2651 O O . PRO A 1 350 ? -25.233 -3.456 5.566 1.00 82.25 350 PRO A O 1
ATOM 2654 N N . SER A 1 351 ? -27.339 -3.091 6.241 1.00 85.62 351 SER A N 1
ATOM 2655 C CA . SER A 1 351 ? -27.229 -3.738 7.564 1.00 85.62 351 SER A CA 1
ATOM 265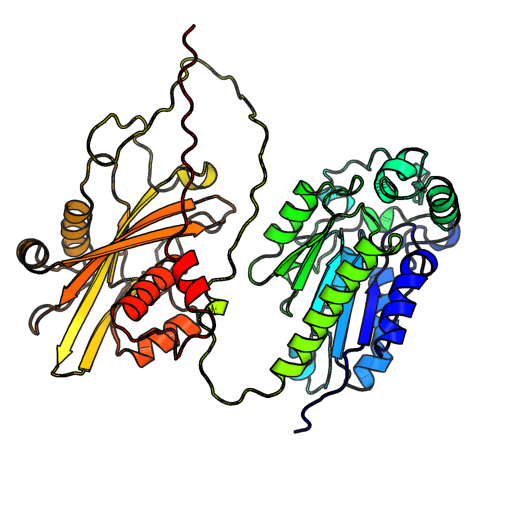6 C C . SER A 1 351 ? -26.169 -3.212 8.550 1.00 85.62 351 SER A C 1
ATOM 2658 O O . SER A 1 351 ? -26.125 -3.720 9.670 1.00 85.62 351 SER A O 1
ATOM 2660 N N . LYS A 1 352 ? -25.386 -2.185 8.201 1.00 86.62 352 LYS A N 1
ATOM 2661 C CA . LYS A 1 352 ? -24.500 -1.459 9.131 1.00 86.62 352 LYS A CA 1
ATOM 2662 C C . LYS A 1 352 ? -25.278 -0.519 10.062 1.00 86.62 352 LYS A C 1
ATOM 2664 O O . LYS A 1 352 ? -26.424 -0.150 9.776 1.00 86.62 352 LYS A O 1
ATOM 2669 N N . LEU A 1 353 ? -24.645 -0.121 11.161 1.00 91.44 353 LEU A N 1
ATOM 2670 C CA . LEU A 1 353 ? -25.140 0.905 12.080 1.00 91.44 353 LEU A CA 1
ATOM 2671 C C . LEU A 1 353 ? -24.909 2.318 11.511 1.00 91.44 353 LEU A C 1
ATOM 2673 O O . LEU A 1 353 ? -24.008 2.543 10.700 1.00 91.44 353 LEU A O 1
ATOM 2677 N N . ASP A 1 354 ? -25.743 3.275 11.912 1.00 92.75 354 ASP A N 1
ATOM 2678 C CA . ASP A 1 354 ? -25.727 4.663 11.419 1.00 92.75 354 ASP A CA 1
ATOM 2679 C C . ASP A 1 354 ? -25.778 5.663 12.598 1.00 92.75 354 ASP A C 1
ATOM 2681 O O . ASP A 1 354 ? -25.896 5.276 13.762 1.00 92.75 354 ASP A O 1
ATOM 2685 N N . SER A 1 355 ? -25.695 6.965 12.320 1.00 93.06 355 SER A N 1
ATOM 2686 C CA . SER A 1 355 ? -26.150 7.987 13.283 1.00 93.06 355 SER A CA 1
ATOM 2687 C C . SER A 1 355 ? -27.679 7.949 13.389 1.00 93.06 355 SER A C 1
ATOM 2689 O O . SER A 1 355 ? -28.323 7.539 12.425 1.00 93.06 355 SER A O 1
ATOM 2691 N N . THR A 1 356 ? -28.272 8.402 14.502 1.00 94.50 356 THR A N 1
ATOM 2692 C CA . THR A 1 356 ? -29.724 8.283 14.753 1.00 94.50 356 THR A CA 1
ATOM 2693 C C . THR A 1 356 ? -30.582 8.702 13.566 1.00 94.50 356 THR A C 1
ATOM 2695 O O . THR A 1 356 ? -31.478 7.962 13.170 1.00 94.50 356 THR A O 1
ATOM 2698 N N . VAL A 1 357 ? -30.288 9.848 12.955 1.00 94.19 357 VAL A N 1
ATOM 2699 C CA . VAL A 1 357 ? -30.849 10.229 11.652 1.00 94.19 357 VAL A CA 1
ATOM 2700 C C . VAL A 1 357 ? -29.758 10.893 10.822 1.00 94.19 357 VAL A C 1
ATOM 2702 O O . VAL A 1 357 ? -28.957 11.656 11.359 1.00 94.19 357 VAL A O 1
ATOM 2705 N N . ALA A 1 358 ? -29.730 10.618 9.516 1.00 90.38 358 ALA A N 1
ATOM 2706 C CA . ALA A 1 358 ? -28.790 11.236 8.588 1.00 90.38 358 ALA A CA 1
ATOM 2707 C C . ALA A 1 358 ? -29.467 11.624 7.268 1.00 90.38 358 ALA A C 1
ATOM 2709 O O . ALA A 1 358 ? -30.301 10.891 6.735 1.00 90.38 358 ALA A O 1
ATOM 2710 N N . GLY A 1 359 ? -29.060 12.751 6.686 1.00 84.56 359 GLY A N 1
ATOM 2711 C CA . GLY A 1 359 ? -29.612 13.230 5.422 1.00 84.56 359 GLY A CA 1
ATOM 2712 C C . GLY A 1 359 ? -28.627 14.063 4.618 1.00 84.56 359 GLY A C 1
ATOM 2713 O O . GLY A 1 359 ? -27.905 14.885 5.168 1.00 84.56 359 GLY A O 1
ATOM 2714 N N . VAL A 1 360 ? -28.621 13.867 3.301 1.00 83.25 360 VAL A N 1
ATOM 2715 C CA . VAL A 1 360 ? -27.980 14.796 2.360 1.00 83.25 360 VAL A CA 1
ATOM 2716 C C . VAL A 1 360 ? -28.822 16.073 2.296 1.00 83.25 360 VAL A C 1
ATOM 2718 O O . VAL A 1 360 ? -30.053 15.992 2.276 1.00 83.25 360 VAL A O 1
ATOM 2721 N N . ILE A 1 361 ? -28.169 17.235 2.298 1.00 79.00 361 ILE A N 1
ATOM 2722 C CA . ILE A 1 361 ? -28.821 18.547 2.218 1.00 79.00 361 ILE A CA 1
ATOM 2723 C C . ILE A 1 361 ? -28.987 18.922 0.746 1.00 79.00 361 ILE A C 1
ATOM 2725 O O . ILE A 1 361 ? -28.026 18.876 -0.024 1.00 79.00 361 ILE A O 1
ATOM 2729 N N . ARG A 1 362 ? -30.208 19.291 0.353 1.00 73.00 362 ARG A N 1
ATOM 2730 C CA . ARG A 1 362 ? -30.503 19.749 -1.011 1.00 73.00 362 ARG A CA 1
ATOM 2731 C C . ARG A 1 362 ? -30.103 21.209 -1.202 1.00 73.00 362 ARG A C 1
ATOM 2733 O O . ARG A 1 362 ? -30.032 21.977 -0.251 1.00 73.00 362 ARG A O 1
ATOM 2740 N N . SER A 1 363 ? -29.871 21.604 -2.453 1.0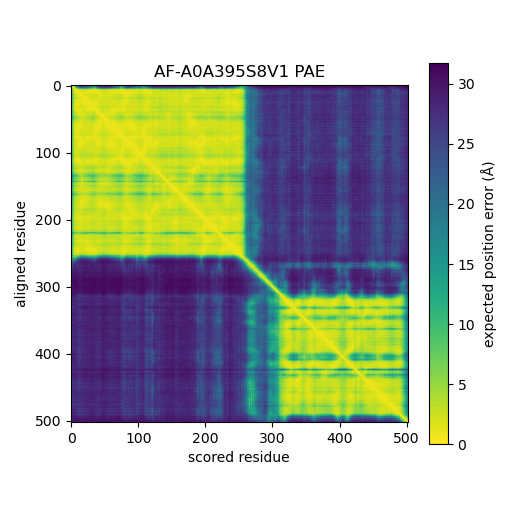0 64.44 363 SER A N 1
ATOM 2741 C CA . SER A 1 363 ? -29.393 22.947 -2.819 1.00 64.44 363 SER A CA 1
ATOM 2742 C C . SER A 1 363 ? -30.287 24.101 -2.343 1.00 64.44 363 SER A C 1
ATOM 2744 O O . SER A 1 363 ? -29.821 25.229 -2.221 1.00 64.44 363 SER A O 1
ATOM 2746 N N . ASP A 1 364 ? -31.574 23.838 -2.131 1.00 73.94 364 ASP A N 1
ATOM 2747 C CA . ASP A 1 364 ? -32.610 24.796 -1.741 1.00 73.94 364 ASP A CA 1
ATOM 2748 C C . ASP A 1 364 ? -33.093 24.615 -0.291 1.00 73.94 364 ASP A C 1
ATOM 2750 O O . ASP A 1 364 ? -34.117 25.175 0.087 1.00 73.94 364 ASP A O 1
ATOM 2754 N N . GLU A 1 365 ? -32.360 23.857 0.528 1.00 74.56 365 GLU A N 1
ATOM 2755 C CA . GLU A 1 365 ? -32.774 23.452 1.873 1.00 74.56 365 GLU A CA 1
ATOM 2756 C C . GLU A 1 365 ? -31.748 23.891 2.927 1.00 74.56 365 GLU A C 1
ATOM 2758 O O . GLU A 1 365 ? -30.539 23.722 2.746 1.00 74.56 365 GLU A O 1
ATOM 2763 N N . GLN A 1 366 ? -32.207 24.446 4.054 1.00 84.19 366 GLN A N 1
ATOM 2764 C CA . GLN A 1 366 ? -31.315 24.729 5.182 1.00 84.19 366 GLN A CA 1
ATOM 2765 C C . GLN A 1 366 ? -30.980 23.440 5.958 1.00 84.19 366 GLN A C 1
ATOM 2767 O O . GLN A 1 366 ? -31.825 22.546 6.058 1.00 84.19 366 GLN A O 1
ATOM 2772 N N . PRO A 1 367 ? -29.794 23.332 6.594 1.00 87.62 367 PRO A N 1
ATOM 2773 C CA . PRO A 1 367 ? -29.402 22.119 7.320 1.00 87.62 367 PRO A CA 1
ATOM 2774 C C . PRO A 1 367 ? -30.418 21.668 8.385 1.00 87.62 367 PRO A C 1
ATOM 2776 O O . PRO A 1 367 ? -30.726 20.480 8.495 1.00 87.62 367 PRO A O 1
ATOM 2779 N N . LEU A 1 368 ? -30.992 22.620 9.130 1.00 88.94 368 LEU A N 1
ATOM 2780 C CA . LEU A 1 368 ? -32.002 22.338 10.151 1.00 88.94 368 LEU A CA 1
ATOM 2781 C C . LEU A 1 368 ? -33.328 21.858 9.539 1.00 88.94 368 LEU A C 1
ATOM 2783 O O . LEU A 1 368 ? -33.933 20.925 10.059 1.00 88.94 368 LEU A O 1
ATOM 2787 N N . GLU A 1 369 ? -33.760 22.452 8.424 1.00 86.94 369 GLU A N 1
ATOM 2788 C CA . GLU A 1 369 ? -34.975 22.043 7.703 1.00 86.94 369 GLU A CA 1
ATOM 2789 C C . GLU A 1 369 ? -34.843 20.606 7.185 1.00 86.94 369 GLU A C 1
ATOM 2791 O O . GLU A 1 369 ? -35.751 19.790 7.380 1.00 86.94 369 GLU A O 1
ATOM 2796 N N . CYS A 1 370 ? -33.669 20.267 6.631 1.00 86.81 370 CYS A N 1
ATOM 2797 C CA . CYS A 1 370 ? -33.331 18.900 6.243 1.00 86.81 370 CYS A CA 1
ATOM 2798 C C . CYS A 1 370 ? -33.476 17.943 7.434 1.00 86.81 370 CYS A C 1
ATOM 2800 O O . CYS A 1 370 ? -34.140 16.911 7.316 1.00 86.81 370 CYS A O 1
ATOM 2802 N N . MET A 1 371 ? -32.927 18.288 8.606 1.00 92.94 371 MET A N 1
ATOM 2803 C CA . MET A 1 371 ? -33.028 17.422 9.786 1.00 92.94 371 MET A CA 1
ATOM 2804 C C . MET A 1 371 ? -34.439 17.260 10.307 1.00 92.94 371 MET A C 1
ATOM 2806 O O . MET A 1 371 ? -34.856 16.124 10.519 1.00 92.94 371 MET A O 1
ATOM 2810 N N . VAL A 1 372 ? -35.209 18.336 10.440 1.00 90.69 372 VAL A N 1
ATOM 2811 C CA . VAL A 1 372 ? -36.608 18.249 10.883 1.00 90.69 372 VAL A CA 1
ATOM 2812 C C . VAL A 1 372 ? -37.413 17.325 9.961 1.00 90.69 372 VAL A C 1
ATOM 2814 O O . VAL A 1 372 ? -38.127 16.439 10.436 1.00 90.69 372 VAL A O 1
ATOM 2817 N N . SER A 1 373 ? -37.238 17.468 8.645 1.00 86.62 373 SER A N 1
ATOM 2818 C CA . SER A 1 373 ? -37.902 16.630 7.643 1.00 86.62 373 SER A CA 1
ATOM 2819 C C . SER A 1 373 ? -37.475 15.157 7.727 1.00 86.62 373 SER A C 1
ATOM 2821 O O . SER A 1 373 ? -38.319 14.258 7.790 1.00 86.62 373 SER A O 1
ATOM 2823 N N . LYS A 1 374 ? -36.165 14.882 7.787 1.00 90.00 374 LYS A N 1
ATOM 2824 C CA . LYS A 1 374 ? -35.624 13.513 7.850 1.00 90.00 374 LYS A CA 1
ATOM 2825 C C . LYS A 1 374 ? -35.978 12.810 9.150 1.00 90.00 374 LYS A C 1
ATOM 2827 O O . LYS A 1 374 ? -36.342 11.640 9.117 1.00 90.00 374 LYS A O 1
ATOM 2832 N N . ILE A 1 375 ? -35.930 13.513 10.276 1.00 91.56 375 ILE A N 1
ATOM 2833 C CA . ILE A 1 375 ? -36.259 12.961 11.591 1.00 91.56 375 ILE A CA 1
ATOM 2834 C C . ILE A 1 375 ? -37.728 12.517 11.634 1.00 91.56 375 ILE A C 1
ATOM 2836 O O . ILE A 1 375 ? -38.022 11.387 12.033 1.00 91.56 375 ILE A O 1
ATOM 2840 N N . ALA A 1 376 ? -38.642 13.336 11.109 1.00 89.25 376 ALA A N 1
ATOM 2841 C CA . ALA A 1 376 ? -40.050 12.966 10.982 1.00 89.25 376 ALA A CA 1
ATOM 2842 C C . ALA A 1 376 ? -40.290 11.800 10.000 1.00 89.25 376 ALA A C 1
ATOM 2844 O O . ALA A 1 376 ? -41.229 11.010 10.173 1.00 89.25 376 ALA A O 1
ATOM 2845 N N . ALA A 1 377 ? -39.459 11.688 8.960 1.00 86.25 377 ALA A N 1
ATOM 2846 C CA . ALA A 1 377 ? -39.590 10.680 7.912 1.00 86.25 377 ALA A CA 1
ATOM 2847 C C . ALA A 1 377 ? -38.913 9.336 8.227 1.00 86.25 377 ALA A C 1
ATOM 2849 O O . ALA A 1 377 ? -39.346 8.324 7.684 1.00 86.25 377 ALA A O 1
ATOM 2850 N N . GLU A 1 378 ? -37.859 9.302 9.043 1.00 88.75 378 GLU A N 1
ATOM 2851 C CA . GLU A 1 378 ? -37.040 8.100 9.280 1.00 88.75 378 GLU A CA 1
ATOM 2852 C C . GLU A 1 378 ? -37.171 7.570 10.713 1.00 88.75 378 GLU A C 1
ATOM 2854 O O . GLU A 1 378 ? -37.181 6.355 10.906 1.00 88.75 378 GLU A O 1
ATOM 2859 N N . ALA A 1 379 ? -37.355 8.458 11.696 1.00 91.06 379 ALA A N 1
ATOM 2860 C CA . ALA A 1 379 ? -37.456 8.112 13.115 1.00 91.06 379 ALA A CA 1
ATOM 2861 C C . ALA A 1 379 ? -38.873 8.271 13.693 1.00 91.06 379 ALA A C 1
ATOM 2863 O O . ALA A 1 379 ? -39.089 7.982 14.866 1.00 91.06 379 ALA A O 1
ATOM 2864 N N . SER A 1 380 ? -39.850 8.712 12.892 1.00 91.62 380 SER A N 1
ATOM 2865 C CA . SER A 1 380 ? -41.234 8.962 13.335 1.00 91.62 380 SER A CA 1
ATOM 2866 C C . SER A 1 380 ? -41.358 9.960 14.497 1.00 91.62 380 SER A C 1
ATOM 2868 O O . SER A 1 380 ? -42.338 9.920 15.239 1.00 91.62 380 SER A O 1
ATOM 2870 N N . LEU A 1 381 ? -40.382 10.856 14.667 1.00 92.25 381 LEU A N 1
ATOM 2871 C CA . LEU A 1 381 ? -40.413 11.862 15.729 1.00 92.25 381 LEU A CA 1
ATOM 2872 C C . LEU A 1 381 ? -41.167 13.126 15.263 1.00 92.25 381 LEU A C 1
ATOM 2874 O O . LEU A 1 381 ? -41.022 13.524 14.103 1.00 92.25 381 LEU A O 1
ATOM 2878 N N . PRO A 1 382 ? -41.972 13.778 16.125 1.00 91.88 382 PRO A N 1
ATOM 2879 C CA . PRO A 1 382 ? -42.735 14.963 15.737 1.00 91.88 382 PRO A CA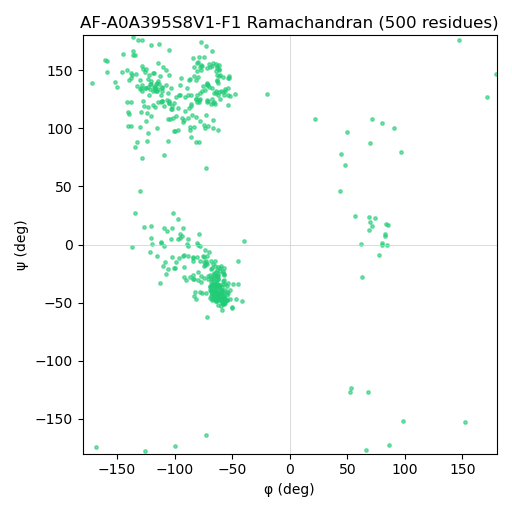 1
ATOM 2880 C C . PRO A 1 382 ? -41.836 16.148 15.364 1.00 91.88 382 PRO A C 1
ATOM 2882 O O . PRO A 1 382 ? -40.977 16.552 16.147 1.00 91.88 382 PRO A O 1
ATOM 2885 N N . ALA A 1 383 ? -42.097 16.768 14.210 1.00 89.69 383 ALA A N 1
ATOM 2886 C CA . ALA A 1 383 ? -41.335 17.922 13.727 1.00 89.69 383 ALA A CA 1
ATOM 2887 C C . ALA A 1 383 ? -41.319 19.095 14.727 1.00 89.69 383 ALA A C 1
ATOM 2889 O O . ALA A 1 383 ? -40.283 19.725 14.920 1.00 89.69 383 ALA A O 1
ATOM 2890 N N . GLU A 1 384 ? -42.444 19.357 15.402 1.00 89.50 384 GLU A N 1
ATOM 2891 C CA . GLU A 1 384 ? -42.551 20.397 16.436 1.00 89.50 384 GLU A CA 1
ATOM 2892 C C . GLU A 1 384 ? -41.617 20.136 17.621 1.00 89.50 384 GLU A C 1
ATOM 2894 O O . GLU A 1 384 ? -40.954 21.051 18.113 1.00 89.50 384 GLU A O 1
ATOM 2899 N N . TYR A 1 385 ? -41.521 18.875 18.053 1.00 91.94 385 TYR A N 1
ATOM 2900 C CA . TYR A 1 385 ? -40.595 18.487 19.108 1.00 91.94 385 TYR A CA 1
ATOM 2901 C C . TYR A 1 385 ? -39.150 18.677 18.655 1.00 91.94 385 TYR A C 1
ATOM 2903 O O . TYR A 1 385 ? -38.354 19.276 19.378 1.00 91.94 385 TYR A O 1
ATOM 2911 N N . THR A 1 386 ? -38.818 18.205 17.452 1.00 90.88 386 THR A N 1
ATOM 2912 C CA . THR A 1 386 ? -37.476 18.347 16.887 1.00 90.88 386 THR A CA 1
ATOM 2913 C C . THR A 1 386 ? -37.071 19.814 16.802 1.00 90.88 386 THR A C 1
ATOM 2915 O O . THR A 1 386 ? -36.029 20.168 17.334 1.00 90.88 386 THR A O 1
ATOM 2918 N N . MET A 1 387 ? -37.904 20.689 16.229 1.00 89.75 387 MET A N 1
ATOM 2919 C CA . MET A 1 387 ? -37.597 22.122 16.117 1.00 89.75 387 MET A CA 1
ATOM 2920 C C . MET A 1 387 ? -37.338 22.791 17.470 1.00 89.75 387 MET A C 1
ATOM 2922 O O . MET A 1 387 ? -36.520 23.702 17.553 1.00 89.75 387 MET A O 1
ATOM 2926 N N . LYS A 1 388 ? -38.025 22.348 18.527 1.00 92.69 388 LYS A N 1
ATOM 2927 C CA . LYS A 1 388 ? -37.888 22.922 19.868 1.00 92.69 388 LYS A CA 1
ATOM 2928 C C . LYS A 1 388 ? -36.654 22.424 20.629 1.00 92.69 388 LYS A C 1
ATOM 2930 O O . LYS A 1 388 ? -36.149 23.161 21.470 1.00 92.69 388 LYS A O 1
ATOM 2935 N N . ASN A 1 389 ? -36.209 21.188 20.387 1.00 94.31 389 ASN A N 1
ATOM 2936 C CA . ASN A 1 389 ? -35.233 20.504 21.251 1.00 94.31 389 ASN A CA 1
ATOM 2937 C C . ASN A 1 389 ? -33.942 20.069 20.541 1.00 94.31 389 ASN A C 1
ATOM 2939 O O . ASN A 1 389 ? -33.042 19.550 21.200 1.00 94.31 389 ASN A O 1
ATOM 2943 N N . ILE A 1 390 ? -33.842 20.211 19.219 1.00 94.81 390 ILE A N 1
ATOM 2944 C CA . ILE A 1 390 ? -32.615 19.882 18.493 1.00 94.81 390 ILE A CA 1
ATOM 2945 C C . ILE A 1 390 ? -31.572 20.986 18.696 1.00 94.81 390 ILE A C 1
ATOM 2947 O O . ILE A 1 390 ? -31.859 22.175 18.557 1.00 94.81 390 ILE A O 1
ATOM 2951 N N . VAL A 1 391 ? -30.348 20.590 19.022 1.00 96.31 391 VAL A N 1
ATOM 2952 C CA . VAL A 1 391 ? -29.224 21.494 19.276 1.00 96.31 391 VAL A CA 1
ATOM 2953 C C . VAL A 1 391 ? -28.215 21.351 18.146 1.00 96.31 391 VAL A C 1
ATOM 2955 O O . VAL A 1 391 ? -27.900 20.237 17.741 1.00 96.31 391 VAL A O 1
ATOM 2958 N N . SER A 1 392 ? -27.722 22.475 17.623 1.00 95.81 392 SER A N 1
ATOM 2959 C CA . SER A 1 392 ? -26.605 22.494 16.671 1.00 95.81 392 SER A CA 1
ATOM 2960 C C . SER A 1 392 ? -25.283 22.366 17.424 1.00 95.81 392 SER A C 1
ATOM 2962 O O . SER A 1 392 ? -25.020 23.136 18.347 1.00 95.81 392 SER A O 1
ATOM 2964 N N . CYS A 1 393 ? -24.444 21.421 17.011 1.00 96.44 393 CYS A N 1
ATOM 2965 C CA . CYS A 1 393 ? -23.226 21.025 17.722 1.00 96.44 393 CYS A CA 1
ATOM 2966 C C . CYS A 1 393 ? -21.955 21.215 16.872 1.00 96.44 393 CYS A C 1
ATOM 2968 O O . CYS A 1 393 ? -20.895 20.669 17.183 1.00 96.44 393 CYS A O 1
ATOM 2970 N N . GLY A 1 394 ? -22.050 21.986 15.787 1.00 93.31 394 GLY A N 1
ATOM 2971 C CA . GLY A 1 394 ? -20.940 22.287 14.885 1.00 93.31 394 GLY A CA 1
ATOM 2972 C C . GLY A 1 394 ? -20.935 21.414 13.634 1.00 93.31 394 GLY A C 1
ATOM 2973 O O . GLY A 1 394 ? -21.980 20.977 13.151 1.00 93.31 394 GLY A O 1
ATOM 2974 N N . THR A 1 395 ? -19.750 21.188 13.075 1.00 93.50 395 THR A N 1
ATOM 2975 C CA . THR A 1 395 ? -19.583 20.490 11.795 1.00 93.50 395 THR A CA 1
ATOM 2976 C C . THR A 1 395 ? -18.376 19.577 11.819 1.00 93.50 395 THR A C 1
ATOM 2978 O O . THR A 1 395 ? -17.367 19.928 12.423 1.00 93.50 395 THR A O 1
ATOM 2981 N N . VAL A 1 396 ? -18.432 18.492 11.056 1.00 91.06 396 VAL A N 1
ATOM 2982 C CA . VAL A 1 396 ? -17.240 17.742 10.639 1.00 91.06 396 VAL A CA 1
ATOM 2983 C C . VAL A 1 396 ? -17.053 17.882 9.140 1.00 91.06 396 VAL A C 1
ATOM 2985 O O . VAL A 1 396 ? -18.026 17.968 8.390 1.00 91.06 396 VAL A O 1
ATOM 2988 N N . SER A 1 397 ? -15.805 17.932 8.698 1.00 88.25 397 SER A N 1
ATOM 2989 C CA . SER A 1 397 ? -15.447 17.950 7.285 1.00 88.25 397 SER A CA 1
ATOM 2990 C C . SER A 1 397 ? -14.433 16.854 7.030 1.00 88.25 397 SER A C 1
ATOM 2992 O O . SER A 1 397 ? -13.395 16.796 7.682 1.00 88.25 397 SER A O 1
ATOM 2994 N N . TYR A 1 398 ? -14.763 15.970 6.101 1.00 82.06 398 TYR A N 1
ATOM 2995 C CA . TYR A 1 398 ? -13.974 14.789 5.797 1.00 82.06 398 TYR A CA 1
ATOM 2996 C C . TYR A 1 398 ? -14.027 14.489 4.307 1.00 82.06 398 TYR A C 1
ATOM 2998 O O . TYR A 1 398 ? -14.873 15.001 3.569 1.00 82.06 398 TYR A O 1
ATOM 3006 N N . GLN A 1 399 ? -13.092 13.656 3.880 1.00 80.94 399 GLN A N 1
ATOM 3007 C CA . GLN A 1 399 ? -12.929 13.260 2.498 1.00 80.94 399 GLN A CA 1
ATOM 3008 C C . GLN A 1 399 ? -12.882 11.739 2.421 1.00 80.94 399 GLN A C 1
ATOM 3010 O O . GLN A 1 399 ? -12.205 11.123 3.244 1.00 80.94 399 GLN A O 1
ATOM 3015 N N . MET A 1 400 ? -13.576 11.167 1.441 1.00 72.12 400 MET A N 1
ATOM 3016 C CA . MET A 1 400 ? -13.531 9.737 1.133 1.00 72.12 400 MET A CA 1
ATOM 3017 C C . MET A 1 400 ? -13.110 9.538 -0.323 1.00 72.12 400 MET A C 1
ATOM 3019 O O . MET A 1 400 ? -13.504 10.311 -1.196 1.00 72.12 400 MET A O 1
ATOM 3023 N N . ASP A 1 401 ? -12.319 8.506 -0.573 1.00 67.69 401 ASP A N 1
ATOM 3024 C CA . ASP A 1 401 ? -11.830 8.065 -1.888 1.00 67.69 401 ASP A CA 1
ATOM 3025 C C . ASP A 1 401 ? -12.726 6.987 -2.535 1.00 67.69 401 ASP A C 1
ATOM 3027 O O . ASP A 1 401 ? -12.435 6.438 -3.602 1.00 67.69 401 ASP A O 1
ATOM 3031 N N . ILE A 1 402 ? -13.866 6.719 -1.902 1.00 63.09 402 ILE A N 1
ATOM 3032 C CA . ILE A 1 402 ? -14.906 5.821 -2.384 1.00 63.09 402 ILE A CA 1
ATOM 3033 C C . ILE A 1 402 ? -16.227 6.574 -2.543 1.00 63.09 402 ILE A C 1
ATOM 3035 O O . ILE A 1 402 ? -16.614 7.415 -1.731 1.00 63.09 402 ILE A O 1
ATOM 3039 N N . THR A 1 403 ? -16.939 6.251 -3.614 1.00 62.81 403 THR A N 1
ATOM 3040 C CA . THR A 1 403 ? -18.330 6.643 -3.835 1.00 62.81 403 THR A CA 1
ATOM 3041 C C . THR A 1 403 ? -19.253 5.947 -2.836 1.00 62.81 403 THR A C 1
ATOM 3043 O O . THR A 1 403 ? -18.911 4.942 -2.207 1.00 62.81 403 THR A O 1
ATOM 3046 N N . SER A 1 404 ? -20.494 6.421 -2.745 1.00 59.62 404 SER A N 1
ATOM 3047 C CA . SER A 1 404 ? -21.508 5.851 -1.856 1.00 59.62 404 SER A CA 1
ATOM 3048 C C . SER A 1 404 ? -21.858 4.393 -2.195 1.00 59.62 404 SER A C 1
ATOM 3050 O O . SER A 1 404 ? -22.364 3.672 -1.334 1.00 59.62 404 SER A O 1
ATOM 3052 N N . THR A 1 405 ? -21.551 3.939 -3.414 1.00 59.25 405 THR A N 1
ATOM 3053 C CA . THR A 1 405 ? -21.721 2.558 -3.889 1.00 59.25 405 THR A CA 1
ATOM 3054 C C . THR A 1 405 ? -20.447 1.711 -3.798 1.00 59.25 405 THR A C 1
ATOM 3056 O O . THR A 1 405 ? -20.462 0.571 -4.251 1.00 59.25 405 THR A O 1
ATOM 3059 N N . GLY A 1 406 ? -19.356 2.238 -3.233 1.00 60.38 406 GLY A N 1
ATOM 3060 C CA . GLY A 1 406 ? -18.093 1.511 -3.052 1.00 60.38 406 GLY A CA 1
ATOM 3061 C C . GLY A 1 406 ? -17.176 1.477 -4.280 1.00 60.38 406 GLY A C 1
ATOM 3062 O O . GLY A 1 406 ? -16.164 0.787 -4.253 1.00 60.38 406 GLY A O 1
ATOM 3063 N N . ASN A 1 407 ? -17.497 2.216 -5.346 1.00 62.34 407 ASN A N 1
ATOM 3064 C CA . ASN A 1 407 ? -16.578 2.419 -6.475 1.00 62.34 407 ASN A CA 1
ATOM 3065 C C . ASN A 1 407 ? -15.548 3.507 -6.136 1.00 62.34 407 ASN A C 1
ATOM 3067 O O . ASN A 1 407 ? -15.895 4.390 -5.349 1.00 62.34 407 ASN A O 1
ATOM 3071 N N . PRO A 1 408 ? -14.362 3.533 -6.769 1.00 60.44 408 PRO A N 1
ATOM 3072 C CA . PRO A 1 408 ? -13.429 4.653 -6.648 1.00 60.44 408 PRO A CA 1
ATOM 3073 C C . PRO A 1 408 ? -14.101 5.990 -6.984 1.00 60.44 408 PRO A C 1
ATOM 3075 O O . PRO A 1 408 ? -14.837 6.095 -7.969 1.00 60.44 408 PRO A O 1
ATOM 3078 N N . GLY A 1 409 ? -13.873 7.009 -6.161 1.00 61.66 409 GLY A N 1
ATOM 3079 C CA . GLY A 1 409 ? -14.451 8.340 -6.332 1.00 61.66 409 GLY A CA 1
ATOM 3080 C C . GLY A 1 409 ? -13.796 9.356 -5.407 1.00 61.66 409 GLY A C 1
ATOM 3081 O O . GLY A 1 409 ? -12.823 9.052 -4.731 1.00 61.66 409 GLY A O 1
ATOM 3082 N N . TYR A 1 410 ? -14.311 10.580 -5.368 1.00 67.25 410 TYR A N 1
ATOM 3083 C CA . TYR A 1 410 ? -13.785 11.604 -4.473 1.00 67.25 410 TYR A CA 1
ATOM 3084 C C . TYR A 1 410 ? -14.939 12.373 -3.844 1.00 67.25 410 TYR A C 1
ATOM 3086 O O . TYR A 1 410 ? -15.560 13.235 -4.464 1.00 67.25 410 TYR A O 1
ATOM 3094 N N . GLN A 1 411 ? -15.244 12.052 -2.591 1.00 71.38 411 GLN A N 1
ATOM 3095 C CA . GLN A 1 411 ? -16.306 12.704 -1.840 1.00 71.38 411 GLN A CA 1
ATOM 3096 C C . GLN A 1 411 ? -15.715 13.721 -0.874 1.00 71.38 411 GLN A C 1
ATOM 3098 O O . GLN A 1 411 ? -15.145 13.351 0.150 1.00 71.38 411 GLN A O 1
ATOM 3103 N N . ASN A 1 412 ? -15.914 15.004 -1.163 1.00 80.25 412 ASN A N 1
ATOM 3104 C CA . ASN A 1 412 ? -15.655 16.089 -0.220 1.00 80.25 412 ASN A CA 1
ATOM 3105 C C . ASN A 1 412 ? -16.943 16.386 0.546 1.00 80.25 412 ASN A C 1
ATOM 3107 O O . ASN A 1 412 ? -17.878 16.942 -0.029 1.00 80.25 412 ASN A O 1
ATOM 3111 N N . ILE A 1 413 ? -17.026 16.016 1.825 1.00 82.12 413 ILE A N 1
ATOM 3112 C CA . ILE A 1 413 ? -18.266 16.151 2.599 1.00 82.12 413 ILE A CA 1
ATOM 3113 C C . ILE A 1 413 ? -18.044 17.086 3.785 1.00 82.12 413 ILE A C 1
ATOM 3115 O O . ILE A 1 413 ? -17.097 16.933 4.559 1.00 82.12 413 ILE A O 1
ATOM 3119 N N . THR A 1 414 ? -18.962 18.036 3.962 1.00 87.94 414 THR A N 1
ATOM 3120 C CA . THR A 1 414 ? -19.152 18.748 5.231 1.00 87.94 414 THR A CA 1
ATOM 3121 C C . THR A 1 414 ? -20.495 18.334 5.828 1.00 87.94 414 THR A C 1
ATOM 3123 O O . THR A 1 414 ? -21.541 18.459 5.192 1.00 87.94 414 THR A O 1
ATOM 3126 N N . SER A 1 415 ? -20.467 17.828 7.057 1.00 91.88 415 SER A N 1
ATOM 3127 C CA . SER A 1 415 ? -21.643 17.333 7.771 1.00 91.88 415 SER A CA 1
ATOM 3128 C C . SER A 1 415 ? -21.971 18.240 8.953 1.00 91.88 415 SER A C 1
ATOM 3130 O O . SER A 1 415 ? -21.133 18.432 9.835 1.00 91.88 415 SER A O 1
ATOM 3132 N N . TYR A 1 416 ? -23.187 18.781 8.987 1.00 94.06 416 TYR A N 1
ATOM 3133 C CA . TYR A 1 416 ? -23.725 19.530 10.121 1.00 94.06 416 TYR A CA 1
ATOM 3134 C C . TYR A 1 416 ? -24.181 18.564 11.210 1.00 94.06 416 TYR A C 1
ATOM 3136 O O . TYR A 1 416 ? -24.892 17.595 10.935 1.00 94.06 416 TYR A O 1
ATOM 3144 N N . LEU A 1 417 ? -23.748 18.816 12.440 1.00 97.25 417 LEU A N 1
ATOM 3145 C CA . LEU A 1 417 ? -23.972 17.921 13.564 1.00 97.25 417 LEU A CA 1
ATOM 3146 C C . LEU A 1 417 ? -25.043 18.481 14.483 1.00 97.25 417 LEU A C 1
ATOM 3148 O O . LEU A 1 417 ? -24.974 19.636 14.901 1.00 97.25 417 LEU A O 1
ATOM 3152 N N . TYR A 1 418 ? -25.997 17.625 14.814 1.00 97.75 418 TYR A N 1
ATOM 3153 C CA . TYR A 1 418 ? -27.096 17.923 15.703 1.00 97.75 418 TYR A CA 1
ATOM 3154 C C . TYR A 1 418 ? -27.218 16.870 16.793 1.00 97.75 418 TYR A C 1
ATOM 3156 O O . TYR A 1 418 ? -26.860 15.704 16.618 1.00 97.75 418 TYR A O 1
ATOM 3164 N N . GLU A 1 419 ? -27.782 17.280 17.914 1.00 97.44 419 GLU A N 1
ATOM 3165 C CA . GLU A 1 419 ? -28.047 16.405 19.044 1.00 97.44 419 GLU A CA 1
ATOM 3166 C C . GLU A 1 419 ? -29.428 16.709 19.614 1.00 97.44 419 GLU A C 1
ATOM 3168 O O . GLU A 1 419 ? -29.906 17.844 19.555 1.00 97.44 419 GLU A O 1
ATOM 3173 N N . THR A 1 420 ? -30.099 15.693 20.147 1.00 95.38 420 THR A N 1
ATOM 3174 C CA . THR A 1 420 ? -31.375 15.898 20.830 1.00 95.38 420 THR A CA 1
ATOM 3175 C C . THR A 1 420 ? -31.572 14.859 21.924 1.00 95.38 420 THR A C 1
ATOM 3177 O O . THR A 1 420 ? -31.328 13.666 21.730 1.00 95.38 420 THR A O 1
ATOM 3180 N N . GLU A 1 421 ? -32.018 15.320 23.086 1.00 95.56 421 GLU A N 1
ATOM 3181 C CA . GLU A 1 421 ? -32.471 14.435 24.149 1.00 95.56 421 GLU A CA 1
ATOM 3182 C C . GLU A 1 421 ? -33.909 14.006 23.850 1.00 95.56 421 GLU A C 1
ATOM 3184 O O . GLU A 1 421 ? -34.775 14.856 23.657 1.00 95.56 421 GLU A O 1
ATOM 3189 N N . LEU A 1 422 ? -34.172 12.703 23.805 1.00 92.88 422 LEU A N 1
ATOM 3190 C CA . LEU A 1 422 ? -35.488 12.120 23.570 1.00 92.88 422 LEU A CA 1
ATOM 3191 C C . LEU A 1 422 ? -36.088 11.684 24.906 1.00 92.88 422 LEU A C 1
ATOM 3193 O O . LEU A 1 422 ? -35.773 10.621 25.428 1.00 92.88 422 LEU A O 1
ATOM 3197 N N . LYS A 1 423 ? -36.944 12.530 25.478 1.00 86.88 423 LYS A N 1
ATOM 3198 C CA . LYS A 1 423 ? -37.584 12.255 26.776 1.00 86.88 423 LYS A CA 1
ATOM 3199 C C . LYS A 1 423 ? -38.505 11.033 26.703 1.00 86.88 423 LYS A C 1
ATOM 3201 O O . LYS A 1 423 ? -39.027 10.749 25.630 1.00 86.88 423 LYS A O 1
ATOM 3206 N N . ASP A 1 424 ? -38.736 10.387 27.849 1.00 65.56 424 ASP A N 1
ATOM 3207 C CA . ASP A 1 424 ? -39.267 9.019 28.060 1.00 65.56 424 ASP A CA 1
ATOM 3208 C C . ASP A 1 424 ? -40.492 8.558 27.235 1.00 65.56 424 ASP A C 1
ATOM 3210 O O . ASP A 1 424 ? -40.759 7.362 27.141 1.00 65.56 424 ASP A O 1
ATOM 3214 N N . GLU A 1 425 ? -41.219 9.459 26.577 1.00 75.12 425 GLU A N 1
ATOM 3215 C CA . GLU A 1 425 ? -42.356 9.136 25.703 1.00 75.12 425 GLU A CA 1
ATOM 3216 C C . GLU A 1 425 ? -41.988 9.052 24.204 1.00 75.12 425 GLU A C 1
ATOM 3218 O O . GLU A 1 425 ? -42.778 8.579 23.383 1.00 75.12 425 GLU A O 1
ATOM 3223 N N . LEU A 1 426 ? -40.786 9.492 23.818 1.00 86.56 426 LEU A N 1
ATOM 3224 C CA . LEU A 1 426 ? -40.352 9.626 22.427 1.00 86.56 426 LEU A CA 1
ATOM 3225 C C . LEU A 1 426 ? -39.374 8.524 22.033 1.00 86.56 426 LEU A C 1
ATOM 3227 O O . LEU A 1 426 ? -38.156 8.670 22.100 1.00 86.56 426 LEU A O 1
ATOM 3231 N N . VAL A 1 427 ? -39.938 7.417 21.557 1.00 91.69 427 VAL A N 1
ATOM 3232 C CA . VAL A 1 427 ? -39.178 6.279 21.030 1.00 91.69 427 VAL A CA 1
ATOM 3233 C C . VAL A 1 427 ? -39.105 6.366 19.501 1.00 91.69 427 VAL A C 1
ATOM 3235 O O . VAL A 1 427 ? -40.154 6.273 18.854 1.00 91.69 427 VAL A O 1
ATOM 3238 N N . PRO A 1 428 ? -37.904 6.496 18.900 1.00 92.56 428 PRO A N 1
ATOM 3239 C CA . PRO A 1 428 ? -37.722 6.431 17.454 1.00 92.56 428 PRO A CA 1
ATOM 3240 C C . PRO A 1 428 ? -38.260 5.128 16.865 1.00 92.56 428 PRO A C 1
ATOM 3242 O O . PRO A 1 428 ? -37.980 4.037 17.366 1.00 92.56 428 PRO A O 1
ATOM 3245 N N . ARG A 1 429 ? -39.018 5.222 15.771 1.00 91.75 429 ARG A N 1
ATOM 3246 C CA . ARG A 1 429 ? -39.557 4.056 15.056 1.00 91.75 429 ARG A CA 1
ATOM 3247 C C . ARG A 1 429 ? -39.319 4.183 13.557 1.00 91.75 429 ARG A C 1
ATOM 3249 O O . ARG A 1 429 ? -39.584 5.259 13.009 1.00 91.75 429 ARG A O 1
ATOM 3256 N N . PRO A 1 430 ? -38.893 3.103 12.875 1.00 88.94 430 PRO A N 1
ATOM 3257 C CA . PRO A 1 430 ? -38.761 3.124 11.427 1.00 88.94 430 PRO A CA 1
ATOM 3258 C C . PRO A 1 430 ? -40.117 3.414 10.782 1.00 88.94 430 PRO A C 1
ATOM 3260 O O . PRO A 1 430 ? -41.098 2.719 11.043 1.00 88.94 430 PRO A O 1
ATOM 3263 N N . ARG A 1 431 ? -40.175 4.449 9.943 1.00 82.75 431 ARG A N 1
ATOM 3264 C CA . ARG A 1 431 ? -41.388 4.804 9.184 1.00 82.75 431 ARG A CA 1
ATOM 3265 C C . ARG A 1 431 ? -41.352 4.314 7.738 1.00 82.75 431 ARG A C 1
ATOM 3267 O O . ARG A 1 431 ? -42.382 4.245 7.077 1.00 82.75 431 ARG A O 1
ATOM 3274 N N . ASN A 1 432 ? -40.156 4.028 7.236 1.00 76.50 432 ASN A N 1
ATOM 3275 C CA . ASN A 1 432 ? -39.898 3.600 5.869 1.00 76.50 432 ASN A CA 1
ATOM 3276 C C . ASN A 1 432 ? -38.893 2.440 5.860 1.00 76.50 432 ASN A C 1
ATOM 3278 O O . ASN A 1 432 ? -38.383 2.017 6.895 1.00 76.50 432 ASN A O 1
ATOM 3282 N N . ASP A 1 433 ? -38.594 1.937 4.671 1.00 78.56 433 ASP A N 1
ATOM 3283 C CA . ASP A 1 433 ? -37.701 0.810 4.429 1.00 78.56 433 ASP A CA 1
ATOM 3284 C C . ASP A 1 433 ? -36.206 1.162 4.488 1.00 78.56 433 ASP A C 1
ATOM 3286 O O . ASP A 1 433 ? -35.379 0.320 4.138 1.00 78.56 433 ASP A O 1
ATOM 3290 N N . LYS A 1 434 ? -35.828 2.375 4.921 1.00 72.19 434 LYS A N 1
ATOM 3291 C CA . LYS A 1 434 ? -34.418 2.790 5.032 1.00 72.19 434 LYS A CA 1
ATOM 3292 C C . LYS A 1 434 ? -33.769 2.330 6.333 1.00 72.19 434 LYS A C 1
ATOM 3294 O O . LYS A 1 434 ? -32.563 2.071 6.339 1.00 72.19 434 LYS A O 1
ATOM 3299 N N . VAL A 1 435 ? -34.554 2.199 7.402 1.00 80.31 435 VAL A N 1
ATOM 3300 C CA . VAL A 1 435 ? -34.099 1.784 8.736 1.00 80.31 435 VAL A CA 1
ATOM 3301 C C . VAL A 1 435 ? -34.771 0.463 9.100 1.00 80.31 435 VAL A C 1
ATOM 3303 O O . VAL A 1 435 ? -35.973 0.301 8.926 1.00 80.31 435 VAL A O 1
ATOM 3306 N N . CYS A 1 436 ? -33.989 -0.496 9.588 1.00 86.75 436 CYS A N 1
ATOM 3307 C CA . CYS A 1 436 ? -34.491 -1.789 10.044 1.00 86.75 436 CYS A CA 1
ATOM 3308 C C . CYS A 1 436 ? -35.040 -1.700 11.472 1.00 86.75 436 CYS A C 1
ATOM 3310 O O . CYS A 1 436 ? -36.115 -2.211 11.765 1.00 86.75 436 CYS A O 1
ATOM 3312 N N . SER A 1 437 ? -34.283 -1.070 12.368 1.00 90.44 437 SER A N 1
ATOM 3313 C CA . SER A 1 437 ? -34.604 -0.969 13.791 1.00 90.44 437 SER A CA 1
ATOM 3314 C C . SER A 1 437 ? -33.831 0.178 14.431 1.00 90.44 437 SER A C 1
ATOM 3316 O O . SER A 1 437 ? -32.787 0.575 13.914 1.00 90.44 437 SER A O 1
ATOM 3318 N N . PHE A 1 438 ? -34.323 0.659 15.571 1.00 94.12 438 PHE A N 1
ATOM 3319 C CA . PHE A 1 438 ? -33.586 1.519 16.494 1.00 94.12 438 PHE A CA 1
ATOM 3320 C C . PHE A 1 438 ? -33.313 0.732 17.774 1.00 94.12 438 PHE A C 1
ATOM 3322 O O . PHE A 1 438 ? -34.240 0.155 18.345 1.00 94.12 438 PHE A O 1
ATOM 3329 N N . THR A 1 439 ? -32.059 0.712 18.213 1.00 95.69 439 THR A N 1
ATOM 3330 C CA . THR A 1 439 ? -31.628 0.044 19.442 1.00 95.69 439 THR A CA 1
ATOM 3331 C C . THR A 1 439 ? -31.088 1.084 20.406 1.00 95.69 439 THR A C 1
ATOM 3333 O O . THR A 1 439 ? -30.345 1.975 20.003 1.00 95.69 439 THR A O 1
ATOM 3336 N N . LEU A 1 440 ? -31.473 0.977 21.675 1.00 95.19 440 LEU A N 1
ATOM 3337 C CA . LEU A 1 440 ? -30.926 1.818 22.725 1.00 95.19 440 LEU A CA 1
ATOM 3338 C C . LEU A 1 440 ? -29.618 1.193 23.226 1.00 95.19 440 LEU A C 1
ATOM 3340 O O . LEU A 1 440 ? -29.661 0.123 23.827 1.00 95.19 440 LEU A O 1
ATOM 3344 N N . MET A 1 441 ? -28.487 1.843 22.955 1.00 96.88 441 MET A N 1
ATOM 3345 C CA . MET A 1 441 ? -27.143 1.364 23.299 1.00 96.88 441 MET A CA 1
ATOM 3346 C C . MET A 1 441 ? -26.497 2.281 24.338 1.00 96.88 441 MET A C 1
ATOM 3348 O O . MET A 1 441 ? -26.654 3.500 24.271 1.00 96.88 441 MET A O 1
ATOM 3352 N N . ASN A 1 442 ? -25.779 1.724 25.307 1.00 95.88 442 ASN A N 1
ATOM 3353 C CA . ASN A 1 442 ? -24.940 2.507 26.214 1.00 95.88 442 ASN A CA 1
ATOM 3354 C C . ASN A 1 442 ? -23.630 2.941 25.520 1.00 95.88 442 ASN A C 1
ATOM 3356 O O . ASN A 1 442 ? -23.352 2.548 24.386 1.00 95.88 442 ASN A O 1
ATOM 3360 N N . GLN A 1 443 ? -22.828 3.767 26.195 1.00 93.81 443 GLN A N 1
ATOM 3361 C CA . GLN A 1 443 ? -21.550 4.237 25.656 1.00 93.81 443 GLN A CA 1
ATOM 3362 C C . GLN A 1 443 ? -20.621 3.078 25.261 1.00 93.81 443 GLN A C 1
ATOM 3364 O O . GLN A 1 443 ? -20.147 3.051 24.130 1.00 93.81 443 GLN A O 1
ATOM 3369 N N . GLU A 1 444 ? -20.398 2.105 26.146 1.00 90.44 444 GLU A N 1
ATOM 3370 C CA . GLU A 1 444 ? -19.493 0.971 25.901 1.00 90.44 444 GLU A CA 1
ATOM 3371 C C . GLU A 1 444 ? -19.905 0.147 24.673 1.00 90.44 444 GLU A C 1
ATOM 3373 O O . GLU A 1 444 ? -19.063 -0.214 23.855 1.00 90.44 444 GLU A O 1
ATOM 3378 N N . GLU A 1 445 ? -21.204 -0.096 24.495 1.00 95.06 445 GLU A N 1
ATOM 3379 C CA . GLU A 1 445 ? -21.761 -0.822 23.354 1.00 95.06 445 GLU A CA 1
ATOM 3380 C C . GLU A 1 445 ? -21.535 -0.068 22.038 1.00 95.06 445 GLU A C 1
ATOM 3382 O O . GLU A 1 445 ? -21.177 -0.681 21.030 1.00 95.06 445 GLU A O 1
ATOM 3387 N N . VAL A 1 446 ? -21.723 1.259 22.028 1.00 92.44 446 VAL A N 1
ATOM 3388 C CA . VAL A 1 446 ? -21.459 2.079 20.833 1.00 92.44 446 VAL A CA 1
ATOM 3389 C C . VAL A 1 446 ? -19.974 2.050 20.489 1.00 92.44 446 VAL A C 1
ATOM 3391 O O . VAL A 1 446 ? -19.619 1.876 19.324 1.00 92.44 446 VAL A O 1
ATOM 3394 N N . MET A 1 447 ? -19.105 2.173 21.492 1.00 84.69 447 MET A N 1
ATOM 3395 C CA . MET A 1 447 ? -17.655 2.147 21.293 1.00 84.69 447 MET A CA 1
ATOM 3396 C C . MET A 1 447 ? -17.164 0.783 20.806 1.00 84.69 447 MET A C 1
ATOM 3398 O O . MET A 1 447 ? -16.377 0.724 19.864 1.00 84.69 447 MET A O 1
ATOM 3402 N N . ALA A 1 448 ? -17.688 -0.311 21.362 1.00 79.75 448 ALA A N 1
ATOM 3403 C CA . ALA A 1 448 ? -17.386 -1.660 20.896 1.00 79.75 448 ALA A CA 1
ATOM 3404 C C . ALA A 1 448 ? -17.822 -1.872 19.437 1.00 79.75 448 ALA A C 1
ATOM 3406 O O . ALA A 1 448 ? -17.068 -2.414 18.633 1.00 79.75 448 ALA A O 1
ATOM 3407 N N . ALA A 1 449 ? -19.012 -1.397 19.065 1.00 79.62 449 ALA A N 1
ATOM 3408 C CA . ALA A 1 449 ? -19.499 -1.495 17.693 1.00 79.62 449 ALA A CA 1
ATOM 3409 C C . ALA A 1 449 ? -18.688 -0.630 16.705 1.00 79.62 449 ALA A C 1
ATOM 3411 O O . ALA A 1 449 ? -18.483 -1.029 15.558 1.00 79.62 449 ALA A O 1
ATOM 3412 N N . LEU A 1 450 ? -18.184 0.535 17.128 1.00 81.88 450 LEU A N 1
ATOM 3413 C CA . LEU A 1 450 ? -17.256 1.339 16.322 1.00 81.88 450 LEU A CA 1
ATOM 3414 C C . LEU A 1 450 ? -15.928 0.614 16.103 1.00 81.88 450 LEU A C 1
ATOM 3416 O O . LEU A 1 450 ? -15.477 0.530 14.964 1.00 81.88 450 LEU A O 1
ATOM 3420 N N . ALA A 1 451 ? -15.353 0.043 17.163 1.00 74.44 451 ALA A N 1
ATOM 3421 C CA . ALA A 1 451 ? -14.119 -0.735 17.092 1.00 74.44 451 ALA A CA 1
ATOM 3422 C C . ALA A 1 451 ? -14.239 -1.978 16.194 1.00 74.44 451 ALA A C 1
ATOM 3424 O O . ALA A 1 451 ? -13.301 -2.323 15.483 1.00 74.44 451 ALA A O 1
ATOM 3425 N N . ASN A 1 452 ? -15.407 -2.622 16.178 1.00 76.00 452 ASN A N 1
ATOM 3426 C CA . ASN A 1 452 ? -15.685 -3.768 15.307 1.00 76.00 452 ASN A CA 1
ATOM 3427 C C . ASN A 1 452 ? -15.991 -3.369 13.850 1.00 76.00 452 ASN A C 1
ATOM 3429 O O . ASN A 1 452 ? -16.251 -4.233 13.010 1.00 76.00 452 ASN A O 1
ATOM 3433 N N . GLY A 1 453 ? -16.008 -2.069 13.534 1.00 78.62 453 GLY A N 1
ATOM 3434 C CA . GLY A 1 453 ? -16.348 -1.568 12.206 1.00 78.62 453 GLY A CA 1
ATOM 3435 C C . GLY A 1 453 ? -17.820 -1.770 11.834 1.00 78.62 453 GLY A C 1
ATOM 3436 O O . GLY A 1 453 ? -18.150 -1.819 10.650 1.00 78.62 453 GLY A O 1
ATOM 3437 N N . ASP A 1 454 ? -18.731 -1.903 12.803 1.00 82.81 454 ASP A N 1
ATOM 3438 C CA . ASP A 1 454 ? -20.156 -2.176 12.555 1.00 82.81 454 ASP A CA 1
ATOM 3439 C C . ASP A 1 454 ? -20.923 -0.960 12.018 1.00 82.81 454 ASP A C 1
ATOM 3441 O O . ASP A 1 454 ? -22.009 -1.106 11.446 1.00 82.81 454 ASP A O 1
ATOM 3445 N N . PHE A 1 455 ? -20.365 0.241 12.164 1.00 85.12 455 PHE A N 1
ATOM 3446 C CA . PHE A 1 455 ? -20.927 1.472 11.618 1.00 85.12 455 PHE A CA 1
ATOM 3447 C C . PHE A 1 455 ? -20.550 1.679 10.152 1.00 85.12 455 PHE A C 1
ATOM 3449 O O . PHE A 1 455 ? -19.502 1.253 9.677 1.00 85.12 455 PHE A O 1
ATOM 3456 N N . VAL A 1 456 ? -21.402 2.397 9.421 1.00 83.62 456 VAL A N 1
ATOM 3457 C CA . VAL A 1 456 ? -20.994 3.002 8.149 1.00 83.62 456 VAL A CA 1
ATOM 3458 C C . VAL A 1 456 ? -19.824 3.956 8.423 1.00 83.62 456 VAL A C 1
ATOM 3460 O O . VAL A 1 456 ? -19.916 4.789 9.325 1.00 83.62 456 VAL A O 1
ATOM 3463 N N . SER A 1 457 ? -18.749 3.879 7.635 1.00 78.88 457 SER A N 1
ATOM 3464 C CA . SER A 1 457 ? -17.467 4.536 7.941 1.00 78.88 457 SER A CA 1
ATOM 3465 C C . SER A 1 457 ? -17.593 6.044 8.191 1.00 78.88 457 SER A C 1
ATOM 3467 O O . SER A 1 457 ? -17.093 6.565 9.183 1.00 78.88 457 SER A O 1
ATOM 3469 N N . ASN A 1 458 ? -18.364 6.766 7.371 1.00 78.44 458 ASN A N 1
ATOM 3470 C CA . ASN A 1 458 ? -18.574 8.201 7.596 1.00 78.44 458 ASN A CA 1
ATOM 3471 C C . ASN A 1 458 ? -19.487 8.544 8.783 1.00 78.44 458 ASN A C 1
ATOM 3473 O O . ASN A 1 458 ? -19.511 9.683 9.242 1.00 78.44 458 ASN A O 1
ATOM 3477 N N . ARG A 1 459 ? -20.228 7.566 9.305 1.00 86.94 459 ARG A N 1
ATOM 3478 C CA . ARG A 1 459 ? -21.043 7.697 10.519 1.00 86.94 459 ARG A CA 1
ATOM 3479 C C . ARG A 1 459 ? -20.203 7.465 11.762 1.00 86.94 459 ARG A C 1
ATOM 3481 O O . ARG A 1 459 ? -20.463 8.111 12.772 1.00 86.94 459 ARG A O 1
ATOM 3488 N N . ALA A 1 460 ? -19.160 6.640 11.669 1.00 86.06 460 ALA A N 1
ATOM 3489 C CA . ALA A 1 460 ? -18.180 6.490 12.737 1.00 86.06 460 ALA A CA 1
ATOM 3490 C C . ALA A 1 460 ? -17.510 7.832 13.084 1.00 86.06 460 ALA A C 1
ATOM 3492 O O . ALA A 1 460 ? -17.401 8.177 14.257 1.00 86.06 460 ALA A O 1
ATOM 3493 N N . MET A 1 461 ? -17.194 8.659 12.079 1.00 85.44 461 MET A N 1
ATOM 3494 C CA . MET A 1 461 ? -16.669 10.016 12.300 1.00 85.44 461 MET A CA 1
ATOM 3495 C C . MET A 1 461 ? -17.639 10.928 13.066 1.00 85.44 461 MET A C 1
ATOM 3497 O O . MET A 1 461 ? -17.215 11.745 13.879 1.00 85.44 461 MET A O 1
ATOM 3501 N N . VAL A 1 462 ? -18.948 10.786 12.840 1.00 92.19 462 VAL A N 1
ATOM 3502 C CA . VAL A 1 462 ? -19.971 11.558 13.566 1.00 92.19 462 VAL A CA 1
ATOM 3503 C C . VAL A 1 462 ? -20.024 11.155 15.038 1.00 92.19 462 VAL A C 1
ATOM 3505 O O . VAL A 1 462 ? -20.085 12.027 15.905 1.00 92.19 462 VAL A O 1
ATOM 3508 N N . TRP A 1 463 ? -19.960 9.852 15.319 1.00 93.38 463 TRP A N 1
ATOM 3509 C CA . TRP A 1 463 ? -19.884 9.335 16.686 1.00 93.38 463 TRP A CA 1
ATOM 3510 C C . TRP A 1 463 ? -18.619 9.773 17.401 1.00 93.38 463 TRP A C 1
ATOM 3512 O O . TRP A 1 463 ? -18.669 10.187 18.556 1.00 93.38 463 TRP A O 1
ATOM 3522 N N . LEU A 1 464 ? -17.490 9.753 16.706 1.00 90.38 464 LEU A N 1
ATOM 3523 C CA . LEU A 1 464 ? -16.251 10.166 17.327 1.00 90.38 464 LEU A CA 1
ATOM 3524 C C . LEU A 1 464 ? -16.217 11.669 17.616 1.00 90.38 464 LEU A C 1
ATOM 3526 O O . LEU A 1 464 ? -15.800 12.072 18.698 1.00 90.38 464 LEU A O 1
ATOM 3530 N N . ALA A 1 465 ? -16.739 12.501 16.711 1.00 92.25 465 ALA A N 1
ATOM 3531 C CA . ALA A 1 465 ? -16.908 13.927 16.977 1.00 92.25 465 ALA A CA 1
ATOM 3532 C C . ALA A 1 465 ? -17.809 14.189 18.194 1.00 92.25 465 ALA A C 1
ATOM 3534 O O . ALA A 1 465 ? -17.542 15.106 18.969 1.00 92.25 465 ALA A O 1
ATOM 3535 N N . TYR A 1 466 ? -18.849 13.373 18.388 1.00 95.56 466 TYR A N 1
ATOM 3536 C CA . TYR A 1 466 ? -19.662 13.410 19.599 1.00 95.56 466 TYR A CA 1
ATOM 3537 C C . TYR A 1 466 ? -18.823 13.073 20.839 1.00 95.56 466 TYR A C 1
ATOM 3539 O O . TYR A 1 466 ? -18.780 13.868 21.775 1.00 95.56 466 TYR A O 1
ATOM 3547 N N . PHE A 1 467 ? -18.092 11.958 20.837 1.00 94.31 467 PHE A N 1
ATOM 3548 C CA . PHE A 1 467 ? -17.287 11.556 21.992 1.00 94.31 467 PHE A CA 1
ATOM 3549 C C . PHE A 1 467 ? -16.206 12.562 22.367 1.00 94.31 467 PHE A C 1
ATOM 3551 O O . PHE A 1 467 ? -15.973 12.772 23.556 1.00 94.31 467 PHE A O 1
ATOM 3558 N N . VAL A 1 468 ? -15.602 13.238 21.390 1.00 92.00 468 VAL A N 1
ATOM 3559 C CA . VAL A 1 468 ? -14.653 14.309 21.695 1.00 92.00 468 VAL A CA 1
ATOM 3560 C C . VAL A 1 468 ? -15.355 15.511 22.338 1.00 92.00 468 VAL A C 1
ATOM 3562 O O . VAL A 1 468 ? -14.914 15.995 23.378 1.00 92.00 468 VAL A O 1
ATOM 3565 N N . ARG A 1 469 ? -16.482 15.984 21.782 1.00 94.88 469 ARG A N 1
ATOM 3566 C CA . ARG A 1 469 ? -17.220 17.130 22.355 1.00 94.88 469 ARG A CA 1
ATOM 3567 C C . ARG A 1 469 ? -17.749 16.874 23.764 1.00 94.88 469 ARG A C 1
ATOM 3569 O O . ARG A 1 469 ? -17.887 17.822 24.532 1.00 94.88 469 ARG A O 1
ATOM 3576 N N . HIS A 1 470 ? -18.061 15.620 24.082 1.00 94.31 470 HIS A N 1
ATOM 3577 C CA . HIS A 1 470 ? -18.597 15.212 25.382 1.00 94.31 470 HIS A CA 1
ATOM 3578 C C . HIS A 1 470 ? -17.521 14.711 26.357 1.00 94.31 470 HIS A C 1
ATOM 3580 O O . HIS A 1 470 ? -17.863 14.206 27.420 1.00 94.31 470 HIS A O 1
ATOM 3586 N N . GLY A 1 471 ? -16.230 14.866 26.030 1.00 93.19 471 GLY A N 1
ATOM 3587 C CA . GLY A 1 471 ? -15.123 14.535 26.937 1.00 93.19 471 GLY A CA 1
ATOM 3588 C C . GLY A 1 471 ? -14.934 13.036 27.191 1.00 93.19 471 GLY A C 1
ATOM 3589 O O . GLY A 1 471 ? -14.317 12.655 28.180 1.00 93.19 471 GLY A O 1
ATOM 3590 N N . ILE A 1 472 ? -15.475 12.189 26.314 1.00 91.19 472 ILE A N 1
ATOM 3591 C CA . ILE A 1 472 ? -15.321 10.729 26.366 1.00 91.19 472 ILE A CA 1
ATOM 3592 C C . ILE A 1 472 ? -13.992 10.324 25.723 1.00 91.19 472 ILE A C 1
ATOM 3594 O O . ILE A 1 472 ? -13.279 9.474 26.250 1.00 91.19 472 ILE A O 1
ATOM 3598 N N . VAL A 1 473 ? -13.645 10.962 24.604 1.00 86.75 473 VAL A N 1
ATOM 3599 C CA . VAL A 1 473 ? -12.324 10.862 23.973 1.00 86.75 473 VAL A CA 1
ATOM 3600 C C . VAL A 1 473 ? -11.579 12.158 24.257 1.00 86.75 473 VAL A C 1
ATOM 3602 O O . VAL A 1 473 ? -12.068 13.237 23.918 1.00 86.75 473 VAL A O 1
ATOM 3605 N N . THR A 1 474 ? -10.417 12.057 24.894 1.00 90.50 474 THR A N 1
ATOM 3606 C CA . THR A 1 474 ? -9.626 13.190 25.384 1.00 90.50 474 THR A CA 1
ATOM 3607 C C . THR A 1 474 ? -8.140 13.000 25.056 1.00 90.50 474 THR A C 1
ATOM 3609 O O . THR A 1 474 ? -7.714 11.880 24.765 1.00 90.50 474 THR A O 1
ATOM 3612 N N . PRO A 1 475 ? -7.314 14.062 25.112 1.00 85.88 475 PRO A N 1
ATOM 3613 C CA . PRO A 1 475 ? -5.867 13.936 24.919 1.00 85.88 475 PRO A CA 1
ATOM 3614 C C . PRO A 1 475 ? -5.188 12.957 25.889 1.00 85.88 475 PRO A C 1
ATOM 3616 O O . PRO A 1 475 ? -4.129 12.420 25.585 1.00 85.88 475 PRO A O 1
ATOM 3619 N N . GLU A 1 476 ? -5.770 12.743 27.070 1.00 92.06 476 GLU A N 1
ATOM 3620 C CA . GLU A 1 476 ? -5.228 11.868 28.111 1.00 92.06 476 GLU A CA 1
ATOM 3621 C C . GLU A 1 476 ? -5.508 10.383 27.853 1.00 92.06 476 GLU A C 1
ATOM 3623 O O . GLU A 1 476 ? -4.786 9.538 28.385 1.00 92.06 476 GLU A O 1
ATOM 3628 N N . ASN A 1 477 ? -6.549 10.057 27.076 1.00 82.81 477 ASN A N 1
ATOM 3629 C CA . ASN A 1 477 ? -6.955 8.675 26.809 1.00 82.81 477 ASN A CA 1
ATOM 3630 C C . ASN A 1 477 ? -6.828 8.243 25.339 1.00 82.81 477 ASN A C 1
ATOM 3632 O O . ASN A 1 477 ? -6.920 7.048 25.067 1.00 82.81 477 ASN A O 1
ATOM 3636 N N . GLU A 1 478 ? -6.559 9.174 24.419 1.00 84.44 478 GLU A N 1
ATOM 3637 C CA . GLU A 1 478 ? -6.329 8.896 23.001 1.00 84.44 478 GLU A CA 1
ATOM 3638 C C . GLU A 1 478 ? -4.971 9.467 22.546 1.00 84.44 478 GLU A C 1
ATOM 3640 O O . GLU A 1 478 ? -4.836 10.682 22.379 1.00 84.44 478 GLU A O 1
ATOM 3645 N N . PRO A 1 479 ? -3.952 8.614 22.324 1.00 71.62 479 PRO A N 1
ATOM 3646 C CA . PRO A 1 479 ? -2.618 9.050 21.906 1.00 71.62 479 PRO A CA 1
ATOM 3647 C C . PRO A 1 479 ? -2.603 9.850 20.595 1.00 71.62 479 PRO A C 1
ATOM 3649 O O . PRO A 1 479 ? -1.803 10.776 20.459 1.00 71.62 479 PRO A O 1
ATOM 3652 N N . ASP A 1 480 ? -3.531 9.558 19.675 1.00 75.56 480 ASP A N 1
ATOM 3653 C CA . ASP A 1 480 ? -3.641 10.227 18.372 1.00 75.56 480 ASP A CA 1
ATOM 3654 C C . ASP A 1 480 ? -4.690 11.348 18.369 1.00 75.56 480 ASP A C 1
ATOM 3656 O O . ASP A 1 480 ? -5.190 11.756 17.318 1.00 75.56 480 ASP A O 1
ATOM 3660 N N . TYR A 1 481 ? -5.040 11.894 19.538 1.00 76.56 481 TYR A N 1
ATOM 3661 C CA . TYR A 1 481 ? -6.126 12.869 19.683 1.00 76.56 481 TYR A CA 1
ATOM 3662 C C . TYR A 1 481 ? -6.022 14.059 18.711 1.00 76.56 481 TYR A C 1
ATOM 3664 O O . TYR A 1 481 ? -7.027 14.513 18.156 1.00 76.56 481 TYR A O 1
ATOM 3672 N N . LEU A 1 482 ? -4.807 14.562 18.465 1.00 79.94 482 LEU A N 1
ATOM 3673 C CA . LEU A 1 482 ? -4.581 15.655 17.512 1.00 79.94 482 LEU A CA 1
ATOM 3674 C C . LEU A 1 482 ? -4.831 15.230 16.061 1.00 79.94 482 LEU A C 1
ATOM 3676 O O . LEU A 1 482 ? -5.368 16.014 15.274 1.00 79.94 482 LEU A O 1
ATOM 3680 N N . GLU A 1 483 ? -4.478 13.997 15.699 1.00 76.31 483 GLU A N 1
ATOM 3681 C CA . GLU A 1 483 ? -4.759 13.460 14.372 1.00 76.31 483 GLU A CA 1
ATOM 3682 C C . GLU A 1 483 ? -6.263 13.272 14.180 1.00 76.31 483 GLU A C 1
ATOM 3684 O O . GLU A 1 483 ? -6.802 13.775 13.191 1.00 76.31 483 GLU A O 1
ATOM 3689 N N . VAL A 1 484 ? -6.941 12.668 15.161 1.00 76.12 484 VAL A N 1
ATOM 3690 C CA . VAL A 1 484 ? -8.405 12.540 15.222 1.00 76.12 484 VAL A CA 1
ATOM 3691 C C . VAL A 1 484 ? -9.071 13.899 14.991 1.00 76.12 484 VAL A C 1
ATOM 3693 O O . VAL A 1 484 ? -9.877 14.052 14.071 1.00 76.12 484 VAL A O 1
ATOM 3696 N N . GLN A 1 485 ? -8.687 14.917 15.768 1.00 82.00 485 GLN A N 1
ATOM 3697 C CA . GLN A 1 485 ? -9.207 16.280 15.633 1.00 82.00 485 GLN A CA 1
ATOM 3698 C C . GLN A 1 485 ? -8.965 16.860 14.236 1.00 82.00 485 GLN A C 1
ATOM 3700 O O . GLN A 1 485 ? -9.887 17.378 13.606 1.00 82.00 485 GLN A O 1
ATOM 3705 N N . SER A 1 486 ? -7.746 16.732 13.709 1.00 78.50 486 SER A N 1
ATOM 3706 C CA . SER A 1 486 ? -7.416 17.243 12.375 1.00 78.50 486 SER A CA 1
ATOM 3707 C C . SER A 1 486 ? -8.208 16.545 11.259 1.00 78.50 486 SER A C 1
ATOM 3709 O O . SER A 1 486 ? -8.600 17.179 10.280 1.00 78.50 486 SER A O 1
ATOM 3711 N N . SER A 1 487 ? -8.469 15.244 11.404 1.00 77.88 487 SER A N 1
ATOM 3712 C CA . SER A 1 487 ? -9.159 14.421 10.409 1.00 77.88 487 SER A CA 1
ATOM 3713 C C . SER A 1 487 ? -10.672 14.644 10.409 1.00 77.88 487 SER A C 1
ATOM 3715 O O . SER A 1 487 ? -11.299 14.528 9.357 1.00 77.88 487 SER A O 1
ATOM 3717 N N . LEU A 1 488 ? -11.247 15.043 11.548 1.00 83.75 488 LEU A N 1
ATOM 3718 C CA . LEU A 1 488 ? -12.641 15.487 11.658 1.00 83.75 488 LEU A CA 1
ATOM 3719 C C . LEU A 1 488 ? -12.887 16.878 11.045 1.00 83.75 488 LEU A C 1
ATOM 3721 O O . LEU A 1 488 ? -14.039 17.241 10.791 1.00 83.75 488 LEU A O 1
ATOM 3725 N N . HIS A 1 489 ? -11.829 17.652 10.787 1.00 87.44 489 HIS A N 1
ATOM 3726 C CA . HIS A 1 489 ? -11.901 19.036 10.314 1.00 87.44 489 HIS A CA 1
ATOM 3727 C C . HIS A 1 489 ? -11.017 19.284 9.080 1.00 87.44 489 HIS A C 1
ATOM 3729 O O . HIS A 1 489 ? -10.314 20.293 8.999 1.00 87.44 489 HIS A O 1
ATOM 3735 N N . LYS A 1 490 ? -11.074 18.388 8.084 1.00 79.81 490 LYS A N 1
ATOM 3736 C CA . LYS A 1 490 ? -10.357 18.580 6.815 1.00 79.81 490 LYS A CA 1
ATOM 3737 C C . LYS A 1 490 ? -10.842 19.837 6.091 1.00 79.81 490 LYS A C 1
ATOM 3739 O O . LYS A 1 490 ? -12.042 20.041 5.891 1.00 79.81 490 LYS A O 1
ATOM 3744 N N . SER A 1 491 ? -9.884 20.658 5.668 1.00 77.25 491 SER A N 1
ATOM 3745 C CA . SER A 1 491 ? -10.145 21.773 4.764 1.00 77.25 491 SER A CA 1
ATOM 3746 C C . SER A 1 491 ? -10.409 21.242 3.360 1.00 77.25 491 SER A C 1
ATOM 3748 O O . SER A 1 491 ? -9.665 20.401 2.859 1.00 77.25 491 SER A O 1
ATOM 3750 N N . HIS A 1 492 ? -11.463 21.752 2.731 1.00 70.75 492 HIS A N 1
ATOM 3751 C CA . HIS A 1 492 ? -11.808 21.447 1.346 1.00 70.75 492 HIS A CA 1
ATOM 3752 C C . HIS A 1 492 ? -11.449 22.662 0.495 1.00 70.75 492 HIS A C 1
ATOM 3754 O O . HIS A 1 492 ? -12.128 23.687 0.592 1.00 70.75 492 HIS A O 1
ATOM 3760 N N . GLU A 1 493 ? -10.392 22.569 -0.312 1.00 59.19 493 GLU A N 1
ATOM 3761 C CA . GLU A 1 493 ? -10.058 23.615 -1.282 1.00 59.19 493 GLU A CA 1
ATOM 3762 C C . GLU A 1 493 ? -11.128 23.645 -2.381 1.00 59.19 493 GLU A C 1
ATOM 3764 O O . GLU A 1 493 ? -11.387 22.646 -3.050 1.00 59.19 493 GLU A O 1
ATOM 3769 N N . MET A 1 494 ? -11.796 24.789 -2.546 1.00 51.09 494 MET A N 1
ATOM 3770 C CA . MET A 1 494 ? -12.725 24.988 -3.656 1.00 51.09 494 MET A CA 1
ATOM 3771 C C . MET A 1 494 ? -11.949 25.505 -4.860 1.00 51.09 494 MET A C 1
ATOM 3773 O O . MET A 1 494 ? -11.409 26.609 -4.819 1.00 51.09 494 MET A O 1
ATOM 3777 N N . VAL A 1 495 ? -11.940 24.741 -5.951 1.00 44.38 495 VAL A N 1
ATOM 3778 C CA . VAL A 1 495 ? -11.479 25.252 -7.244 1.00 44.38 495 VAL A CA 1
ATOM 3779 C C . VAL A 1 495 ? -12.567 26.176 -7.784 1.00 44.38 495 VAL A C 1
ATOM 3781 O O . VAL A 1 495 ? -13.615 25.727 -8.246 1.00 44.38 495 VAL A O 1
ATOM 3784 N N . VAL A 1 496 ? -12.340 27.484 -7.680 1.00 41.12 496 VAL A N 1
ATOM 3785 C CA . VAL A 1 496 ? -13.177 28.492 -8.333 1.00 41.12 496 VAL A CA 1
ATOM 3786 C C . VAL A 1 496 ? -12.604 28.712 -9.727 1.00 41.12 496 VAL A C 1
ATOM 3788 O O . VAL A 1 496 ? -11.529 29.285 -9.869 1.00 41.12 496 VAL A O 1
ATOM 3791 N N . VAL A 1 497 ? -13.305 28.246 -10.759 1.00 38.50 497 VAL A N 1
ATOM 3792 C CA . VAL A 1 497 ? -12.983 28.624 -12.139 1.00 38.50 497 VAL A CA 1
ATOM 3793 C C . VAL A 1 497 ? -13.616 29.990 -12.385 1.00 38.50 497 VAL A C 1
ATOM 3795 O O . VAL A 1 497 ? -14.842 30.121 -12.403 1.00 38.50 497 VAL A O 1
ATOM 3798 N N . GLU A 1 498 ? -12.789 31.027 -12.498 1.00 32.16 498 GLU A N 1
ATOM 3799 C CA . GLU A 1 498 ? -13.256 32.345 -12.922 1.00 32.16 498 GLU A CA 1
ATOM 3800 C C . GLU A 1 498 ? -13.513 32.344 -14.431 1.00 32.16 498 GLU A C 1
ATOM 3802 O O . GLU A 1 498 ? -12.747 31.780 -15.212 1.00 32.16 498 GLU A O 1
ATOM 3807 N N . ASP A 1 499 ? -14.636 32.942 -14.825 1.00 36.16 499 ASP A N 1
ATOM 3808 C CA . ASP A 1 499 ? -15.055 33.065 -16.216 1.00 36.16 499 ASP A CA 1
ATOM 3809 C C . ASP A 1 499 ? -14.071 33.985 -16.949 1.00 36.16 499 ASP A C 1
ATOM 3811 O O . ASP A 1 499 ? -14.041 35.195 -16.711 1.00 36.16 499 ASP A O 1
ATOM 3815 N N . ILE A 1 500 ? -13.223 33.412 -17.803 1.00 39.44 500 ILE A N 1
ATOM 3816 C CA . ILE A 1 500 ? -12.359 34.192 -18.688 1.00 39.44 500 ILE A CA 1
ATOM 3817 C C . ILE A 1 500 ? -13.258 34.644 -19.837 1.00 39.44 500 ILE A C 1
ATOM 3819 O O . ILE A 1 500 ? -13.434 33.923 -20.818 1.00 39.44 500 ILE A O 1
ATOM 3823 N N . GLY A 1 501 ? -13.904 35.796 -19.644 1.00 35.75 501 GLY A N 1
ATOM 3824 C CA . GLY A 1 501 ? -14.799 36.400 -20.624 1.00 35.75 501 GLY A CA 1
ATOM 3825 C C . GLY A 1 501 ? -14.167 36.435 -22.016 1.00 35.75 501 GLY A C 1
ATOM 3826 O O . GLY A 1 501 ? -13.017 36.855 -22.168 1.00 35.75 501 GLY A O 1
ATOM 3827 N N . GLY A 1 502 ? -14.925 35.955 -23.003 1.00 37.50 502 GLY A N 1
ATOM 3828 C CA . GLY A 1 502 ? -14.636 36.129 -24.426 1.00 37.50 502 GLY A CA 1
ATOM 3829 C C . GLY A 1 502 ? -15.015 37.514 -24.923 1.00 37.50 502 GLY A C 1
ATOM 3830 O O . GLY A 1 502 ? -16.011 38.070 -24.403 1.00 37.50 502 GLY A O 1
#

Foldseek 3Di:
DDLPPDFFAEEEQDAELADPVLQVLLQVVVVVVVHHYHYQGAQLFAAPVRNAPDALVSSLVSSLVRCVVCQQVLGAYEYEAAALSLQNVQVNQVCFAQVSQVVVVGHYGYQEYEYELYQFDLDFQDFQCVLVPNDDDPQWDDDDQKIDGDPCCLCQAPVPHDPVVSVVRNVNGGIGGNNHRVPTHRRGLLNDPRAYEYEAACSHNNQHSVNSVVSQPSSDPRYHYHYADHYRRLSSPPRSSVVVSVVSVVSSVVSSVVSDDDDDDDACVSLQPPDDDPDDDDDDDDDDDDDDDDDDDDPDDDDDPDDDDPFDCQAPQDEWEKEAEWEWADDPPFIWTWKFFWFQPDLFDHRFIFHNWMGTADPPGDRLRRVLVRCCQAFVFHSVQCVVFKDWDAKFWAWDQAGRNGHGGIYTYIYTYIYGYQPPVRGGDGNDNGTDDIDIGTPVRVSVCLSVVRHDSVRSLNVVSVCVVVVVDDVVRHVCVVVSVCRRHDDDDDDGDDDPDD

Radius of gyration: 26.8 Å; Cα contacts (8 Å, |Δi|>4): 953; chains: 1; bounding box: 72×61×65 Å

Sequence (502 aa):
MSTNTEKPVVAIVQGAWHRAIHYKAFAESLTAKGFTVLTPDNVTTGQAEDIKGKTHMDDVQVIRKALQPSLDEGKRIVLVCHSYGGIPGSAAVEGYQLHEREAKGLSGGIVHVVYVASFALPVKGLSLLTAIGGTLGPFLDRTEDVLYLNDGAKDAFYNDLPSEEVDKALAACTLQSTASFETPSNFVATDITVPRTYVVCEEDHAIPKQGQLAMAGAMGEGVVTETIKSGHLPFLREEGMLSVLRIVEKVAHNTIASGSAKTSWPHCGDLFHMKHLQGAFPLVVLSTMGQTYMKMIHPFRSLALLKSVDSGLDPFGVKSFSAHMIGFVKSGDDIKYWVPKRSSKKSTVPSKLDSTVAGVIRSDEQPLECMVSKIAAEASLPAEYTMKNIVSCGTVSYQMDITSTGNPGYQNITSYLYETELKDELVPRPRNDKVCSFTLMNQEEVMAALANGDFVSNRAMVWLAYFVRHGIVTPENEPDYLEVQSSLHKSHEMVVVEDIGG